Protein AF-0000000080394370 (afdb_homodimer)

Secondary structure (DSSP, 8-state):
--------------------------------PPPPP------------------------THHHHHHHHHHHHHHHHHHHHHHHHTPPP----TT-EEEES--SSHHHHHHHHHHHHTT-EEEEEESSGGGHHHHHHH-TTTEEEEE--TT-HHHHHHHHHHHHHH-TT--EEEEE-----------TTT--HHHHHHHHIIIIIIHHHHHHHHHHHHHHHT-EEEEE--GGGTSPPTT-HHHHHHHHHHHHHHHHHHHHHGGGT--EEEEEESS------TT---S----HHHHHHHHHHSHHHHH-HHHHHHH-TTTS-SS----HHHHHHHHHHHHHHHHH-SS--SEEEESEETTEEHHHHHHHHHHS-HHHHHHHH-/-------------------------------------------------------------HHHHHHHHHHHHHHHHHHHHHHHHHTPPP----TT-EEEES-SSSHHHHHHHHHHHHTT-EEEEEESSGGGHHHHHHH-TTTEEEEE--TT-HHHHHHHHHHHHHH-TT--EEEEE-----------GGG--HHHHHHHHIIIIIIHHHHHHHHHHHHHHHT-EEEEE--GGGTSPPTT-HHHHHHHHHHHHHHHHHHHHHGGGT--EEEEEESS------TT---S----HHHHHHHHHHSHHHHH-HHHHHHH-TTTS-SS----HHHHHHHHHHHHHHHHH-SS--SEEEESEETTEEHHHHHHHHHHS-HHHHHHHH-

Solvent-accessible surface area (backbone atoms only — not comparable to full-atom values): 42164 Å² total; per-residue (Å²): 130,87,74,90,78,82,90,79,90,70,91,67,87,80,82,71,89,76,86,91,81,88,73,90,80,92,79,90,75,88,81,86,84,86,85,86,92,87,73,90,79,80,87,83,82,85,77,84,80,76,83,69,79,68,71,73,67,74,66,74,62,71,59,55,58,53,51,47,50,48,48,52,49,48,48,59,68,42,42,50,56,50,48,45,59,71,55,53,58,81,42,80,57,58,81,60,16,34,33,40,32,49,23,32,78,48,66,46,18,38,36,31,51,52,47,41,43,74,70,50,31,41,34,34,29,13,23,69,39,77,84,45,35,58,63,40,45,66,69,39,79,91,53,47,39,64,35,48,34,27,60,90,36,67,66,34,40,54,51,36,45,52,50,53,64,70,63,38,79,88,44,49,52,30,29,46,36,41,49,59,74,66,48,55,71,81,35,48,73,70,54,47,56,63,70,60,46,51,52,40,30,44,48,43,31,51,16,46,47,51,50,48,39,68,40,42,66,60,31,64,74,53,43,14,29,38,35,38,56,50,31,42,35,35,77,50,50,35,49,35,33,22,62,40,16,12,31,26,16,20,36,50,28,38,46,48,13,50,28,36,61,32,44,86,66,56,29,55,46,26,34,36,16,36,33,44,55,64,58,67,39,54,80,80,56,63,65,61,55,77,70,49,70,66,33,52,49,44,42,58,74,74,42,40,71,62,73,70,38,62,65,53,45,49,48,38,36,54,71,68,57,78,56,89,77,40,64,44,76,59,50,43,15,49,40,43,21,53,54,47,49,42,53,61,57,38,45,60,48,55,60,65,42,51,19,45,46,47,81,88,40,45,18,54,56,52,52,51,50,56,65,70,45,41,69,51,57,48,40,65,75,59,76,135,80,84,82,81,83,78,86,76,80,77,88,78,88,71,94,71,84,81,83,88,80,83,81,75,84,68,81,68,81,76,82,76,78,81,86,88,82,69,86,73,75,84,79,78,79,73,77,74,73,79,68,74,63,68,69,63,69,64,72,56,68,58,53,56,52,52,49,48,49,48,51,51,49,46,60,67,42,41,50,56,51,48,44,59,70,56,53,58,80,42,80,60,57,80,59,16,33,32,39,31,48,23,32,78,47,65,47,17,38,36,31,52,52,49,41,43,74,71,49,31,44,34,34,29,14,23,69,40,78,85,46,35,59,62,38,47,65,67,39,81,90,53,48,38,64,36,49,34,28,59,90,36,68,68,34,40,53,49,37,47,51,51,53,64,71,62,39,81,88,44,49,52,30,30,45,36,42,48,60,72,67,47,54,71,80,35,48,72,71,55,47,56,63,69,59,46,52,52,39,30,45,47,43,30,51,18,47,46,52,50,49,41,67,40,42,66,60,31,64,74,53,44,15,30,40,36,40,57,48,33,41,33,36,79,51,50,37,48,35,33,21,61,43,16,11,32,26,18,19,36,49,29,38,48,48,12,48,29,34,61,32,45,85,65,54,28,54,46,27,34,36,16,35,33,44,55,65,57,67,39,52,79,81,58,62,64,59,56,76,68,48,70,68,33,52,49,44,42,59,73,73,42,42,71,61,73,70,38,63,67,53,45,48,47,38,36,53,71,70,56,78,57,88,79,43,63,44,76,58,50,42,14,48,39,44,22,53,53,48,49,44,55,62,58,37,44,61,47,56,60,64,41,52,19,45,47,46,83,90,40,46,17,55,56,52,52,52,50,57,63,70,45,43,70,51,58,49,39,64,73,60,74

Foldseek 3Di:
DDDPDDDDDDPDPDPDDDDDDDDDDDDDDDDDDDDDDDDDDDDDDPPDPPPPPPPPPVPPPPVVVVVVVVVVVVCVLCVVVVVLVVPFAFADFFQLFEEEEQACQDLLNVLQQVLNVVSRHQYEHEDQDPVCQVVQCVSDVPHYHYAHHDLLDLVSLLVRLVVCVVPRVPGFHAEYAYPFAAAAFQAAPVLGDVVRLVVRLVGLPVSVVSNCVSCVVSCLVRLHEYEHEAALLCLQPFGSRNSNNVSRVNRLVVLVVCQVVCVVSRYYGAYEHEQEDPPCNPPVCVPVPPRDPVRVCCCVPPVVVSVVDVLRCQRYPLPPPPDPVSCDVNNQSNQSSVLVCCSRGPRGRGRYHYTDDRVPHGRVVVSSCSVPDDPVVSVVVRD/DDDDPDPCPPPPDDDDPDDDDDDDPPPPPPDPDDDDDPPDCPDDDPPPPPPPPPPVPVPVPPVVVVVVVVVVVVCVLCVVVVVLVVPFAFADFFQLFEEEEQACQDLLNVLQQVLNVVSRHQYEHEDQDPVCQVVQCVSDVSHHHYAHHDLLDLVSLLVRLVVCVVPRVPGFHAEYAYPFAAAAFQAAPVLGDVVRLVVRLVGQPVSVVSNCVSCVVSCLVRLHEYEHEAALLCLQPFGSRNSNNVSRVNRLVVLVVCQVVCVVSRYYGAYEHEQEDPPCNPPVCVCVPDRDPVRVCCCVPPVVVSVVDVLRCQRYPLPPPPDPVSCDVNNQSNQSSVLVCCSRGPRGRGRYHYTDDRVPHGRVVVSSCSVPDDPVVSVVVRD

Nearest PDB structures (foldseek):
  2jap-assembly1_D  TM=8.105E-01  e=8.083E-15  Streptomyces clavuligerus
  6hno-assembly1_A  TM=7.901E-01  e=1.925E-13  Homo sapiens
  6uhx-assembly1_A  TM=7.509E-01  e=4.989E-14  Saccharomyces cerevisiae S288C
  8r0c-assembly1_C  TM=7.701E-01  e=7.429E-13  synthetic construct
  7wbc-assembly1_B  TM=7.856E-01  e=3.001E-11  Rhodococcus ruber

pLDDT: mean 75.12, std 27.0, range [15.97, 98.81]

InterPro domains:
  IPR002347 Short-chain dehydrogenase/reductase SDR [PF00106] (98-277)
  IPR002347 Short-chain dehydrogenase/reductase SDR [PR00081] (98-115)
  IPR002347 Short-chain dehydrogenase/reductase SDR [PR00081] (218-234)
  IPR002347 Short-chain dehydrogenase/reductase SDR [PR00081] (244-263)
  IPR002347 Short-chain dehydrogenase/reductase SDR [PR00081] (265-282)
  IPR036291 NAD(P)-binding domain superfamily [SSF51735] (97-356)
  IPR057326 Ketoreductase domain [SM00822] (97-275)

Radius of gyration: 35.55 Å; Cα contacts (8 Å, |Δi|>4): 1244; chains: 2; bounding box: 115×101×115 Å

Organism: NCBI:txid72520

Structure (mmCIF, N/CA/C/O backbone):
data_AF-0000000080394370-model_v1
#
loop_
_entity.id
_entity.type
_entity.pdbx_description
1 polymer 'Short-chain dehydrogenase reductase sdr'
#
loop_
_atom_site.group_PDB
_atom_site.id
_atom_site.type_symbol
_atom_site.label_atom_id
_atom_site.label_alt_id
_atom_site.label_comp_id
_atom_site.label_asym_id
_atom_site.label_entity_id
_atom_site.label_seq_id
_atom_site.pdbx_PDB_ins_code
_atom_site.Cartn_x
_atom_site.Cartn_y
_atom_site.Cartn_z
_atom_site.occupancy
_atom_site.B_iso_or_equiv
_atom_site.auth_seq_id
_atom_site.auth_comp_id
_atom_site.auth_asym_id
_atom_site.auth_atom_id
_atom_site.pdbx_PDB_model_num
ATOM 1 N N . MET A 1 1 ? -32.25 6.234 47.625 1 18.62 1 MET A N 1
ATOM 2 C CA . MET A 1 1 ? -31.812 5.332 48.688 1 18.62 1 MET A CA 1
ATOM 3 C C . MET A 1 1 ? -31.938 3.877 48.25 1 18.62 1 MET A C 1
ATOM 5 O O . MET A 1 1 ? -31.656 2.963 49.031 1 18.62 1 MET A O 1
ATOM 9 N N . ALA A 1 2 ? -32.5 3.586 47.094 1 19.75 2 ALA A N 1
ATOM 10 C CA . ALA A 1 2 ? -33.188 2.295 47.094 1 19.75 2 ALA A CA 1
ATOM 11 C C . ALA A 1 2 ? -32.188 1.147 47.219 1 19.75 2 ALA A C 1
ATOM 13 O O . ALA A 1 2 ? -31.016 1.273 46.812 1 19.75 2 ALA A O 1
ATOM 14 N N . PRO A 1 3 ? -32.531 -0.119 47.719 1 19.77 3 PRO A N 1
ATOM 15 C CA . PRO A 1 3 ? -32.125 -1.311 48.5 1 19.77 3 PRO A CA 1
ATOM 16 C C . PRO A 1 3 ? -31.562 -2.418 47.594 1 19.77 3 PRO A C 1
ATOM 18 O O . PRO A 1 3 ? -31.391 -3.551 48.062 1 19.77 3 PRO A O 1
ATOM 21 N N . ASN A 1 4 ? -30.875 -2.162 46.5 1 19.91 4 ASN A N 1
ATOM 22 C CA . ASN A 1 4 ? -30.641 -3.297 45.625 1 19.91 4 ASN A CA 1
ATOM 23 C C . ASN A 1 4 ? -29.953 -4.449 46.344 1 19.91 4 ASN A C 1
ATOM 25 O O . ASN A 1 4 ? -28.812 -4.324 46.75 1 19.91 4 ASN A O 1
ATOM 29 N N . ASP A 1 5 ? -30.531 -5.391 46.875 1 18.55 5 ASP A N 1
ATOM 30 C CA . ASP A 1 5 ? -30.5 -6.566 47.719 1 18.55 5 ASP A CA 1
ATOM 31 C C . ASP A 1 5 ? -29.516 -7.605 47.219 1 18.55 5 ASP A C 1
ATOM 33 O O . ASP A 1 5 ? -29.094 -7.543 46.031 1 18.55 5 ASP A O 1
ATOM 37 N N . THR A 1 6 ? -29.609 -8.992 47.469 1 18.06 6 THR A N 1
ATOM 38 C CA . THR A 1 6 ? -29.062 -9.984 48.406 1 18.06 6 THR A CA 1
ATOM 39 C C . THR A 1 6 ? -28.344 -11.094 47.625 1 18.06 6 THR A C 1
ATOM 41 O O . THR A 1 6 ? -27.344 -11.641 48.125 1 18.06 6 THR A O 1
ATOM 44 N N . LYS A 1 7 ? -28.703 -11.703 46.344 1 18.72 7 LYS A N 1
ATOM 45 C CA . LYS A 1 7 ? -29 -13.125 46.438 1 18.72 7 LYS A CA 1
ATOM 46 C C . LYS A 1 7 ? -27.719 -13.953 46.531 1 18.72 7 LYS A C 1
ATOM 48 O O . LYS A 1 7 ? -26.703 -13.602 45.938 1 18.72 7 LYS A O 1
ATOM 53 N N . THR A 1 8 ? -27.516 -15.25 47.219 1 17.8 8 THR A N 1
ATOM 54 C CA . THR A 1 8 ? -26.781 -16.141 48.125 1 17.8 8 THR A CA 1
ATOM 55 C C . THR A 1 8 ? -25.969 -17.156 47.312 1 17.8 8 THR A C 1
ATOM 57 O O . THR A 1 8 ? -24.922 -17.609 47.781 1 17.8 8 THR A O 1
ATOM 60 N N . CYS A 1 9 ? -26.078 -17.562 45.938 1 18 9 CYS A N 1
ATOM 61 C CA . CYS A 1 9 ? -26.156 -19.016 45.812 1 18 9 CYS A CA 1
ATOM 62 C C . CYS A 1 9 ? -24.812 -19.672 46.125 1 18 9 CYS A C 1
ATOM 64 O O . CYS A 1 9 ? -23.766 -19.141 45.781 1 18 9 CYS A O 1
ATOM 66 N N . SER A 1 10 ? -24.672 -20.922 46.875 1 17.36 10 SER A N 1
ATOM 67 C CA . SER A 1 10 ? -24 -21.891 47.719 1 17.36 10 SER A CA 1
ATOM 68 C C . SER A 1 10 ? -23.125 -22.844 46.906 1 17.36 10 SER A C 1
ATOM 70 O O . SER A 1 10 ? -22.656 -23.859 47.438 1 17.36 10 SER A O 1
ATOM 72 N N . PHE A 1 11 ? -22.562 -22.625 45.719 1 18.09 11 PHE A N 1
ATOM 73 C CA . PHE A 1 11 ? -22.188 -23.891 45.094 1 18.09 11 PHE A CA 1
ATOM 74 C C . PHE A 1 11 ? -21.109 -24.594 45.875 1 18.09 11 PHE A C 1
ATOM 76 O O . PHE A 1 11 ? -20.062 -24 46.188 1 18.09 11 PHE A O 1
ATOM 83 N N . HIS A 1 12 ? -21.328 -25.766 46.594 1 17.34 12 HIS A N 1
ATOM 84 C CA . HIS A 1 12 ? -20.797 -26.719 47.531 1 17.34 12 HIS A CA 1
ATOM 85 C C . HIS A 1 12 ? -19.703 -27.578 46.906 1 17.34 12 HIS A C 1
ATOM 87 O O . HIS A 1 12 ? -19.156 -28.469 47.594 1 17.34 12 HIS A O 1
ATOM 93 N N . PHE A 1 13 ? -19.188 -27.531 45.656 1 19.06 13 PHE A N 1
ATOM 94 C CA . PHE A 1 13 ? -18.719 -28.844 45.281 1 19.06 13 PHE A CA 1
ATOM 95 C C . PHE A 1 13 ? -17.594 -29.328 46.188 1 19.06 13 PHE A C 1
ATOM 97 O O . PHE A 1 13 ? -16.734 -28.547 46.594 1 19.06 13 PHE A O 1
ATOM 104 N N . LEU A 1 14 ? -17.656 -30.625 46.719 1 17.03 14 LEU A N 1
ATOM 105 C CA . LEU A 1 14 ? -17.188 -31.547 47.719 1 17.03 14 LEU A CA 1
ATOM 106 C C . LEU A 1 14 ? -15.812 -32.094 47.375 1 17.03 14 LEU A C 1
ATOM 108 O O . LEU A 1 14 ? -15.672 -32.812 46.375 1 17.03 14 LEU A O 1
ATOM 112 N N . ASN A 1 15 ? -14.625 -31.438 47.375 1 17.28 15 ASN A N 1
ATOM 113 C CA . ASN A 1 15 ? -13.258 -31.797 47.031 1 17.28 15 ASN A CA 1
ATOM 114 C C . ASN A 1 15 ? -12.75 -32.969 47.844 1 17.28 15 ASN A C 1
ATOM 116 O O . ASN A 1 15 ? -11.539 -33.188 47.938 1 17.28 15 ASN A O 1
ATOM 120 N N . GLY A 1 16 ? -13.461 -33.844 48.531 1 16.66 16 GLY A N 1
ATOM 121 C CA . GLY A 1 16 ? -12.828 -34.375 49.719 1 16.66 16 GLY A CA 1
ATOM 122 C C . GLY A 1 16 ? -11.711 -35.375 49.406 1 16.66 16 GLY A C 1
ATOM 123 O O . GLY A 1 16 ? -10.844 -35.625 50.25 1 16.66 16 GLY A O 1
ATOM 124 N N . TRP A 1 17 ? -11.672 -36.281 48.312 1 17.86 17 TRP A N 1
ATOM 125 C CA . TRP A 1 17 ? -11.414 -37.625 48.781 1 17.86 17 TRP A CA 1
ATOM 126 C C . TRP A 1 17 ? -9.93 -37.812 49.094 1 17.86 17 TRP A C 1
ATOM 128 O O . TRP A 1 17 ? -9.07 -37.219 48.469 1 17.86 17 TRP A O 1
ATOM 138 N N . HIS A 1 18 ? -9.43 -38.656 50.219 1 17.28 18 HIS A N 1
ATOM 139 C CA . HIS A 1 18 ? -8.469 -38.938 51.281 1 17.28 18 HIS A CA 1
ATOM 140 C C . HIS A 1 18 ? -7.379 -39.906 50.812 1 17.28 18 HIS A C 1
ATOM 142 O O . HIS A 1 18 ? -6.293 -39.938 51.406 1 17.28 18 HIS A O 1
ATOM 148 N N . PRO A 1 19 ? -7.441 -40.781 49.781 1 16.33 19 PRO A N 1
ATOM 149 C CA . PRO A 1 19 ? -7.094 -42.094 50.312 1 16.33 19 PRO A CA 1
ATOM 150 C C . PRO A 1 19 ? -5.613 -42.219 50.656 1 16.33 19 PRO A C 1
ATOM 152 O O . PRO A 1 19 ? -4.805 -41.375 50.25 1 16.33 19 PRO A O 1
ATOM 155 N N . ALA A 1 20 ? -4.988 -43.594 50.531 1 16.81 20 ALA A N 1
ATOM 156 C CA . ALA A 1 20 ? -4.398 -44.625 51.406 1 16.81 20 ALA A CA 1
ATOM 157 C C . ALA A 1 20 ? -2.873 -44.594 51.312 1 16.81 20 ALA A C 1
ATOM 159 O O . ALA A 1 20 ? -2.311 -44.125 50.344 1 16.81 20 ALA A O 1
ATOM 160 N N . SER A 1 21 ? -2.131 -45.281 52.281 1 16.5 21 SER A N 1
ATOM 161 C CA . SER A 1 21 ? -1.004 -45.406 53.188 1 16.5 21 SER A CA 1
ATOM 162 C C . SER A 1 21 ? 0.162 -46.156 52.531 1 16.5 21 SER A C 1
ATOM 164 O O . SER A 1 21 ? 1.313 -45.969 52.938 1 16.5 21 SER A O 1
ATOM 166 N N . PHE A 1 22 ? 0.112 -47.062 51.469 1 17.11 22 PHE A N 1
ATOM 167 C CA . PHE A 1 22 ? 0.805 -48.312 51.812 1 17.11 22 PHE A CA 1
ATOM 168 C C . PHE A 1 22 ? 2.314 -48.125 51.781 1 17.11 22 PHE A C 1
ATOM 170 O O . PHE A 1 22 ? 2.82 -47.281 51 1 17.11 22 PHE A O 1
ATOM 177 N N . ARG A 1 23 ? 3.201 -49 52.5 1 16.23 23 ARG A N 1
ATOM 178 C CA . ARG A 1 23 ? 4.344 -49.281 53.375 1 16.23 23 ARG A CA 1
ATOM 179 C C . ARG A 1 23 ? 5.543 -49.75 52.562 1 16.23 23 ARG A C 1
ATOM 181 O O . ARG A 1 23 ? 6.613 -50 53.125 1 16.23 23 ARG A O 1
ATOM 188 N N . LYS A 1 24 ? 5.672 -49.812 51.219 1 16.94 24 LYS A N 1
ATOM 189 C CA . LYS A 1 24 ? 6.496 -51 51 1 16.94 24 LYS A CA 1
ATOM 190 C C . LYS A 1 24 ? 7.922 -50.781 51.5 1 16.94 24 LYS A C 1
ATOM 192 O O . LYS A 1 24 ? 8.469 -49.688 51.406 1 16.94 24 LYS A O 1
ATOM 197 N N . GLN A 1 25 ? 8.695 -51.875 51.875 1 15.97 25 GLN A N 1
ATOM 198 C CA . GLN A 1 25 ? 9.68 -52.438 52.812 1 15.97 25 GLN A CA 1
ATOM 199 C C . GLN A 1 25 ? 11.102 -52.188 52.281 1 15.97 25 GLN A C 1
ATOM 201 O O . GLN A 1 25 ? 11.945 -51.656 53.031 1 15.97 25 GLN A O 1
ATOM 206 N N . ASP A 1 26 ? 11.812 -53.156 51.469 1 16.69 26 ASP A N 1
ATOM 207 C CA . ASP A 1 26 ? 12.867 -53.969 52.062 1 16.69 26 ASP A CA 1
ATOM 208 C C . ASP A 1 26 ? 14.234 -53.312 51.906 1 16.69 26 ASP A C 1
ATOM 210 O O . ASP A 1 26 ? 14.398 -52.375 51.125 1 16.69 26 ASP A O 1
ATOM 214 N N . ASN A 1 27 ? 15.461 -54.219 51.844 1 16.5 27 ASN A N 1
ATOM 215 C CA . ASN A 1 27 ? 16.641 -54.625 52.625 1 16.5 27 ASN A CA 1
ATOM 216 C C . ASN A 1 27 ? 17.938 -54.219 51.906 1 16.5 27 ASN A C 1
ATOM 218 O O . ASN A 1 27 ? 18.984 -54.125 52.531 1 16.5 27 ASN A O 1
ATOM 222 N N . ALA A 1 28 ? 18.234 -54.156 50.531 1 18.84 28 ALA A N 1
ATOM 223 C CA . ALA A 1 28 ? 19.422 -54.906 50.125 1 18.84 28 ALA A CA 1
ATOM 224 C C . ALA A 1 28 ? 20.688 -54.094 50.438 1 18.84 28 ALA A C 1
ATOM 226 O O . ALA A 1 28 ? 20.781 -52.906 50.125 1 18.84 28 ALA A O 1
ATOM 227 N N . LEU A 1 29 ? 21.719 -54.625 51.188 1 17.27 29 LEU A N 1
ATOM 228 C CA . LEU A 1 29 ? 22.953 -54.344 51.938 1 17.27 29 LEU A CA 1
ATOM 229 C C . LEU A 1 29 ? 24.141 -54.219 50.969 1 17.27 29 LEU A C 1
ATOM 231 O O . LEU A 1 29 ? 25.234 -54.688 51.281 1 17.27 29 LEU A O 1
ATOM 235 N N . LEU A 1 30 ? 24.188 -53.875 49.688 1 19.06 30 LEU A N 1
ATOM 236 C CA . LEU A 1 30 ? 25.359 -54.312 48.938 1 19.06 30 LEU A CA 1
ATOM 237 C C . LEU A 1 30 ? 26.625 -53.625 49.469 1 19.06 30 LEU A C 1
ATOM 239 O O . LEU A 1 30 ? 26.609 -52.406 49.719 1 19.06 30 LEU A O 1
ATOM 243 N N . TYR A 1 31 ? 27.812 -54.406 49.719 1 18.05 31 TYR A N 1
ATOM 244 C CA . TYR A 1 31 ? 29.109 -54.469 50.375 1 18.05 31 TYR A CA 1
ATOM 245 C C . TYR A 1 31 ? 30.156 -53.719 49.562 1 18.05 31 TYR A C 1
ATOM 247 O O . TYR A 1 31 ? 30.422 -54.094 48.406 1 18.05 31 TYR A O 1
ATOM 255 N N . GLU A 1 32 ? 30.469 -52.5 49.656 1 19.31 32 GLU A N 1
ATOM 256 C CA . GLU A 1 32 ? 31.422 -51.656 48.969 1 19.31 32 GLU A CA 1
ATOM 257 C C . GLU A 1 32 ? 32.875 -52.062 49.281 1 19.31 32 GLU A C 1
ATOM 259 O O . GLU A 1 32 ? 33.281 -52.094 50.438 1 19.31 32 GLU A O 1
ATOM 264 N N . MET A 1 33 ? 33.531 -52.875 48.344 1 19.59 33 MET A N 1
ATOM 265 C CA . MET A 1 33 ? 34.875 -53.438 48.312 1 19.59 33 MET A CA 1
ATOM 266 C C . MET A 1 33 ? 35.906 -52.312 48.281 1 19.59 33 MET A C 1
ATOM 268 O O . MET A 1 33 ? 35.781 -51.344 47.562 1 19.59 33 MET A O 1
ATOM 272 N N . THR A 1 34 ? 37 -52.344 49.125 1 20.69 34 THR A N 1
ATOM 273 C CA . THR A 1 34 ? 38.062 -51.5 49.719 1 20.69 34 THR A CA 1
ATOM 274 C C . THR A 1 34 ? 39.219 -51.312 48.75 1 20.69 34 THR A C 1
ATOM 276 O O . THR A 1 34 ? 39.656 -52.281 48.094 1 20.69 34 THR A O 1
ATOM 279 N N . SER A 1 35 ? 39.656 -50.094 48.188 1 21.7 35 SER A N 1
ATOM 280 C CA . SER A 1 35 ? 40.531 -49.438 47.188 1 21.7 35 SER A CA 1
ATOM 281 C C . SER A 1 35 ? 42 -49.688 47.531 1 21.7 35 SER A C 1
ATOM 283 O O . SER A 1 35 ? 42.406 -49.531 48.688 1 21.7 35 SER A O 1
ATOM 285 N N . PRO A 1 36 ? 42.812 -50.344 46.594 1 23.89 36 PRO A N 1
ATOM 286 C CA . PRO A 1 36 ? 44.188 -50.844 46.812 1 23.89 36 PRO A CA 1
ATOM 287 C C . PRO A 1 36 ? 45.188 -49.688 46.875 1 23.89 36 PRO A C 1
ATOM 289 O O . PRO A 1 36 ? 44.938 -48.594 46.375 1 23.89 36 PRO A O 1
ATOM 292 N N . PRO A 1 37 ? 46.656 -49.844 47.344 1 22.83 37 PRO A N 1
ATOM 293 C CA . PRO A 1 37 ? 47.656 -49 47.969 1 22.83 37 PRO A CA 1
ATOM 294 C C . PRO A 1 37 ? 48.562 -48.312 46.938 1 22.83 37 PRO A C 1
ATOM 296 O O . PRO A 1 37 ? 48.719 -48.781 45.812 1 22.83 37 PRO A O 1
ATOM 299 N N . ALA A 1 38 ? 49.312 -46.969 47.094 1 23.73 38 ALA A N 1
ATOM 300 C CA . ALA A 1 38 ? 49.844 -45.75 46.531 1 23.73 38 ALA A CA 1
ATOM 301 C C . ALA A 1 38 ? 51.312 -45.906 46.156 1 23.73 38 ALA A C 1
ATOM 303 O O . ALA A 1 38 ? 51.969 -44.938 45.719 1 23.73 38 ALA A O 1
ATOM 304 N N . PHE A 1 39 ? 52.125 -46.969 46.281 1 22.47 39 PHE A N 1
ATOM 305 C CA . PHE A 1 39 ? 53.531 -46.656 46.625 1 22.47 39 PHE A CA 1
ATOM 306 C C . PHE A 1 39 ? 54.312 -46.188 45.406 1 22.47 39 PHE A C 1
ATOM 308 O O . PHE A 1 39 ? 55.312 -45.5 45.562 1 22.47 39 PHE A O 1
ATOM 315 N N . LEU A 1 40 ? 54.312 -46.719 44.156 1 23.91 40 LEU A N 1
ATOM 316 C CA . LEU A 1 40 ? 55.594 -46.844 43.438 1 23.91 40 LEU A CA 1
ATOM 317 C C . LEU A 1 40 ? 55.969 -45.531 42.75 1 23.91 40 LEU A C 1
ATOM 319 O O . LEU A 1 40 ? 55.344 -45.156 41.75 1 23.91 40 LEU A O 1
ATOM 323 N N . ARG A 1 41 ? 56.625 -44.438 43.375 1 24.23 41 ARG A N 1
ATOM 324 C CA . ARG A 1 41 ? 56.906 -43.062 43.031 1 24.23 41 ARG A CA 1
ATOM 325 C C . ARG A 1 41 ? 58.188 -42.969 42.156 1 24.23 41 ARG A C 1
ATOM 327 O O . ARG A 1 41 ? 59.281 -43.125 42.656 1 24.23 41 ARG A O 1
ATOM 334 N N . ALA A 1 42 ? 58.344 -43.5 40.938 1 28.36 42 ALA A N 1
ATOM 335 C CA . ALA A 1 42 ? 59.625 -43.469 40.25 1 28.36 42 ALA A CA 1
ATOM 336 C C . ALA A 1 42 ? 60.031 -42.031 39.906 1 28.36 42 ALA A C 1
ATOM 338 O O . ALA A 1 42 ? 59.188 -41.188 39.625 1 28.36 42 ALA A O 1
ATOM 339 N N . PRO A 1 43 ? 61.406 -41.531 40.062 1 29.34 43 PRO A N 1
ATOM 340 C CA . PRO A 1 43 ? 62 -40.188 40.062 1 29.34 43 PRO A CA 1
ATOM 341 C C . PRO A 1 43 ? 62.062 -39.562 38.656 1 29.34 43 PRO A C 1
ATOM 343 O O . PRO A 1 43 ? 62.219 -40.281 37.688 1 29.34 43 PRO A O 1
ATOM 346 N N . ALA A 1 44 ? 61.625 -38.25 38.406 1 27.41 44 ALA A N 1
ATOM 347 C CA . ALA A 1 44 ? 61.281 -37.406 37.25 1 27.41 44 ALA A CA 1
ATOM 348 C C . ALA A 1 44 ? 62.531 -36.875 36.562 1 27.41 44 ALA A C 1
ATOM 350 O O . ALA A 1 44 ? 63.406 -36.312 37.188 1 27.41 44 ALA A O 1
ATOM 351 N N . ALA A 1 45 ? 63.062 -37.469 35.438 1 28.44 45 ALA A N 1
ATOM 352 C CA . ALA A 1 45 ? 64.125 -37.094 34.531 1 28.44 45 ALA A CA 1
ATOM 353 C C . ALA A 1 45 ? 64 -35.656 34.094 1 28.44 45 ALA A C 1
ATOM 355 O O . ALA A 1 45 ? 62.938 -35.219 33.656 1 28.44 45 ALA A O 1
ATOM 356 N N . ARG A 1 46 ? 64.938 -34.625 34.406 1 29.11 46 ARG A N 1
ATOM 357 C CA . ARG A 1 46 ? 65.125 -33.188 34.188 1 29.11 46 ARG A CA 1
ATOM 358 C C . ARG A 1 46 ? 65.312 -32.906 32.688 1 29.11 46 ARG A C 1
ATOM 360 O O . ARG A 1 46 ? 66.312 -33.281 32.125 1 29.11 46 ARG A O 1
ATOM 367 N N . THR A 1 47 ? 64.375 -33.062 31.719 1 28.98 47 THR A N 1
ATOM 368 C CA . THR A 1 47 ? 64.562 -32.719 30.312 1 28.98 47 THR A CA 1
ATOM 369 C C . THR A 1 47 ? 64.938 -31.266 30.156 1 28.98 47 THR A C 1
ATOM 371 O O . THR A 1 47 ? 64.375 -30.391 30.812 1 28.98 47 THR A O 1
ATOM 374 N N . MET A 1 48 ? 66.188 -30.906 29.641 1 31.03 48 MET A N 1
ATOM 375 C CA . MET A 1 48 ? 66.812 -29.656 29.219 1 31.03 48 MET A CA 1
ATOM 376 C C . MET A 1 48 ? 65.875 -28.875 28.281 1 31.03 48 MET A C 1
ATOM 378 O O . MET A 1 48 ? 65.375 -29.422 27.281 1 31.03 48 MET A O 1
ATOM 382 N N . ALA A 1 49 ? 65.312 -27.672 28.641 1 30.03 49 ALA A N 1
ATOM 383 C CA . ALA A 1 49 ? 64.375 -26.719 28.047 1 30.03 49 ALA A CA 1
ATOM 384 C C . ALA A 1 49 ? 65 -26.031 26.844 1 30.03 49 ALA A C 1
ATOM 386 O O . ALA A 1 49 ? 66.062 -25.344 26.969 1 30.03 49 ALA A O 1
ATOM 387 N N . SER A 1 50 ? 65.188 -26.641 25.609 1 34.81 50 SER A N 1
ATOM 388 C CA . SER A 1 50 ? 65.5 -25.938 24.375 1 34.81 50 SER A CA 1
ATOM 389 C C . SER A 1 50 ? 64.75 -24.625 24.281 1 34.81 50 SER A C 1
ATOM 391 O O . SER A 1 50 ? 63.562 -24.547 24.625 1 34.81 50 SER A O 1
ATOM 393 N N . GLY A 1 51 ? 65.375 -23.422 24.406 1 36.28 51 GLY A N 1
ATOM 394 C CA . GLY A 1 51 ? 64.938 -22.047 24.219 1 36.28 51 GLY A CA 1
ATOM 395 C C . GLY A 1 51 ? 64.188 -21.844 22.906 1 36.28 51 GLY A C 1
ATOM 396 O O . GLY A 1 51 ? 64.812 -21.984 21.828 1 36.28 51 GLY A O 1
ATOM 397 N N . GLY A 1 52 ? 63.031 -22.406 22.719 1 33.69 52 GLY A N 1
ATOM 398 C CA . GLY A 1 52 ? 62.156 -22.172 21.594 1 33.69 52 GLY A CA 1
ATOM 399 C C . GLY A 1 52 ? 62 -20.719 21.234 1 33.69 52 GLY A C 1
ATOM 400 O O . GLY A 1 52 ? 61.719 -19.891 22.109 1 33.69 52 GLY A O 1
ATOM 401 N N . VAL A 1 53 ? 62.875 -20.203 20.281 1 40.38 53 VAL A N 1
ATOM 402 C CA . VAL A 1 53 ? 62.625 -18.953 19.594 1 40.38 53 VAL A CA 1
ATOM 403 C C . VAL A 1 53 ? 61.156 -18.828 19.266 1 40.38 53 VAL A C 1
ATOM 405 O O . VAL A 1 53 ? 60.625 -19.641 18.5 1 40.38 53 VAL A O 1
ATOM 408 N N . GLY A 1 54 ? 60.406 -18.516 20.219 1 33.47 54 GLY A N 1
ATOM 409 C CA . GLY A 1 54 ? 59 -18.203 20.016 1 33.47 54 GLY A CA 1
ATOM 410 C C . GLY A 1 54 ? 58.781 -17.219 18.891 1 33.47 54 GLY A C 1
ATOM 411 O O . GLY A 1 54 ? 59.25 -16.078 18.938 1 33.47 54 GLY A O 1
ATOM 412 N N . SER A 1 55 ? 58.906 -17.688 17.641 1 36.28 55 SER A N 1
ATOM 413 C CA . SER A 1 55 ? 58.312 -16.844 16.609 1 36.28 55 SER A CA 1
ATOM 414 C C . SER A 1 55 ? 57.031 -16.172 17.094 1 36.28 55 SER A C 1
ATOM 416 O O . SER A 1 55 ? 56.094 -16.844 17.531 1 36.28 55 SER A O 1
ATOM 418 N N . LYS A 1 56 ? 57.25 -15.008 17.688 1 37.28 56 LYS A N 1
ATOM 419 C CA . LYS A 1 56 ? 56.031 -14.18 17.844 1 37.28 56 LYS A CA 1
ATOM 420 C C . LYS A 1 56 ? 55.188 -14.203 16.578 1 37.28 56 LYS A C 1
ATOM 422 O O . LYS A 1 56 ? 55.594 -13.609 15.562 1 37.28 56 LYS A O 1
ATOM 427 N N . GLU A 1 57 ? 54.656 -15.32 16.203 1 38.91 57 GLU A N 1
ATOM 428 C CA . GLU A 1 57 ? 53.531 -15.148 15.281 1 38.91 57 GLU A CA 1
ATOM 429 C C . GLU A 1 57 ? 52.719 -13.898 15.625 1 38.91 57 GLU A C 1
ATOM 431 O O . GLU A 1 57 ? 52.219 -13.766 16.75 1 38.91 57 GLU A O 1
ATOM 436 N N . LYS A 1 58 ? 53.125 -12.773 15.164 1 37.56 58 LYS A N 1
ATOM 437 C CA . LYS A 1 58 ? 52.188 -11.664 15.188 1 37.56 58 LYS A CA 1
ATOM 438 C C . LYS A 1 58 ? 50.75 -12.164 15.023 1 37.56 58 LYS A C 1
ATOM 440 O O . LYS A 1 58 ? 50.344 -12.609 13.938 1 37.56 58 LYS A O 1
ATOM 445 N N . THR A 1 59 ? 50.156 -12.82 16 1 37.91 59 THR A N 1
ATOM 446 C CA . THR A 1 59 ? 48.719 -12.906 16.016 1 37.91 59 THR A CA 1
ATOM 447 C C . THR A 1 59 ? 48.094 -11.609 15.5 1 37.91 59 THR A C 1
ATOM 449 O O . THR A 1 59 ? 48.188 -10.562 16.156 1 37.91 59 THR A O 1
ATOM 452 N N . VAL A 1 60 ? 48.312 -11.188 14.32 1 42.09 60 VAL A N 1
ATOM 453 C CA . VAL A 1 60 ? 47.375 -10.203 13.812 1 42.09 60 VAL A CA 1
ATOM 454 C C . VAL A 1 60 ? 46.031 -10.32 14.562 1 42.09 60 VAL A C 1
ATOM 456 O O . VAL A 1 60 ? 45.375 -11.367 14.523 1 42.09 60 VAL A O 1
ATOM 459 N N . LYS A 1 61 ? 45.812 -9.844 15.719 1 45 61 LYS A N 1
ATOM 460 C CA . LYS A 1 61 ? 44.688 -9.859 16.656 1 45 61 LYS A CA 1
ATOM 461 C C . LYS A 1 61 ? 43.344 -9.789 15.906 1 45 61 LYS A C 1
ATOM 463 O O . LYS A 1 61 ? 43.125 -8.859 15.133 1 45 61 LYS A O 1
ATOM 468 N N . PRO A 1 62 ? 42.625 -10.883 15.625 1 55.66 62 PRO A N 1
ATOM 469 C CA . PRO A 1 62 ? 41.25 -11.062 15.102 1 55.66 62 PRO A CA 1
ATOM 470 C C . PRO A 1 62 ? 40.312 -9.945 15.547 1 55.66 62 PRO A C 1
ATOM 472 O O . PRO A 1 62 ? 39.312 -9.664 14.852 1 55.66 62 PRO A O 1
ATOM 475 N N . LEU A 1 63 ? 40.719 -9.227 16.562 1 58.06 63 LEU A N 1
ATOM 476 C CA . LEU A 1 63 ? 39.844 -8.258 17.172 1 58.06 63 LEU A CA 1
ATOM 477 C C . LEU A 1 63 ? 39.656 -7.023 16.297 1 58.06 63 LEU A C 1
ATOM 479 O O . LEU A 1 63 ? 38.594 -6.438 16.234 1 58.06 63 LEU A O 1
ATOM 483 N N . GLY A 1 64 ? 40.625 -6.793 15.508 1 61.19 64 GLY A N 1
ATOM 484 C CA . GLY A 1 64 ? 40.594 -5.602 14.68 1 61.19 64 GLY A CA 1
ATOM 485 C C . GLY A 1 64 ? 39.562 -5.688 13.562 1 61.19 64 GLY A C 1
ATOM 486 O O . GLY A 1 64 ? 38.812 -4.734 13.312 1 61.19 64 GLY A O 1
ATOM 487 N N . TRP A 1 65 ? 39.562 -6.863 13.008 1 68.94 65 TRP A N 1
ATOM 488 C CA . TRP A 1 65 ? 38.594 -7.031 11.906 1 68.94 65 TRP A CA 1
ATOM 489 C C . TRP A 1 65 ? 37.156 -6.996 12.414 1 68.94 65 TRP A C 1
ATOM 491 O O . TRP A 1 65 ? 36.281 -6.473 11.742 1 68.94 65 TRP A O 1
ATOM 501 N N . ILE A 1 66 ? 36.969 -7.559 13.57 1 73.5 66 ILE A N 1
ATOM 502 C CA . ILE A 1 66 ? 35.625 -7.562 14.148 1 73.5 66 ILE A CA 1
ATOM 503 C C . ILE A 1 66 ? 35.188 -6.133 14.453 1 73.5 66 ILE A C 1
ATOM 505 O O . ILE A 1 66 ? 34.062 -5.738 14.133 1 73.5 66 ILE A O 1
ATOM 509 N N . TRP A 1 67 ? 36.156 -5.395 15.07 1 75.94 67 TRP A N 1
ATOM 510 C CA . TRP A 1 67 ? 35.844 -4 15.367 1 75.94 67 TRP A CA 1
ATOM 511 C C . TRP A 1 67 ? 35.594 -3.217 14.078 1 75.94 67 TRP A C 1
ATOM 513 O O . TRP A 1 67 ? 34.656 -2.426 14 1 75.94 67 TRP A O 1
ATOM 523 N N . PHE A 1 68 ? 36.438 -3.52 13.156 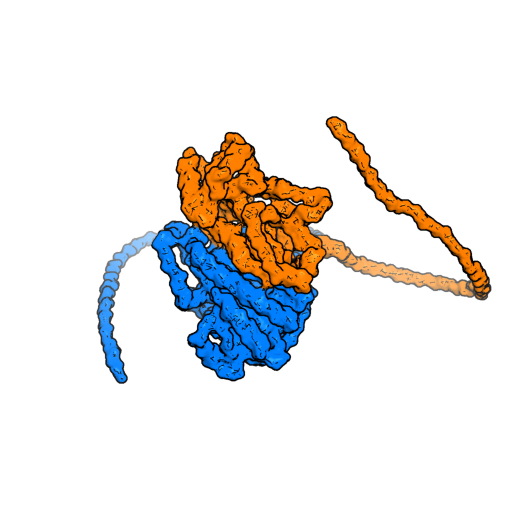1 75.69 68 PHE A N 1
ATOM 524 C CA . PHE A 1 68 ? 36.281 -2.812 11.891 1 75.69 68 PHE A CA 1
ATOM 525 C C . PHE A 1 68 ? 34.969 -3.182 11.227 1 75.69 68 PHE A C 1
ATOM 527 O O . PHE A 1 68 ? 34.25 -2.311 10.719 1 75.69 68 PHE A O 1
ATOM 534 N N . THR A 1 69 ? 34.656 -4.438 11.203 1 76.81 69 THR A N 1
ATOM 535 C CA . THR A 1 69 ? 33.375 -4.871 10.656 1 76.81 69 THR A CA 1
ATOM 536 C C . THR A 1 69 ? 32.219 -4.23 11.414 1 76.81 69 THR A C 1
ATOM 538 O O . THR A 1 69 ? 31.219 -3.789 10.812 1 76.81 69 THR A O 1
ATOM 541 N N . GLY A 1 70 ? 32.375 -4.223 12.633 1 78.69 70 GLY A N 1
ATOM 542 C CA . GLY A 1 70 ? 31.344 -3.564 13.438 1 78.69 70 GLY A CA 1
ATOM 543 C C . GLY A 1 70 ? 31.172 -2.1 13.094 1 78.69 70 GLY A C 1
ATOM 544 O O . GLY A 1 70 ? 30.031 -1.608 13.016 1 78.69 70 GLY A O 1
ATOM 545 N N . ILE A 1 71 ? 32.219 -1.482 12.875 1 76 71 ILE A N 1
ATOM 546 C CA . ILE A 1 71 ? 32.188 -0.064 12.531 1 76 71 ILE A CA 1
ATOM 547 C C . ILE A 1 71 ? 31.531 0.123 11.164 1 76 71 ILE A C 1
ATOM 549 O O . ILE A 1 71 ? 30.672 0.995 10.992 1 76 71 ILE A O 1
ATOM 553 N N . VAL A 1 72 ? 31.969 -0.678 10.234 1 73.69 72 VAL A N 1
ATOM 554 C CA . VAL A 1 72 ? 31.422 -0.561 8.891 1 73.69 72 VAL A CA 1
ATOM 555 C C . VAL A 1 72 ? 29.906 -0.825 8.914 1 73.69 72 VAL A C 1
ATOM 557 O O . VAL A 1 72 ? 29.141 -0.093 8.297 1 73.69 72 VAL A O 1
ATOM 560 N N . LEU A 1 73 ? 29.5 -1.799 9.688 1 76.69 73 LEU A N 1
ATOM 561 C CA . LEU A 1 73 ? 28.078 -2.109 9.805 1 76.69 73 LEU A CA 1
ATOM 562 C C . LEU A 1 73 ? 27.344 -0.999 10.539 1 76.69 73 LEU A C 1
ATOM 564 O O . LEU A 1 73 ? 26.203 -0.674 10.203 1 76.69 73 LEU A O 1
ATOM 568 N N . GLY A 1 74 ? 28.031 -0.567 11.453 1 77.69 74 GLY A N 1
ATOM 569 C CA . GLY A 1 74 ? 27.453 0.573 12.156 1 77.69 74 GLY A CA 1
ATOM 570 C C . GLY A 1 74 ? 27.25 1.781 11.258 1 77.69 74 GLY A C 1
ATOM 571 O O . GLY A 1 74 ? 26.203 2.418 11.297 1 77.69 74 GLY A O 1
ATOM 572 N N . ILE A 1 75 ? 28.203 2.02 10.43 1 75.12 75 ILE A N 1
ATOM 573 C CA . ILE A 1 75 ? 28.109 3.137 9.492 1 75.12 75 ILE A CA 1
ATOM 574 C C . ILE A 1 75 ? 27 2.869 8.477 1 75.12 75 ILE A C 1
ATOM 576 O O . ILE A 1 75 ? 26.203 3.76 8.172 1 75.12 75 ILE A O 1
ATOM 580 N N . ALA A 1 76 ? 26.969 1.671 8.023 1 74.94 76 ALA A N 1
ATOM 581 C CA . ALA A 1 76 ? 25.938 1.304 7.055 1 74.94 76 ALA A CA 1
ATOM 582 C C . ALA A 1 76 ? 24.547 1.469 7.652 1 74.94 76 ALA A C 1
ATOM 584 O O . ALA A 1 76 ? 23.609 1.916 6.973 1 74.94 76 ALA A O 1
ATOM 585 N N . ALA A 1 77 ? 24.422 1.153 8.852 1 75.88 77 ALA A N 1
ATOM 586 C CA . ALA A 1 77 ? 23.141 1.269 9.539 1 75.88 77 ALA A CA 1
ATOM 587 C C . ALA A 1 77 ? 22.766 2.732 9.766 1 75.88 77 ALA A C 1
ATOM 589 O O . ALA A 1 77 ? 21.594 3.08 9.781 1 75.88 77 ALA A O 1
ATOM 590 N N . CYS A 1 78 ? 23.766 3.51 9.836 1 79.88 78 CYS A N 1
ATOM 591 C CA . CYS A 1 78 ? 23.516 4.922 10.109 1 79.88 78 CYS A CA 1
ATOM 592 C C . CYS A 1 78 ? 23.344 5.711 8.82 1 79.88 78 CYS A C 1
ATOM 594 O O . CYS A 1 78 ? 22.797 6.812 8.836 1 79.88 78 CYS A O 1
ATOM 596 N N . LEU A 1 79 ? 23.812 5.125 7.77 1 78.69 79 LEU A N 1
ATOM 597 C CA . LEU A 1 79 ? 23.859 5.828 6.492 1 78.69 79 LEU A CA 1
ATOM 598 C C . LEU A 1 79 ? 22.469 6.316 6.098 1 78.69 79 LEU A C 1
ATOM 600 O O . LEU A 1 79 ? 22.297 7.484 5.73 1 78.69 79 LEU A O 1
ATOM 604 N N . PRO A 1 80 ? 21.453 5.5 6.25 1 77.81 80 PRO A N 1
ATOM 605 C CA . PRO A 1 80 ? 20.141 6.016 5.879 1 77.81 80 PRO A CA 1
ATOM 606 C C . PRO A 1 80 ? 19.719 7.227 6.707 1 77.81 80 PRO A C 1
ATOM 608 O O . PRO A 1 80 ? 19.078 8.141 6.188 1 77.81 80 PRO A O 1
ATOM 611 N N . TYR A 1 81 ? 20.109 7.297 7.832 1 78.94 81 TYR A N 1
ATOM 612 C CA . TYR A 1 81 ? 19.766 8.43 8.688 1 78.94 81 TYR A CA 1
ATOM 613 C C . TYR A 1 81 ? 20.547 9.672 8.281 1 78.94 81 TYR A C 1
ATOM 615 O O . TYR A 1 81 ? 20.016 10.781 8.297 1 78.94 81 TYR A O 1
ATOM 623 N N . VAL A 1 82 ? 21.766 9.414 7.973 1 78.38 82 VAL A N 1
ATOM 624 C CA . VAL A 1 82 ? 22.594 10.531 7.531 1 78.38 82 VAL A CA 1
ATOM 625 C C . VAL A 1 82 ? 22.047 11.102 6.23 1 78.38 82 VAL A C 1
ATOM 627 O O . VAL A 1 82 ? 21.953 12.32 6.07 1 78.38 82 VAL A O 1
ATOM 630 N N . VAL A 1 83 ? 21.656 10.242 5.449 1 79.69 83 VAL A N 1
ATOM 631 C CA . VAL A 1 83 ? 21.109 10.672 4.168 1 79.69 83 VAL A CA 1
ATOM 632 C C . VAL A 1 83 ? 19.797 11.422 4.395 1 79.69 83 VAL A C 1
ATOM 634 O O . VAL A 1 83 ? 19.578 12.477 3.793 1 79.69 83 VAL A O 1
ATOM 637 N N . GLU A 1 84 ? 18.984 10.883 5.238 1 82.12 84 GLU A N 1
ATOM 638 C CA . GLU A 1 84 ? 17.719 11.555 5.57 1 82.12 84 GLU A CA 1
ATOM 639 C C . GLU A 1 84 ? 17.984 12.945 6.148 1 82.12 84 GLU A C 1
ATOM 641 O O . GLU A 1 84 ? 17.25 13.891 5.84 1 82.12 84 GLU A O 1
ATOM 646 N N . PHE A 1 85 ? 19 13.047 6.898 1 82.5 85 PHE A N 1
ATOM 647 C CA . PHE A 1 85 ? 19.359 14.328 7.504 1 82.5 85 PHE A CA 1
ATOM 648 C C . PHE A 1 85 ? 19.906 15.289 6.453 1 82.5 85 PHE A C 1
ATOM 650 O O . PHE A 1 85 ? 19.5 16.453 6.402 1 82.5 85 PHE A O 1
ATOM 657 N N . MET A 1 86 ? 20.734 14.742 5.625 1 81.81 86 MET A N 1
ATOM 658 C CA . MET A 1 86 ? 21.391 15.578 4.625 1 81.81 86 MET A CA 1
ATOM 659 C C . MET A 1 86 ? 20.391 16.047 3.57 1 81.81 86 MET A C 1
ATOM 661 O O . MET A 1 86 ? 20.531 17.141 3.035 1 81.81 86 MET A O 1
ATOM 665 N N . CYS A 1 87 ? 19.422 15.227 3.33 1 86 87 CYS A N 1
ATOM 666 C CA . CYS A 1 87 ? 18.469 15.547 2.279 1 86 87 CYS A CA 1
ATOM 667 C C . CYS A 1 87 ? 17.219 16.219 2.857 1 86 87 CYS A C 1
ATOM 669 O O . CYS A 1 87 ? 16.234 16.391 2.156 1 86 87 CYS A O 1
ATOM 671 N N . SER A 1 88 ? 17.344 16.531 4.102 1 88.19 88 SER A N 1
ATOM 672 C CA . SER A 1 88 ? 16.203 17.188 4.738 1 88.19 88 SER A CA 1
ATOM 673 C C . SER A 1 88 ? 15.969 18.578 4.168 1 88.19 88 SER A C 1
ATOM 675 O O . SER A 1 88 ? 16.922 19.312 3.893 1 88.19 88 SER A O 1
ATOM 677 N N . LYS A 1 89 ? 14.789 18.828 3.881 1 89.31 89 LYS A N 1
ATOM 678 C CA . LYS A 1 89 ? 14.406 20.141 3.373 1 89.31 89 LYS A CA 1
ATOM 679 C C . LYS A 1 89 ? 13.805 21 4.48 1 89.31 89 LYS A C 1
ATOM 681 O O . LYS A 1 89 ? 13.148 20.484 5.391 1 89.31 89 LYS A O 1
ATOM 686 N N . ALA A 1 90 ? 14.047 22.266 4.34 1 93.56 90 ALA A N 1
ATOM 687 C CA . ALA A 1 90 ? 13.461 23.219 5.281 1 93.56 90 ALA A CA 1
ATOM 688 C C . ALA A 1 90 ? 12.141 23.766 4.754 1 93.56 90 ALA A C 1
ATOM 690 O O . ALA A 1 90 ? 12.016 24.062 3.566 1 93.56 90 ALA A O 1
ATOM 691 N N . TYR A 1 91 ? 11.148 23.797 5.617 1 94.38 91 TYR A N 1
ATOM 692 C CA . TYR A 1 91 ? 9.828 24.312 5.266 1 94.38 91 TYR A CA 1
ATOM 693 C C . TYR A 1 91 ? 9.469 25.531 6.125 1 94.38 91 TYR A C 1
ATOM 695 O O . TYR A 1 91 ? 10.023 25.719 7.211 1 94.38 91 TYR A O 1
ATOM 703 N N . ALA A 1 92 ? 8.562 26.328 5.613 1 90.88 92 ALA A N 1
ATOM 704 C CA . ALA A 1 92 ? 8.07 27.469 6.379 1 90.88 92 ALA A CA 1
ATOM 705 C C . ALA A 1 92 ? 7.285 27.016 7.609 1 90.88 92 ALA A C 1
ATOM 707 O O . ALA A 1 92 ? 6.539 26.031 7.547 1 90.88 92 ALA A O 1
ATOM 708 N N . THR A 1 93 ? 7.516 27.703 8.688 1 90.31 93 THR A N 1
ATOM 709 C CA . THR A 1 93 ? 6.77 27.406 9.906 1 90.31 93 THR A CA 1
ATOM 710 C C . THR A 1 93 ? 5.773 28.516 10.203 1 90.31 93 THR A C 1
ATOM 712 O O . THR A 1 93 ? 6.117 29.703 10.133 1 90.31 93 THR A O 1
ATOM 715 N N . HIS A 1 94 ? 4.578 28.188 10.297 1 88.81 94 HIS A N 1
ATOM 716 C CA . HIS A 1 94 ? 3.539 29.141 10.688 1 88.81 94 HIS A CA 1
ATOM 717 C C . HIS A 1 94 ? 3.143 28.953 12.148 1 88.81 94 HIS A C 1
ATOM 719 O O . HIS A 1 94 ? 2.307 28.109 12.461 1 88.81 94 HIS A O 1
ATOM 725 N N . ARG A 1 95 ? 3.73 29.766 12.914 1 85.81 95 ARG A N 1
ATOM 726 C CA . ARG A 1 95 ? 3.4 29.656 14.328 1 85.81 95 ARG A CA 1
ATOM 727 C C . ARG A 1 95 ? 2.086 30.359 14.641 1 85.81 95 ARG A C 1
ATOM 729 O O . ARG A 1 95 ? 1.78 31.406 14.062 1 85.81 95 ARG A O 1
ATOM 736 N N . HIS A 1 96 ? 1.284 29.812 15.398 1 85.81 96 HIS A N 1
ATOM 737 C CA . HIS A 1 96 ? 0.04 30.359 15.93 1 85.81 96 HIS A CA 1
ATOM 738 C C . HIS A 1 96 ? -1.006 30.531 14.836 1 85.81 96 HIS A C 1
ATOM 740 O O . HIS A 1 96 ? -1.855 31.422 14.914 1 85.81 96 HIS A O 1
ATOM 746 N N . GLY A 1 97 ? -0.831 29.828 13.734 1 94.44 97 GLY A N 1
ATOM 747 C CA . GLY A 1 97 ? -1.817 29.828 12.664 1 94.44 97 GLY A CA 1
ATOM 748 C C . GLY A 1 97 ? -2.977 28.891 12.922 1 94.44 97 GLY A C 1
ATOM 749 O O . GLY A 1 97 ? -3.291 28.578 14.07 1 94.44 97 GLY A O 1
ATOM 750 N N . VAL A 1 98 ? -3.723 28.609 11.867 1 96.44 98 VAL A N 1
ATOM 751 C CA . VAL A 1 98 ? -4.926 27.797 11.953 1 96.44 98 VAL A CA 1
ATOM 752 C C . VAL A 1 98 ? -4.613 26.375 11.508 1 96.44 98 VAL A C 1
ATOM 754 O O . VAL A 1 98 ? -3.941 26.156 10.5 1 96.44 98 VAL A O 1
ATOM 757 N N . VAL A 1 99 ? -5.039 25.391 12.32 1 97.56 99 VAL A N 1
ATOM 758 C CA . VAL A 1 99 ? -4.887 23.984 11.977 1 97.56 99 VAL A CA 1
ATOM 759 C C . VAL A 1 99 ? -6.254 23.312 11.961 1 97.56 99 VAL A C 1
ATOM 761 O O . VAL A 1 99 ? -7.086 23.547 12.836 1 97.56 99 VAL A O 1
ATOM 764 N N . LEU A 1 100 ? -6.539 22.547 10.938 1 98 100 LEU A N 1
ATOM 765 C CA . LEU A 1 100 ? -7.734 21.703 10.898 1 98 100 LEU A CA 1
ATOM 766 C C . LEU A 1 100 ? -7.391 20.266 11.227 1 98 100 LEU A C 1
ATOM 768 O O . LEU A 1 100 ? -6.512 19.672 10.602 1 98 100 LEU A O 1
ATOM 772 N N . VAL A 1 101 ? -8.039 19.719 12.203 1 97.56 101 VAL A N 1
ATOM 773 C CA . VAL A 1 101 ? -8 18.297 12.531 1 97.56 101 VAL A CA 1
ATOM 774 C C . VAL A 1 101 ? -9.289 17.625 12.07 1 97.56 101 VAL A C 1
ATOM 776 O O . VAL A 1 101 ? -10.383 17.953 12.539 1 97.56 101 VAL A O 1
ATOM 779 N N . THR A 1 102 ? -9.188 16.688 11.203 1 97.25 102 THR A N 1
ATOM 780 C CA . THR A 1 102 ? -10.336 16.219 10.445 1 97.25 102 THR A CA 1
ATOM 781 C C . THR A 1 102 ? -11.297 15.43 11.336 1 97.25 102 THR A C 1
ATOM 783 O O . THR A 1 102 ? -12.477 15.297 11.023 1 97.25 102 THR A O 1
ATOM 786 N N . ASP A 1 103 ? -10.805 14.797 12.383 1 94.81 103 ASP A N 1
ATOM 787 C CA . ASP A 1 103 ? -11.633 14.117 13.375 1 94.81 103 ASP A CA 1
ATOM 788 C C . ASP A 1 103 ? -11.188 14.477 14.797 1 94.81 103 ASP A C 1
ATOM 790 O O . ASP A 1 103 ? -10.102 14.078 15.227 1 94.81 103 ASP A O 1
ATOM 794 N N . ALA A 1 104 ? -12.055 15.117 15.523 1 92.94 104 ALA A N 1
ATOM 795 C CA . ALA A 1 104 ? -11.719 15.562 16.875 1 92.94 104 ALA A CA 1
ATOM 796 C C . ALA A 1 104 ? -12.438 14.719 17.922 1 92.94 104 ALA A C 1
ATOM 798 O O . ALA A 1 104 ? -12.414 15.055 19.109 1 92.94 104 ALA A O 1
ATOM 799 N N . THR A 1 105 ? -13.078 13.664 17.484 1 88.25 105 THR A N 1
ATOM 800 C CA . THR A 1 105 ? -13.883 12.883 18.422 1 88.25 105 THR A CA 1
ATOM 801 C C . THR A 1 105 ? -13.125 11.633 18.875 1 88.25 105 THR A C 1
ATOM 803 O O . THR A 1 105 ? -13.336 11.141 19.984 1 88.25 105 THR A O 1
ATOM 806 N N . SER A 1 106 ? -12.258 11.125 18.047 1 86.5 106 SER A N 1
ATOM 807 C CA . SER A 1 106 ? -11.461 9.961 18.422 1 86.5 106 SER A CA 1
ATOM 808 C C . SER A 1 106 ? -10.414 10.312 19.469 1 86.5 106 SER A C 1
ATOM 810 O O . SER A 1 106 ? -10.062 11.477 19.641 1 86.5 106 SER A O 1
ATOM 812 N N . PRO A 1 107 ? -9.914 9.336 20.203 1 85.56 107 PRO A N 1
ATOM 813 C CA . PRO A 1 107 ? -8.867 9.617 21.188 1 85.56 107 PRO A CA 1
ATOM 814 C C . PRO A 1 107 ? -7.648 10.312 20.578 1 85.56 107 PRO A C 1
ATOM 816 O O . PRO A 1 107 ? -7.125 11.258 21.172 1 85.56 107 PRO A O 1
ATOM 819 N N . VAL A 1 108 ? -7.258 9.859 19.438 1 90.81 108 VAL A N 1
ATOM 820 C CA . VAL A 1 108 ? -6.117 10.461 18.766 1 90.81 108 VAL A CA 1
ATOM 821 C C . VAL A 1 108 ? -6.457 11.891 18.344 1 90.81 108 VAL A C 1
ATOM 823 O O . VAL A 1 108 ? -5.648 12.805 18.5 1 90.81 108 VAL A O 1
ATOM 826 N N . GLY A 1 109 ? -7.645 12.031 17.828 1 93.19 109 GLY A N 1
ATOM 827 C CA . GLY A 1 109 ? -8.086 13.359 17.422 1 93.19 109 GLY A CA 1
ATOM 828 C C . GLY A 1 109 ? -8.156 14.344 18.562 1 93.19 109 GLY A C 1
ATOM 829 O O . GLY A 1 109 ? -7.66 15.469 18.453 1 93.19 109 GLY A O 1
ATOM 830 N N . LYS A 1 110 ? -8.719 13.906 19.672 1 90.94 110 LYS A N 1
ATOM 831 C CA . LYS A 1 110 ? -8.844 14.758 20.859 1 90.94 110 LYS A CA 1
ATOM 832 C C . LYS A 1 110 ? -7.477 15.156 21.391 1 90.94 110 LYS A C 1
ATOM 834 O O . LYS A 1 110 ? -7.223 16.328 21.656 1 90.94 110 LYS A O 1
ATOM 839 N N . ALA A 1 111 ? -6.613 14.18 21.516 1 92.44 111 ALA A N 1
ATOM 840 C CA . ALA A 1 111 ? -5.27 14.438 22.016 1 92.44 111 ALA A CA 1
ATOM 841 C C . ALA A 1 111 ? -4.512 15.391 21.109 1 92.44 111 ALA A C 1
ATOM 843 O O . ALA A 1 111 ? -3.779 16.266 21.578 1 92.44 111 ALA A O 1
ATOM 844 N N . THR A 1 112 ? -4.719 15.234 19.828 1 95.44 112 THR A N 1
ATOM 845 C CA . THR A 1 112 ? -4.055 16.078 18.844 1 95.44 112 THR A CA 1
ATOM 846 C C . THR A 1 112 ? -4.559 17.516 18.938 1 95.44 112 THR A C 1
ATOM 848 O O . THR A 1 112 ? -3.764 18.453 18.953 1 95.44 112 THR A O 1
ATOM 851 N N . CYS A 1 113 ? -5.855 17.656 19.031 1 95.56 113 CYS A N 1
ATOM 852 C CA . CYS A 1 113 ? -6.434 18.984 19.172 1 95.56 113 CYS A CA 1
ATOM 853 C C . CYS A 1 113 ? -5.895 19.703 20.406 1 95.56 113 CYS A C 1
ATOM 855 O O . CYS A 1 113 ? -5.449 20.844 20.328 1 95.56 113 CYS A O 1
ATOM 857 N N . LEU A 1 114 ? -5.871 19.016 21.484 1 93.5 114 LEU A N 1
ATOM 858 C CA . LEU A 1 114 ? -5.426 19.594 22.75 1 93.5 114 LEU A CA 1
ATOM 859 C C . LEU A 1 114 ? -3.957 20 22.672 1 93.5 114 LEU A C 1
ATOM 861 O O . LEU A 1 114 ? -3.588 21.094 23.094 1 93.5 114 LEU A O 1
ATOM 865 N N . ALA A 1 115 ? -3.162 19.156 22.141 1 94.88 115 ALA A N 1
ATOM 866 C CA . ALA A 1 115 ? -1.731 19.422 22.047 1 94.88 115 ALA A CA 1
ATOM 867 C C . ALA A 1 115 ? -1.465 20.641 21.156 1 94.88 115 ALA A C 1
ATOM 869 O O . ALA A 1 115 ? -0.621 21.469 21.469 1 94.88 115 ALA A O 1
ATOM 870 N N . LEU A 1 116 ? -2.168 20.734 20.031 1 95.69 116 LEU A N 1
ATOM 871 C CA . LEU A 1 116 ? -1.996 21.844 19.109 1 95.69 116 LEU A CA 1
ATOM 872 C C . LEU A 1 116 ? -2.447 23.156 19.734 1 95.69 116 LEU A C 1
ATOM 874 O O . LEU A 1 116 ? -1.799 24.188 19.562 1 95.69 116 LEU A O 1
ATOM 878 N N . MET A 1 117 ? -3.494 23.094 20.469 1 94.06 117 MET A N 1
ATOM 879 C CA . MET A 1 117 ? -3.977 24.281 21.156 1 94.06 117 MET A CA 1
ATOM 880 C C . MET A 1 117 ? -2.979 24.75 22.219 1 94.06 117 MET A C 1
ATOM 882 O O . MET A 1 117 ? -2.717 25.953 22.344 1 94.06 117 MET A O 1
ATOM 886 N N . GLU A 1 118 ? -2.463 23.781 22.906 1 92.88 118 GLU A N 1
ATOM 887 C CA . GLU A 1 118 ? -1.452 24.094 23.906 1 92.88 118 GLU A CA 1
ATOM 888 C C . GLU A 1 118 ? -0.22 24.734 23.266 1 92.88 118 GLU A C 1
ATOM 890 O O . GLU A 1 118 ? 0.449 25.562 23.891 1 92.88 118 GLU A O 1
ATOM 895 N N . ASP A 1 119 ? 0.043 24.359 22.062 1 93.69 119 ASP A N 1
ATOM 896 C CA . ASP A 1 119 ? 1.203 24.875 21.344 1 93.69 119 ASP A CA 1
ATOM 897 C C . ASP A 1 119 ? 0.887 26.219 20.703 1 93.69 119 ASP A C 1
ATOM 899 O O . ASP A 1 119 ? 1.734 26.812 20.016 1 93.69 119 ASP A O 1
ATOM 903 N N . GLY A 1 120 ? -0.373 26.719 20.812 1 92.25 120 GLY A N 1
ATOM 904 C CA . GLY A 1 120 ? -0.694 28.094 20.469 1 92.25 120 GLY A CA 1
ATOM 905 C C . GLY A 1 120 ? -1.456 28.203 19.156 1 92.25 120 GLY A C 1
ATOM 906 O O . GLY A 1 120 ? -1.728 29.312 18.688 1 92.25 120 GLY A O 1
ATOM 907 N N . TYR A 1 121 ? -1.859 27.109 18.531 1 94.81 121 TYR A N 1
ATOM 908 C CA . TYR A 1 121 ? -2.58 27.141 17.266 1 94.81 121 TYR A CA 1
ATOM 909 C C . TYR A 1 121 ? -4.078 27.328 17.484 1 94.81 121 TYR A C 1
ATOM 911 O O . TYR A 1 121 ? -4.609 26.906 18.516 1 94.81 121 TYR A O 1
ATOM 919 N N . ALA A 1 122 ? -4.715 28.016 16.625 1 94.06 122 ALA 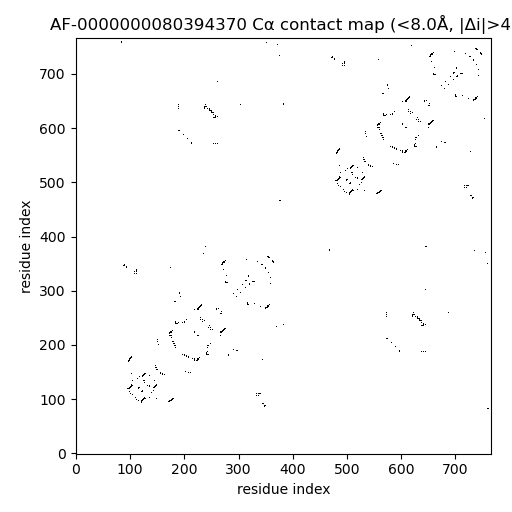A N 1
ATOM 920 C CA . ALA A 1 122 ? -6.172 27.922 16.531 1 94.06 122 ALA A CA 1
ATOM 921 C C . ALA A 1 122 ? -6.594 26.641 15.836 1 94.06 122 ALA A C 1
ATOM 923 O O . ALA A 1 122 ? -6.191 26.375 14.695 1 94.06 122 ALA A O 1
ATOM 924 N N . VAL A 1 123 ? -7.43 25.844 16.484 1 95.62 123 VAL A N 1
ATOM 925 C CA . VAL A 1 123 ? -7.684 24.5 15.977 1 95.62 123 VAL A CA 1
ATOM 926 C C . VAL A 1 123 ? -9.156 24.359 15.609 1 95.62 123 VAL A C 1
ATOM 928 O O . VAL A 1 123 ? -10.039 24.672 16.406 1 95.62 123 VAL A O 1
ATOM 931 N N . TYR A 1 124 ? -9.398 24 14.375 1 95.62 124 TYR A N 1
ATOM 932 C CA . TYR A 1 124 ? -10.711 23.531 13.953 1 95.62 124 TYR A CA 1
ATOM 933 C C . TYR A 1 124 ? -10.805 22.016 14.062 1 95.62 124 TYR A C 1
ATOM 935 O O . TYR A 1 124 ? -9.961 21.297 13.523 1 95.62 124 TYR A O 1
ATOM 943 N N . GLY A 1 125 ? -11.789 21.531 14.797 1 95.56 125 GLY A N 1
ATOM 944 C CA . GLY A 1 125 ? -11.984 20.109 14.992 1 95.56 125 GLY A CA 1
ATOM 945 C C . GLY A 1 125 ? -13.172 19.562 14.219 1 95.56 125 GLY A C 1
ATOM 946 O O . GLY A 1 125 ? -14.305 19.984 14.43 1 95.56 125 GLY A O 1
ATOM 947 N N . GLY A 1 126 ? -12.875 18.641 13.367 1 95.69 126 GLY A N 1
ATOM 948 C CA . GLY A 1 126 ? -13.922 18.016 12.562 1 95.69 126 GLY A CA 1
ATOM 949 C C . GLY A 1 126 ? -14.797 17.078 13.359 1 95.69 126 GLY A C 1
ATOM 950 O O . GLY A 1 126 ? -14.312 16.344 14.227 1 95.69 126 GLY A O 1
ATOM 951 N N . VAL A 1 127 ? -16.094 17.156 13.078 1 93.88 127 VAL A N 1
ATOM 952 C CA . VAL A 1 127 ? -17.094 16.234 13.602 1 93.88 127 VAL A CA 1
ATOM 953 C C . VAL A 1 127 ? -17.969 15.734 12.461 1 93.88 127 VAL A C 1
ATOM 955 O O . VAL A 1 127 ? -18.141 16.422 11.453 1 93.88 127 VAL A O 1
ATOM 958 N N . ARG A 1 128 ? -18.484 14.539 12.578 1 90.31 128 ARG A N 1
ATOM 959 C CA . ARG A 1 128 ? -19.25 13.945 11.477 1 90.31 128 ARG A CA 1
ATOM 960 C C . ARG A 1 128 ? -20.609 14.625 11.312 1 90.31 128 ARG A C 1
ATOM 962 O O . ARG A 1 128 ? -21.109 14.742 10.195 1 90.31 128 ARG A O 1
ATOM 969 N N . SER A 1 129 ? -21.219 15 12.469 1 89.56 129 SER A N 1
ATOM 970 C CA . SER A 1 129 ? -22.531 15.641 12.43 1 89.56 129 SER A CA 1
ATOM 971 C C . SER A 1 129 ? -22.609 16.812 13.391 1 89.56 129 SER A C 1
ATOM 973 O O . SER A 1 129 ? -21.75 16.969 14.273 1 89.56 129 SER A O 1
ATOM 975 N N . ALA A 1 130 ? -23.609 17.609 13.125 1 88.06 130 ALA A N 1
ATOM 976 C CA . ALA A 1 130 ? -23.812 18.781 13.969 1 88.06 130 ALA A CA 1
ATOM 977 C C . ALA A 1 130 ? -24.062 18.375 15.422 1 88.06 130 ALA A C 1
ATOM 979 O O . ALA A 1 130 ? -23.672 19.094 16.344 1 88.06 130 ALA A O 1
ATOM 980 N N . SER A 1 131 ? -24.625 17.172 15.562 1 86.44 131 SER A N 1
ATOM 981 C CA . SER A 1 131 ? -24.938 16.688 16.906 1 86.44 131 SER A CA 1
ATOM 982 C C . SER A 1 131 ? -23.672 16.375 17.703 1 86.44 131 SER A C 1
ATOM 984 O O . SER A 1 131 ? -23.688 16.391 18.938 1 86.44 131 SER A O 1
ATOM 986 N N . ASP A 1 132 ? -22.578 16.219 16.984 1 84.38 132 ASP A N 1
ATOM 987 C CA . ASP A 1 132 ? -21.312 15.867 17.641 1 84.38 132 ASP A CA 1
ATOM 988 C C . ASP A 1 132 ? -20.5 17.109 17.969 1 84.38 132 ASP A C 1
ATOM 990 O O . ASP A 1 132 ? -19.422 17.016 18.547 1 84.38 132 ASP A O 1
ATOM 994 N N . GLU A 1 133 ? -21 18.234 17.625 1 86.56 133 GLU A N 1
ATOM 995 C CA . GLU A 1 133 ? -20.25 19.469 17.828 1 86.56 133 GLU A CA 1
ATOM 996 C C . GLU A 1 133 ? -20.016 19.75 19.297 1 86.56 133 GLU A C 1
ATOM 998 O O . GLU A 1 133 ? -19 20.344 19.672 1 86.56 133 GLU A O 1
ATOM 1003 N N . ARG A 1 134 ? -20.906 19.266 20.094 1 82.06 134 ARG A N 1
ATOM 1004 C CA . ARG A 1 134 ? -20.812 19.516 21.531 1 82.06 134 ARG A CA 1
ATOM 1005 C C . ARG A 1 134 ? -19.562 18.828 22.109 1 82.06 134 ARG A C 1
ATOM 1007 O O . ARG A 1 134 ? -18.953 19.344 23.047 1 82.06 134 ARG A O 1
ATOM 1014 N N . VAL A 1 135 ? -19.219 17.766 21.5 1 78.81 135 VAL A N 1
ATOM 1015 C CA . VAL A 1 135 ? -18.062 17.016 21.969 1 78.81 135 VAL A CA 1
ATOM 1016 C C . VAL A 1 135 ? -16.812 17.891 21.875 1 78.81 135 VAL A C 1
ATOM 1018 O O . VAL A 1 135 ? -15.969 17.875 22.766 1 78.81 135 VAL A O 1
ATOM 1021 N N . VAL A 1 136 ? -16.766 18.625 20.812 1 81.44 136 VAL A N 1
ATOM 1022 C CA . VAL A 1 136 ? -15.602 19.453 20.547 1 81.44 136 VAL A CA 1
ATOM 1023 C C . VAL A 1 136 ? -15.664 20.719 21.406 1 81.44 136 VAL A C 1
ATOM 1025 O O . VAL A 1 136 ? -14.641 21.172 21.922 1 81.44 136 VAL A O 1
ATOM 1028 N N . THR A 1 137 ? -16.859 21.219 21.578 1 79.62 137 THR A N 1
ATOM 1029 C CA . THR A 1 137 ? -17 22.484 22.297 1 79.62 137 THR A CA 1
ATOM 1030 C C . THR A 1 137 ? -16.766 22.281 23.797 1 79.62 137 THR A C 1
ATOM 1032 O O . THR A 1 137 ? -16.344 23.203 24.484 1 79.62 137 THR A O 1
ATOM 1035 N N . GLU A 1 138 ? -16.969 21.062 24.203 1 78.19 138 GLU A N 1
ATOM 1036 C CA . GLU A 1 138 ? -16.812 20.75 25.625 1 78.19 138 GLU A CA 1
ATOM 1037 C C . GLU A 1 138 ? -15.375 20.391 25.953 1 78.19 138 GLU A C 1
ATOM 1039 O O . GLU A 1 138 ? -14.992 20.375 27.125 1 78.19 138 GLU A O 1
ATOM 1044 N N . LEU A 1 139 ? -14.68 19.969 24.953 1 72.88 139 LEU A N 1
ATOM 1045 C CA . LEU A 1 139 ? -13.281 19.609 25.188 1 72.88 139 LEU A CA 1
ATOM 1046 C C . LEU A 1 139 ? -12.5 20.797 25.75 1 72.88 139 LEU A C 1
ATOM 1048 O O . LEU A 1 139 ? -11.68 20.625 26.656 1 72.88 139 LEU A O 1
ATOM 1052 N N . ASP A 1 140 ? -12.438 21.812 25.188 1 64.31 140 ASP A N 1
ATOM 1053 C CA . ASP A 1 140 ? -11.797 23.031 25.672 1 64.31 140 ASP A CA 1
ATOM 1054 C C . ASP A 1 140 ? -12.484 24.281 25.125 1 64.31 140 ASP A C 1
ATOM 1056 O O . ASP A 1 140 ? -12.609 24.438 23.922 1 64.31 140 ASP A O 1
ATOM 1060 N N . SER A 1 141 ? -13.211 24.969 26.016 1 56.78 141 SER A N 1
ATOM 1061 C CA . SER A 1 141 ? -13.969 26.172 25.688 1 56.78 141 SER A CA 1
ATOM 1062 C C . SER A 1 141 ? -13.094 27.188 24.953 1 56.78 141 SER A C 1
ATOM 1064 O O . SER A 1 141 ? -13.609 28.047 24.219 1 56.78 141 SER A O 1
ATOM 1066 N N . ARG A 1 142 ? -11.75 27.375 25.219 1 55.12 142 ARG A N 1
ATOM 1067 C CA . ARG A 1 142 ? -10.961 28.562 24.922 1 55.12 142 ARG A CA 1
ATOM 1068 C C . ARG A 1 142 ? -10.43 28.531 23.5 1 55.12 142 ARG A C 1
ATOM 1070 O O . ARG A 1 142 ? -9.945 29.547 22.984 1 55.12 142 ARG A O 1
ATOM 1077 N N . LYS A 1 143 ? -10.789 27.281 22.594 1 68.88 143 LYS A N 1
ATOM 1078 C CA . LYS A 1 143 ? -10.156 27.547 21.297 1 68.88 143 LYS A CA 1
ATOM 1079 C C . LYS A 1 143 ? -10.438 26.422 20.312 1 68.88 143 LYS A C 1
ATOM 1081 O O . LYS A 1 143 ? -10.125 26.547 19.125 1 68.88 143 LYS A O 1
ATOM 1086 N N . LEU A 1 144 ? -11.188 25.469 20.656 1 84.25 144 LEU A N 1
ATOM 1087 C CA . LEU A 1 144 ? -11.477 24.453 19.641 1 84.25 144 LEU A CA 1
ATOM 1088 C C . LEU A 1 144 ? -12.766 24.781 18.891 1 84.25 144 LEU A C 1
ATOM 1090 O O . LEU A 1 144 ? -13.812 24.984 19.516 1 84.25 144 LEU A O 1
ATOM 1094 N N . LEU A 1 145 ? -12.688 25.078 17.609 1 89.69 145 LEU A N 1
ATOM 1095 C CA . LEU A 1 145 ? -13.82 25.438 16.766 1 89.69 145 LEU A CA 1
ATOM 1096 C C . LEU A 1 145 ? -14.328 24.219 15.992 1 89.69 145 LEU A C 1
ATOM 1098 O O . LEU A 1 145 ? -13.57 23.578 15.258 1 89.69 145 LEU A O 1
ATOM 1102 N N . PRO A 1 146 ? -15.555 23.906 16.172 1 92.5 146 PRO A N 1
ATOM 1103 C CA . PRO A 1 146 ? -16.078 22.719 15.477 1 92.5 146 PRO A CA 1
ATOM 1104 C C . PRO A 1 146 ? -16.297 22.969 13.984 1 92.5 146 PRO A C 1
ATOM 1106 O O . PRO A 1 146 ? -16.641 24.078 13.578 1 92.5 146 PRO A O 1
ATOM 1109 N N . VAL A 1 147 ? -16.094 21.969 13.188 1 95.12 147 VAL A N 1
ATOM 1110 C CA . VAL A 1 147 ? -16.422 21.969 11.758 1 95.12 147 VAL A CA 1
ATOM 1111 C C . VAL A 1 147 ? -17.016 20.609 11.367 1 95.12 147 VAL A C 1
ATOM 1113 O O . VAL A 1 147 ? -16.453 19.562 11.695 1 95.12 147 VAL A O 1
ATOM 1116 N N . VAL A 1 148 ? -18.234 20.672 10.742 1 95.81 148 VAL A N 1
ATOM 1117 C CA . VAL A 1 148 ? -18.844 19.438 10.258 1 95.81 148 VAL A CA 1
ATOM 1118 C C . VAL A 1 148 ? -18.094 18.938 9.023 1 95.81 148 VAL A C 1
ATOM 1120 O O . VAL A 1 148 ? -17.969 19.656 8.031 1 95.81 148 VAL A O 1
ATOM 1123 N N . LEU A 1 149 ? -17.562 17.719 9.094 1 96.38 149 LEU A N 1
ATOM 1124 C CA . LEU A 1 149 ? -16.75 17.125 8.039 1 96.38 149 LEU A CA 1
ATOM 1125 C C . LEU A 1 149 ? -16.984 15.617 7.973 1 96.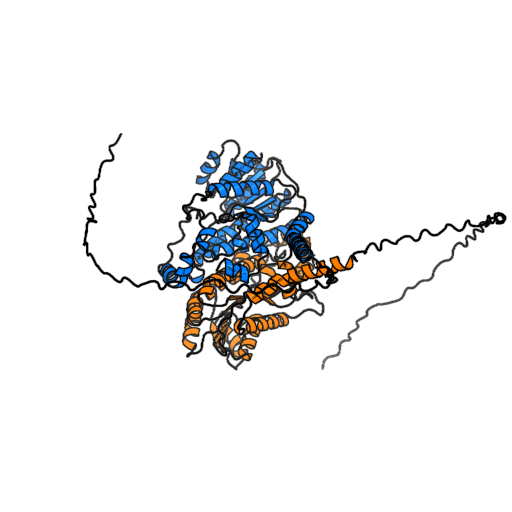38 149 LEU A C 1
ATOM 1127 O O . LEU A 1 149 ? -16.375 14.867 8.734 1 96.38 149 LEU A O 1
ATOM 1131 N N . ASP A 1 150 ? -17.891 15.25 7.094 1 94 150 ASP A N 1
ATOM 1132 C CA . ASP A 1 150 ? -18.094 13.844 6.746 1 94 150 ASP A CA 1
ATOM 1133 C C . ASP A 1 150 ? -17.438 13.508 5.406 1 94 150 ASP A C 1
ATOM 1135 O O . ASP A 1 150 ? -17.938 13.898 4.348 1 94 150 ASP A O 1
ATOM 1139 N N . MET A 1 151 ? -16.406 12.742 5.516 1 91.5 151 MET A N 1
ATOM 1140 C CA . MET A 1 151 ? -15.586 12.484 4.328 1 91.5 151 MET A CA 1
ATOM 1141 C C . MET A 1 151 ? -16.391 11.75 3.264 1 91.5 151 MET A C 1
ATOM 1143 O O . MET A 1 151 ? -15.984 11.695 2.102 1 91.5 151 MET A O 1
ATOM 1147 N N . GLN A 1 152 ? -17.469 11.133 3.637 1 88.94 152 GLN A N 1
ATOM 1148 C CA . GLN A 1 152 ? -18.297 10.414 2.68 1 88.94 152 GLN A CA 1
ATOM 1149 C C . GLN A 1 152 ? -19.375 11.328 2.092 1 88.94 152 GLN A C 1
ATOM 1151 O O . GLN A 1 152 ? -20.172 10.898 1.246 1 88.94 152 GLN A O 1
ATOM 1156 N N . ASN A 1 153 ? -19.422 12.562 2.572 1 93.69 153 ASN A N 1
ATOM 1157 C CA . ASN A 1 153 ? -20.344 13.57 2.061 1 93.69 153 ASN A CA 1
ATOM 1158 C C . ASN A 1 153 ? -19.594 14.773 1.482 1 93.69 153 ASN A C 1
ATOM 1160 O O . ASN A 1 153 ? -19.219 15.688 2.219 1 93.69 153 ASN A O 1
ATOM 1164 N N . PRO A 1 154 ? -19.5 14.758 0.164 1 93.94 154 PRO A N 1
ATOM 1165 C CA . PRO A 1 154 ? -18.719 15.812 -0.476 1 93.94 154 PRO A CA 1
ATOM 1166 C C . PRO A 1 154 ? -19.219 17.219 -0.124 1 93.94 154 PRO A C 1
ATOM 1168 O O . PRO A 1 154 ? -18.438 18.156 -0.054 1 93.94 154 PRO A O 1
ATOM 1171 N N . GLY A 1 155 ? -20.484 17.359 0.126 1 96.19 155 GLY A N 1
ATOM 1172 C CA . GLY A 1 155 ? -21.031 18.656 0.487 1 96.19 155 GLY A CA 1
ATOM 1173 C C . GLY A 1 155 ? -20.469 19.203 1.792 1 96.19 155 GLY A C 1
ATOM 1174 O O . GLY A 1 155 ? -20.172 20.391 1.896 1 96.19 155 GLY A O 1
ATOM 1175 N N . THR A 1 156 ? -20.328 18.359 2.789 1 96.88 156 THR A N 1
ATOM 1176 C CA . THR A 1 156 ? -19.797 18.797 4.074 1 96.88 156 THR A CA 1
ATOM 1177 C C . THR A 1 156 ? -18.312 19.125 3.965 1 96.88 156 THR A C 1
ATOM 1179 O O . THR A 1 156 ? -17.812 20 4.668 1 96.88 156 THR A O 1
ATOM 1182 N N . VAL A 1 157 ? -17.625 18.469 3.068 1 97.38 157 VAL A N 1
ATOM 1183 C CA . VAL A 1 157 ? -16.203 18.734 2.867 1 97.38 157 VAL A CA 1
ATOM 1184 C C . VAL A 1 157 ? -16 20.109 2.24 1 97.38 157 VAL A C 1
ATOM 1186 O O . VAL A 1 157 ? -15.18 20.906 2.709 1 97.38 157 VAL A O 1
ATOM 1189 N N . GLU A 1 158 ? -16.797 20.359 1.225 1 97.25 158 GLU A N 1
ATOM 1190 C CA . GLU A 1 158 ? -16.719 21.672 0.576 1 97.25 158 GLU A CA 1
ATOM 1191 C C . GLU A 1 158 ? -17.094 22.781 1.546 1 97.25 158 GLU A C 1
ATOM 1193 O O . GLU A 1 158 ? -16.453 23.844 1.549 1 97.25 158 GLU A O 1
ATOM 1198 N N . ALA A 1 159 ? -18.094 22.547 2.318 1 97.44 159 ALA A N 1
ATOM 1199 C CA . ALA A 1 159 ? -18.531 23.531 3.309 1 97.44 159 ALA A CA 1
ATOM 1200 C C . ALA A 1 159 ? -17.438 23.766 4.348 1 97.44 159 ALA A C 1
ATOM 1202 O O . ALA A 1 159 ? -17.25 24.891 4.82 1 97.44 159 ALA A O 1
ATOM 1203 N N . ALA A 1 160 ? -16.734 22.75 4.711 1 97.56 160 ALA A N 1
ATOM 1204 C CA . ALA A 1 160 ? -15.641 22.859 5.672 1 97.56 160 ALA A CA 1
ATOM 1205 C C . ALA A 1 160 ? -14.516 23.734 5.125 1 97.56 160 ALA A C 1
ATOM 1207 O O . ALA A 1 160 ? -13.977 24.594 5.836 1 97.56 160 ALA A O 1
ATOM 1208 N N . VAL A 1 161 ? -14.172 23.547 3.852 1 98.12 161 VAL A N 1
ATOM 1209 C CA . VAL A 1 161 ? -13.148 24.359 3.211 1 98.12 161 VAL A CA 1
ATOM 1210 C C . VAL A 1 161 ? -13.57 25.828 3.25 1 98.12 161 VAL A C 1
ATOM 1212 O O . VAL A 1 161 ? -12.789 26.703 3.633 1 98.12 161 VAL A O 1
ATOM 1215 N N . ALA A 1 162 ? -14.82 26.031 2.879 1 97.62 162 ALA A N 1
ATOM 1216 C CA . ALA A 1 162 ? -15.336 27.391 2.842 1 97.62 162 ALA A CA 1
ATOM 1217 C C . ALA A 1 162 ? -15.32 28.016 4.23 1 97.62 162 ALA A C 1
ATOM 1219 O O . ALA A 1 162 ? -14.93 29.188 4.387 1 97.62 162 ALA A O 1
ATOM 1220 N N . LYS A 1 163 ? -15.695 27.266 5.188 1 96.44 163 LYS A N 1
ATOM 1221 C CA . LYS A 1 163 ? -15.734 27.766 6.559 1 96.44 163 LYS A CA 1
ATOM 1222 C C . LYS A 1 163 ? -14.336 28.141 7.051 1 96.44 163 LYS A C 1
ATOM 1224 O O . LYS A 1 163 ? -14.125 29.234 7.566 1 96.44 163 LYS A O 1
ATOM 1229 N N . VAL A 1 164 ? -13.375 27.266 6.914 1 96.62 164 VAL A N 1
ATOM 1230 C CA . VAL A 1 164 ? -12.008 27.516 7.367 1 96.62 164 VAL A CA 1
ATOM 1231 C C . VAL A 1 164 ? -11.438 28.734 6.637 1 96.62 164 VAL A C 1
ATOM 1233 O O . VAL A 1 164 ? -10.867 29.625 7.266 1 96.62 164 VAL A O 1
ATOM 1236 N N . LYS A 1 165 ? -11.656 28.766 5.336 1 96 165 LYS A N 1
ATOM 1237 C CA . LYS A 1 165 ? -11.148 29.859 4.52 1 96 165 LYS A CA 1
ATOM 1238 C C . LYS A 1 165 ? -11.711 31.203 4.988 1 96 165 LYS A C 1
ATOM 1240 O O . LYS A 1 165 ? -10.969 32.188 5.129 1 96 165 LYS A O 1
ATOM 1245 N N . SER A 1 166 ? -12.969 31.234 5.277 1 95.19 166 SER A N 1
ATOM 1246 C CA . SER A 1 166 ? -13.641 32.469 5.648 1 95.19 166 SER A CA 1
ATOM 1247 C C . SER A 1 166 ? -13.234 32.938 7.047 1 95.19 166 SER A C 1
ATOM 1249 O O . SER A 1 166 ? -13.281 34.125 7.355 1 95.19 166 SER A O 1
ATOM 1251 N N . GLU A 1 167 ? -12.719 32.031 7.828 1 91.56 167 GLU A N 1
ATOM 1252 C CA . GLU A 1 167 ? -12.484 32.375 9.227 1 91.56 167 GLU A CA 1
ATOM 1253 C C . GLU A 1 167 ? -10.992 32.531 9.516 1 91.56 167 GLU A C 1
ATOM 1255 O O . GLU A 1 167 ? -10.594 32.719 10.664 1 91.56 167 GLU A O 1
ATOM 1260 N N . LEU A 1 168 ? -10.18 32.406 8.547 1 91.88 168 LEU A N 1
ATOM 1261 C CA . LEU A 1 168 ? -8.75 32.562 8.742 1 91.88 168 LEU A CA 1
ATOM 1262 C C . LEU A 1 168 ? -8.43 33.969 9.281 1 91.88 168 LEU A C 1
ATOM 1264 O O . LEU A 1 168 ? -7.535 34.125 10.117 1 91.88 168 LEU A O 1
ATOM 1268 N N . GLN A 1 169 ? -9.227 35 8.828 1 87.81 169 GLN A N 1
ATOM 1269 C CA . GLN A 1 169 ? -9.086 36.344 9.32 1 87.81 169 GLN A CA 1
ATOM 1270 C C . GLN A 1 169 ? -7.629 36.812 9.25 1 87.81 169 GLN A C 1
ATOM 1272 O O . GLN A 1 169 ? -7.086 37.344 10.227 1 87.81 169 GLN A O 1
ATOM 1277 N N . GLY A 1 170 ? -6.941 36.531 8.18 1 88.94 170 GLY A N 1
ATOM 1278 C CA . GLY A 1 170 ? -5.582 37 7.945 1 88.94 170 GLY A CA 1
ATOM 1279 C C . GLY A 1 170 ? -4.527 36.062 8.508 1 88.94 170 GLY A C 1
ATOM 1280 O O . GLY A 1 170 ? -3.332 36.25 8.266 1 88.94 170 GLY A O 1
ATOM 1281 N N . ARG A 1 171 ? -4.906 35.094 9.258 1 93.12 171 ARG A N 1
ATOM 1282 C CA . ARG A 1 171 ? -3.963 34.094 9.766 1 93.12 171 ARG A CA 1
ATOM 1283 C C . ARG A 1 171 ? -3.633 33.062 8.703 1 93.12 171 ARG A C 1
ATOM 1285 O O . ARG A 1 171 ? -4.445 32.812 7.812 1 93.12 171 ARG A O 1
ATOM 1292 N N . PRO A 1 172 ? -2.49 32.562 8.828 1 95.62 172 PRO A N 1
ATOM 1293 C CA . PRO A 1 172 ? -2.146 31.516 7.879 1 95.62 172 PRO A CA 1
ATOM 1294 C C . PRO A 1 172 ? -2.824 30.188 8.203 1 95.62 172 PRO A C 1
ATOM 1296 O O . PRO A 1 172 ? -2.982 29.844 9.375 1 95.62 172 PRO A O 1
ATOM 1299 N N . PHE A 1 173 ? -3.34 29.562 7.191 1 97.75 173 PHE A N 1
ATOM 1300 C CA . PHE A 1 173 ? -3.686 28.156 7.344 1 97.75 173 PHE A CA 1
ATOM 1301 C C . PHE A 1 173 ? -2.43 27.297 7.461 1 97.75 173 PHE A C 1
ATOM 1303 O O . PHE A 1 173 ? -1.725 27.078 6.473 1 97.75 173 PHE A O 1
ATOM 1310 N N . THR A 1 174 ? -2.211 26.766 8.602 1 97.81 174 THR A N 1
ATOM 1311 C CA . THR A 1 174 ? -0.907 26.188 8.914 1 97.81 174 THR A CA 1
ATOM 1312 C C . THR A 1 174 ? -0.84 24.734 8.484 1 97.81 174 THR A C 1
ATOM 1314 O O . THR A 1 174 ? 0.183 24.281 7.965 1 97.81 174 THR A O 1
ATOM 1317 N N . ALA A 1 175 ? -1.934 24 8.758 1 98.5 175 ALA A N 1
ATOM 1318 C CA . ALA A 1 175 ? -1.819 22.578 8.477 1 98.5 175 ALA A CA 1
ATOM 1319 C C . ALA A 1 175 ? -3.197 21.922 8.375 1 98.5 175 ALA A C 1
ATOM 1321 O O . ALA A 1 175 ? -4.148 22.375 9.016 1 98.5 175 ALA A O 1
ATOM 1322 N N . LEU A 1 176 ? -3.299 20.969 7.531 1 98.69 176 LEU A N 1
ATOM 1323 C CA . LEU A 1 176 ? -4.355 19.953 7.555 1 98.69 176 LEU A CA 1
ATOM 1324 C C . LEU A 1 176 ? -3.859 18.672 8.195 1 98.69 176 LEU A C 1
ATOM 1326 O O . LEU A 1 176 ? -2.93 18.031 7.684 1 98.69 176 LEU A O 1
ATOM 1330 N N . VAL A 1 177 ? -4.438 18.312 9.328 1 98.62 177 VAL A N 1
ATOM 1331 C CA . VAL A 1 177 ? -4.086 17.078 10.039 1 98.62 177 VAL A CA 1
ATOM 1332 C C . VAL A 1 177 ? -5.234 16.078 9.938 1 98.62 177 VAL A C 1
ATOM 1334 O O . VAL A 1 177 ? -6.262 16.234 10.602 1 98.62 177 VAL A O 1
ATOM 1337 N N . ASN A 1 178 ? -5.004 15.086 9.133 1 97.69 178 ASN A N 1
ATOM 1338 C CA . ASN A 1 178 ? -5.996 14.023 9.023 1 97.69 178 ASN A CA 1
ATOM 1339 C C . ASN A 1 178 ? -5.863 13.016 10.164 1 97.69 178 ASN A C 1
ATOM 1341 O O . ASN A 1 178 ? -4.84 12.344 10.281 1 97.69 178 ASN A O 1
ATOM 1345 N N . THR A 1 179 ? -6.914 12.875 10.953 1 94.5 179 THR A N 1
ATOM 1346 C CA . THR A 1 179 ? -6.902 11.922 12.055 1 94.5 179 THR A CA 1
ATOM 1347 C C . THR A 1 179 ? -7.996 10.875 11.875 1 94.5 179 THR A C 1
ATOM 1349 O O . THR A 1 179 ? -8.227 10.047 12.766 1 94.5 179 THR A O 1
ATOM 1352 N N . ILE A 1 180 ? -8.68 11 10.773 1 86.12 180 ILE A N 1
ATOM 1353 C CA . ILE A 1 180 ? -9.695 9.992 10.477 1 86.12 180 ILE A CA 1
ATOM 1354 C C . ILE A 1 180 ? -9.016 8.648 10.203 1 86.12 180 ILE A C 1
ATOM 1356 O O . ILE A 1 180 ? -8.086 8.562 9.398 1 86.12 180 ILE A O 1
ATOM 1360 N N . ASP A 1 181 ? -9.438 7.633 10.914 1 84.31 181 ASP A N 1
ATOM 1361 C CA . ASP A 1 181 ? -8.875 6.289 10.805 1 84.31 181 ASP A CA 1
ATOM 1362 C C . ASP A 1 181 ? -9.914 5.23 11.164 1 84.31 181 ASP A C 1
ATOM 1364 O O . ASP A 1 181 ? -10.648 5.379 12.148 1 84.31 181 ASP A O 1
ATOM 1368 N N . ALA A 1 182 ? -10.07 4.344 10.312 1 84.94 182 ALA A N 1
ATOM 1369 C CA . ALA A 1 182 ? -10.945 3.213 10.617 1 84.94 182 ALA A CA 1
ATOM 1370 C C . ALA A 1 182 ? -10.141 1.924 10.766 1 84.94 182 ALA A C 1
ATOM 1372 O O . ALA A 1 182 ? -9.172 1.701 10.047 1 84.94 182 ALA A O 1
ATOM 1373 N N . GLY A 1 183 ? -10.625 1.194 11.734 1 81.12 183 GLY A N 1
ATOM 1374 C CA . GLY A 1 183 ? -10.086 -0.149 11.859 1 81.12 183 GLY A CA 1
ATOM 1375 C C . GLY A 1 183 ? -10.75 -1.15 10.93 1 81.12 183 GLY A C 1
ATOM 1376 O O . GLY A 1 183 ? -11.805 -0.866 10.352 1 81.12 183 GLY A O 1
ATOM 1377 N N . GLY A 1 184 ? -10.094 -2.215 10.664 1 79.38 184 GLY A N 1
ATOM 1378 C CA . GLY A 1 184 ? -10.656 -3.275 9.836 1 79.38 184 GLY A CA 1
ATOM 1379 C C . GLY A 1 184 ? -10.969 -4.535 10.625 1 79.38 184 GLY A C 1
ATOM 1380 O O . GLY A 1 184 ? -10.617 -4.645 11.805 1 79.38 184 GLY A O 1
ATOM 1381 N N . ALA A 1 185 ? -11.773 -5.367 9.953 1 81.38 185 ALA A N 1
ATOM 1382 C CA . ALA A 1 185 ? -12.078 -6.668 10.539 1 81.38 185 ALA A CA 1
ATOM 1383 C C . ALA A 1 185 ? -10.812 -7.492 10.742 1 81.38 185 ALA A C 1
ATOM 1385 O O . ALA A 1 185 ? -9.914 -7.48 9.898 1 81.38 185 ALA A O 1
ATOM 1386 N N . ILE A 1 186 ? -10.742 -8.094 11.93 1 84.19 186 ILE A N 1
ATOM 1387 C CA . ILE A 1 186 ? -9.688 -9.078 12.156 1 84.19 186 ILE A CA 1
ATOM 1388 C C . ILE A 1 186 ? -10.078 -10.406 11.516 1 84.19 186 ILE A C 1
ATOM 1390 O O . ILE A 1 186 ? -10.992 -11.086 11.992 1 84.19 186 ILE A O 1
ATOM 1394 N N . SER A 1 187 ? -9.469 -10.727 10.453 1 89.5 187 SER A N 1
ATOM 1395 C CA . SER A 1 187 ? -9.836 -11.93 9.719 1 89.5 187 SER A CA 1
ATOM 1396 C C . SER A 1 187 ? -8.758 -12.32 8.703 1 89.5 187 SER A C 1
ATOM 1398 O O . SER A 1 187 ? -8.102 -11.445 8.133 1 89.5 187 SER A O 1
ATOM 1400 N N . PRO A 1 188 ? -8.594 -13.672 8.562 1 93.94 188 PRO A N 1
ATOM 1401 C CA . PRO A 1 188 ? -7.809 -14.047 7.387 1 93.94 188 PRO A CA 1
ATOM 1402 C C . PRO A 1 188 ? -8.375 -13.477 6.09 1 93.94 188 PRO A C 1
ATOM 1404 O O . PRO A 1 188 ? -9.562 -13.164 6.016 1 93.94 188 PRO A O 1
ATOM 1407 N N . ILE A 1 189 ? -7.492 -13.344 5.137 1 96.69 189 ILE A N 1
ATOM 1408 C CA . ILE A 1 189 ? -7.902 -12.758 3.863 1 96.69 189 ILE A CA 1
ATOM 1409 C C . ILE A 1 189 ? -9.016 -13.602 3.248 1 96.69 189 ILE A C 1
ATOM 1411 O O . ILE A 1 189 ? -9.977 -13.055 2.691 1 96.69 189 ILE A O 1
ATOM 1415 N N . GLU A 1 190 ? -8.93 -14.922 3.355 1 97.19 190 GLU A N 1
ATOM 1416 C CA . GLU A 1 190 ? -9.898 -15.812 2.729 1 97.19 190 GLU A CA 1
ATOM 1417 C C . GLU A 1 190 ? -11.305 -15.562 3.256 1 97.19 190 GLU A C 1
ATOM 1419 O O . GLU A 1 190 ? -12.281 -15.641 2.504 1 97.19 190 GLU A O 1
ATOM 1424 N N . SER A 1 191 ? -11.422 -15.25 4.516 1 95.06 191 SER A N 1
ATOM 1425 C CA . SER A 1 191 ? -12.75 -15.086 5.105 1 95.06 191 SER A CA 1
ATOM 1426 C C . SER A 1 191 ? -13.133 -13.617 5.207 1 95.06 191 SER A C 1
ATOM 1428 O O . SER A 1 191 ? -14.188 -13.281 5.75 1 95.06 191 SER A O 1
ATOM 1430 N N . GLN A 1 192 ? -12.297 -12.797 4.707 1 94.19 192 GLN A N 1
ATOM 1431 C CA . GLN A 1 192 ? -12.57 -11.367 4.773 1 94.19 192 GLN A CA 1
ATOM 1432 C C . GLN A 1 192 ? -13.75 -10.992 3.883 1 94.19 192 GLN A C 1
ATOM 1434 O O . GLN A 1 192 ? -13.797 -11.375 2.713 1 94.19 192 GLN A O 1
ATOM 1439 N N . ASP A 1 193 ? -14.688 -10.25 4.488 1 93.81 193 ASP A N 1
ATOM 1440 C CA . ASP A 1 193 ? -15.812 -9.75 3.709 1 93.81 193 ASP A CA 1
ATOM 1441 C C . ASP A 1 193 ? -15.375 -8.602 2.795 1 93.81 193 ASP A C 1
ATOM 1443 O O . ASP A 1 193 ? -14.883 -7.574 3.268 1 93.81 193 ASP A O 1
ATOM 1447 N N . LEU A 1 194 ? -15.609 -8.727 1.518 1 94.56 194 LEU A N 1
ATOM 1448 C CA . LEU A 1 194 ? -15.133 -7.75 0.54 1 94.56 194 LEU A CA 1
ATOM 1449 C C . LEU A 1 194 ? -15.828 -6.406 0.722 1 94.56 194 LEU A C 1
ATOM 1451 O O . LEU A 1 194 ? -15.219 -5.355 0.52 1 94.56 194 LEU A O 1
ATOM 1455 N N . SER A 1 195 ? -17.109 -6.434 1.021 1 93.81 195 SER A N 1
ATOM 1456 C CA . SER A 1 195 ? -17.844 -5.184 1.239 1 93.81 195 SER A CA 1
ATOM 1457 C C . SER A 1 195 ? -17.266 -4.418 2.43 1 93.81 195 SER A C 1
ATOM 1459 O O . SER A 1 195 ? -17.156 -3.191 2.389 1 93.81 195 SER A O 1
ATOM 1461 N N . SER A 1 196 ? -16.906 -5.176 3.449 1 92.5 196 SER A N 1
ATOM 1462 C CA . SER A 1 196 ? -16.281 -4.559 4.613 1 92.5 196 SER A CA 1
ATOM 1463 C C . SER A 1 196 ? -14.922 -3.975 4.266 1 92.5 196 SER A C 1
ATOM 1465 O O . SER A 1 196 ? -14.562 -2.895 4.738 1 92.5 196 SER A O 1
ATOM 1467 N N . LEU A 1 197 ? -14.234 -4.652 3.49 1 95.06 197 LEU A N 1
ATOM 1468 C CA . LEU A 1 197 ? -12.93 -4.172 3.055 1 95.06 197 LEU A CA 1
ATOM 1469 C C . LEU A 1 197 ? -13.07 -2.893 2.236 1 95.06 197 LEU A C 1
ATOM 1471 O O . LEU A 1 197 ? -12.312 -1.94 2.434 1 95.06 197 LEU A O 1
ATOM 1475 N N . LYS A 1 198 ? -13.977 -2.902 1.316 1 95.94 198 LYS A N 1
ATOM 1476 C CA . LYS A 1 198 ? -14.203 -1.718 0.494 1 95.94 198 LYS A CA 1
ATOM 1477 C C . LYS A 1 198 ? -14.586 -0.517 1.355 1 95.94 198 LYS A C 1
ATOM 1479 O O . LYS A 1 198 ? -14.133 0.602 1.105 1 95.94 198 LYS A O 1
ATOM 1484 N N . ARG A 1 199 ? -15.383 -0.721 2.363 1 93.88 199 ARG A N 1
ATOM 1485 C CA . ARG A 1 199 ? -15.766 0.353 3.275 1 93.88 199 ARG A CA 1
ATOM 1486 C C . ARG A 1 199 ? -14.547 0.895 4.016 1 93.88 199 ARG A C 1
ATOM 1488 O O . ARG A 1 199 ? -14.438 2.102 4.25 1 93.88 199 ARG A O 1
ATOM 1495 N N . LEU A 1 200 ? -13.711 -0.005 4.391 1 93.75 200 LEU A N 1
ATOM 1496 C CA . LEU A 1 200 ? -12.477 0.391 5.051 1 93.75 200 LEU A CA 1
ATOM 1497 C C . LEU A 1 200 ? -11.656 1.318 4.16 1 93.75 200 LEU A C 1
ATOM 1499 O O . LEU A 1 200 ? -11.188 2.365 4.613 1 93.75 200 LEU A O 1
ATOM 1503 N N . PHE A 1 201 ? -11.531 0.985 2.9 1 96.81 201 PHE A N 1
ATOM 1504 C CA . PHE A 1 201 ? -10.805 1.817 1.948 1 96.81 201 PHE A CA 1
ATOM 1505 C C . PHE A 1 201 ? -11.531 3.139 1.723 1 96.81 201 PHE A C 1
ATOM 1507 O O . PHE A 1 201 ? -10.891 4.176 1.519 1 96.81 201 PHE A O 1
ATOM 1514 N N . ASP A 1 202 ? -12.844 3.086 1.76 1 96 202 ASP A N 1
ATOM 1515 C CA . ASP A 1 202 ? -13.633 4.301 1.589 1 96 202 ASP A CA 1
ATOM 1516 C C . ASP A 1 202 ? -13.289 5.332 2.662 1 96 202 ASP A C 1
ATOM 1518 O O . ASP A 1 202 ? -13.32 6.539 2.404 1 96 202 ASP A O 1
ATOM 1522 N N . ILE A 1 203 ? -12.938 4.891 3.77 1 94 203 ILE A N 1
ATOM 1523 C CA . ILE A 1 203 ? -12.633 5.781 4.887 1 94 203 ILE A CA 1
ATOM 1524 C C . ILE A 1 203 ? -11.141 6.125 4.879 1 94 203 ILE A C 1
ATOM 1526 O O . ILE A 1 203 ? -10.766 7.289 4.73 1 94 203 ILE A O 1
ATOM 1530 N N . ASN A 1 204 ? -10.305 5.09 4.926 1 93.62 204 ASN A N 1
ATOM 1531 C CA . ASN A 1 204 ? -8.875 5.273 5.156 1 93.62 204 ASN A CA 1
ATOM 1532 C C . ASN A 1 204 ? -8.18 5.871 3.934 1 93.62 204 ASN A C 1
ATOM 1534 O O . ASN A 1 204 ? -7.191 6.59 4.066 1 93.62 204 ASN A O 1
ATOM 1538 N N . THR A 1 205 ? -8.703 5.523 2.76 1 96.75 205 THR A N 1
ATOM 1539 C CA . THR A 1 205 ? -7.973 5.863 1.543 1 96.75 205 THR A CA 1
ATOM 1540 C C . THR A 1 205 ? -8.727 6.922 0.741 1 96.75 205 THR A C 1
ATOM 1542 O O . THR A 1 205 ? -8.305 8.078 0.689 1 96.75 205 THR A O 1
ATOM 1545 N N . PHE A 1 206 ? -9.922 6.625 0.346 1 97.19 206 PHE A N 1
ATOM 1546 C CA . PHE A 1 206 ? -10.625 7.504 -0.577 1 97.19 206 PHE A CA 1
ATOM 1547 C C . PHE A 1 206 ? -11.203 8.711 0.157 1 97.19 206 PHE A C 1
ATOM 1549 O O . PHE A 1 206 ? -11.18 9.828 -0.36 1 97.19 206 PHE A O 1
ATOM 1556 N N . GLY A 1 207 ? -11.781 8.422 1.333 1 96.25 207 GLY A N 1
ATOM 1557 C CA . GLY A 1 207 ? -12.289 9.531 2.127 1 96.25 207 GLY A CA 1
ATOM 1558 C C . GLY A 1 207 ? -11.211 10.523 2.518 1 96.25 207 GLY A C 1
ATOM 1559 O O . GLY A 1 207 ? -11.422 11.734 2.426 1 96.25 207 GLY A O 1
ATOM 1560 N N . THR A 1 208 ? -10.117 10.023 2.936 1 96.75 208 THR A N 1
ATOM 1561 C CA . THR A 1 208 ? -8.969 10.867 3.256 1 96.75 208 THR A CA 1
ATOM 1562 C C . THR A 1 208 ? -8.539 11.68 2.041 1 96.75 208 THR A C 1
ATOM 1564 O O . THR A 1 208 ? -8.312 12.891 2.148 1 96.75 208 THR A O 1
ATOM 1567 N N . LEU A 1 209 ? -8.469 11.047 0.918 1 97.62 209 LEU A N 1
ATOM 1568 C CA . LEU A 1 209 ? -8.047 11.727 -0.302 1 97.62 209 LEU A CA 1
ATOM 1569 C C . LEU A 1 209 ? -9.039 12.82 -0.685 1 97.62 209 LEU A C 1
ATOM 1571 O O . LEU A 1 209 ? -8.641 13.898 -1.136 1 97.62 209 LEU A O 1
ATOM 1575 N N . ALA A 1 210 ? -10.305 12.555 -0.521 1 97.44 210 ALA A N 1
ATOM 1576 C CA . ALA A 1 210 ? -11.336 13.539 -0.846 1 97.44 210 ALA A CA 1
ATOM 1577 C C . ALA A 1 210 ? -11.141 14.82 -0.042 1 97.44 210 ALA A C 1
ATOM 1579 O O . ALA A 1 210 ? -11.227 15.922 -0.59 1 97.44 210 ALA A O 1
ATOM 1580 N N . VAL A 1 211 ? -10.859 14.68 1.207 1 98.06 211 VAL A N 1
ATOM 1581 C CA . VAL A 1 211 ? -10.641 15.828 2.072 1 98.06 211 VAL A CA 1
ATOM 1582 C C . VAL A 1 211 ? -9.367 16.562 1.646 1 98.06 211 VAL A C 1
ATOM 1584 O O . VAL A 1 211 ? -9.367 17.781 1.521 1 98.06 211 VAL A O 1
ATOM 1587 N N . VAL A 1 212 ? -8.336 15.789 1.393 1 98.44 212 VAL A N 1
ATOM 1588 C CA . VAL A 1 212 ? -7.055 16.375 0.994 1 98.44 212 VAL A CA 1
ATOM 1589 C C . VAL A 1 212 ? -7.227 17.156 -0.303 1 98.44 212 VAL A C 1
ATOM 1591 O O . VAL A 1 212 ? -6.797 18.312 -0.397 1 98.44 212 VAL A O 1
ATOM 1594 N N . GLN A 1 213 ? -7.871 16.547 -1.287 1 98 213 GLN A N 1
ATOM 1595 C CA . GLN A 1 213 ? -8.07 17.203 -2.576 1 98 213 GLN A CA 1
ATOM 1596 C C . GLN A 1 213 ? -8.836 18.516 -2.412 1 98 213 GLN A C 1
ATOM 1598 O O . GLN A 1 213 ? -8.492 19.516 -3.041 1 98 213 GLN A O 1
ATOM 1603 N N . ALA A 1 214 ? -9.828 18.547 -1.57 1 98 214 ALA A N 1
ATOM 1604 C CA . ALA A 1 214 ? -10.656 19.734 -1.365 1 98 214 ALA A CA 1
ATOM 1605 C C . ALA A 1 214 ? -9.844 20.875 -0.75 1 98 214 ALA A C 1
ATOM 1607 O O . ALA A 1 214 ? -10.078 22.047 -1.047 1 98 214 ALA A O 1
ATOM 1608 N N . PHE A 1 215 ? -8.867 20.531 0.079 1 98.44 215 PHE A N 1
ATOM 1609 C CA . PHE A 1 215 ? -8.133 21.562 0.82 1 98.44 215 PHE A CA 1
ATOM 1610 C C . PHE A 1 215 ? -6.855 21.938 0.091 1 98.44 215 PHE A C 1
ATOM 1612 O O . PHE A 1 215 ? -6.207 22.922 0.442 1 98.44 215 PHE A O 1
ATOM 1619 N N . LEU A 1 216 ? -6.434 21.172 -0.929 1 98.44 216 LEU A N 1
ATOM 1620 C CA . LEU A 1 216 ? -5.137 21.359 -1.572 1 98.44 216 LEU A CA 1
ATOM 1621 C C . LEU A 1 216 ? -5.004 22.766 -2.135 1 98.44 216 LEU A C 1
ATOM 1623 O O . LEU A 1 216 ? -3.945 23.391 -2.018 1 98.44 216 LEU A O 1
ATOM 1627 N N . PRO A 1 217 ? -6.078 23.344 -2.777 1 97.75 217 PRO A N 1
ATOM 1628 C CA . PRO A 1 217 ? -5.914 24.719 -3.23 1 97.75 217 PRO A CA 1
ATOM 1629 C C . PRO A 1 217 ? -5.562 25.688 -2.094 1 97.75 217 PRO A C 1
ATOM 1631 O O . PRO A 1 217 ? -4.68 26.531 -2.244 1 97.75 217 PRO A O 1
ATOM 1634 N N . LEU A 1 218 ? -6.23 25.562 -0.949 1 97.88 218 LEU A N 1
ATOM 1635 C CA . LEU A 1 218 ? -5.945 26.406 0.21 1 97.88 218 LEU A CA 1
ATOM 1636 C C . LEU A 1 218 ? -4.551 26.125 0.759 1 97.88 218 LEU A C 1
ATOM 1638 O O . LEU A 1 218 ? -3.84 27.047 1.167 1 97.88 218 LEU A O 1
ATOM 1642 N N . ILE A 1 219 ? -4.148 24.875 0.758 1 98 219 ILE A N 1
ATOM 1643 C CA . ILE A 1 219 ? -2.838 24.438 1.229 1 98 219 ILE A CA 1
ATOM 1644 C C . ILE A 1 219 ? -1.745 25.078 0.368 1 98 219 ILE A C 1
ATOM 1646 O O . ILE A 1 219 ? -0.757 25.594 0.891 1 98 219 ILE A O 1
ATOM 1650 N N . ARG A 1 220 ? -1.911 25.078 -0.906 1 96.75 220 ARG A N 1
ATOM 1651 C CA . ARG A 1 220 ? -0.925 25.672 -1.808 1 96.75 220 ARG A CA 1
ATOM 1652 C C . ARG A 1 220 ? -0.836 27.188 -1.612 1 96.75 220 ARG A C 1
ATOM 1654 O O . ARG A 1 220 ? 0.257 27.75 -1.64 1 96.75 220 ARG A O 1
ATOM 1661 N N . GLU A 1 221 ? -1.968 27.734 -1.407 1 95.69 221 GLU A N 1
ATOM 1662 C CA . GLU A 1 221 ? -2.02 29.188 -1.231 1 95.69 221 GLU A CA 1
ATOM 1663 C C . GLU A 1 221 ? -1.229 29.625 -0.001 1 95.69 221 GLU A C 1
ATOM 1665 O O . GLU A 1 221 ? -0.56 30.656 -0.021 1 95.69 221 GLU A O 1
ATOM 1670 N N . HIS A 1 222 ? -1.21 28.828 1.029 1 96.31 222 HIS A N 1
ATOM 1671 C CA . HIS A 1 222 ? -0.646 29.25 2.303 1 96.31 222 HIS A CA 1
ATOM 1672 C C . HIS A 1 222 ? 0.673 28.547 2.59 1 96.31 222 HIS A C 1
ATOM 1674 O O . HIS A 1 222 ? 1.354 28.859 3.568 1 96.31 222 HIS A O 1
ATOM 1680 N N . GLY A 1 223 ? 0.997 27.578 1.708 1 96 223 GLY A N 1
ATOM 1681 C CA . GLY A 1 223 ? 2.154 26.766 2.039 1 96 223 GLY A CA 1
ATOM 1682 C C . GLY A 1 223 ? 1.963 25.938 3.297 1 96 223 GLY A C 1
ATOM 1683 O O . GLY A 1 223 ? 2.871 25.844 4.125 1 96 223 GLY A O 1
ATOM 1684 N N . SER A 1 224 ? 0.728 25.391 3.514 1 97.62 224 SER A N 1
ATOM 1685 C CA . SER A 1 224 ? 0.356 24.609 4.691 1 97.62 224 SER A CA 1
ATOM 1686 C C . SER A 1 224 ? 1.042 23.25 4.699 1 97.62 224 SER A C 1
ATOM 1688 O O . SER A 1 224 ? 1.567 22.812 3.674 1 97.62 224 SER A O 1
ATOM 1690 N N . ARG A 1 225 ? 1.016 22.656 5.855 1 97.81 225 ARG A N 1
ATOM 1691 C CA . ARG A 1 225 ? 1.512 21.281 6 1 97.81 225 ARG A CA 1
ATOM 1692 C C . ARG A 1 225 ? 0.376 20.266 5.883 1 97.81 225 ARG A C 1
ATOM 1694 O O . ARG A 1 225 ? -0.756 20.547 6.281 1 97.81 225 ARG A O 1
ATOM 1701 N N . LEU A 1 226 ? 0.716 19.219 5.277 1 98.69 226 LEU A N 1
ATOM 1702 C CA . LEU A 1 226 ? -0.223 18.109 5.211 1 98.69 226 LEU A CA 1
ATOM 1703 C C . LEU A 1 226 ? 0.257 16.938 6.07 1 98.69 226 LEU A C 1
ATOM 1705 O O . LEU A 1 226 ? 1.351 16.406 5.855 1 98.69 226 LEU A O 1
ATOM 1709 N N . VAL A 1 227 ? -0.52 16.562 7.07 1 98.81 227 VAL A N 1
ATOM 1710 C CA . VAL A 1 227 ? -0.21 15.453 7.965 1 98.81 227 VAL A CA 1
ATOM 1711 C C . VAL A 1 227 ? -1.282 14.375 7.832 1 98.81 227 VAL A C 1
ATOM 1713 O O . VAL A 1 227 ? -2.469 14.641 8.039 1 98.81 227 VAL A O 1
ATOM 1716 N N . LEU A 1 228 ? -0.835 13.156 7.484 1 98.38 228 LEU A N 1
ATOM 1717 C CA . LEU A 1 228 ? -1.761 12.055 7.258 1 98.38 228 LEU A CA 1
ATOM 1718 C C . LEU A 1 228 ? -1.585 10.969 8.32 1 98.38 228 LEU A C 1
ATOM 1720 O O . LEU A 1 228 ? -0.461 10.68 8.734 1 98.38 228 LEU A O 1
ATOM 1724 N N . MET A 1 229 ? -2.676 10.344 8.68 1 95.75 229 MET A N 1
ATOM 1725 C CA . MET A 1 229 ? -2.654 9.273 9.672 1 95.75 229 MET A CA 1
ATOM 1726 C C . MET A 1 229 ? -2.496 7.914 9.008 1 95.75 229 MET A C 1
ATOM 1728 O O . MET A 1 229 ? -3.48 7.305 8.586 1 95.75 229 MET A O 1
ATOM 1732 N N . SER A 1 230 ? -1.331 7.434 8.945 1 95.19 230 SER A N 1
ATOM 1733 C CA . SER A 1 230 ? -1.027 6.098 8.438 1 95.19 230 SER A CA 1
ATOM 1734 C C . SER A 1 230 ? -0.899 5.09 9.57 1 95.19 230 SER A C 1
ATOM 1736 O O . SER A 1 230 ? -1.687 5.113 10.523 1 95.19 230 SER A O 1
ATOM 1738 N N . SER A 1 231 ? -0.103 4.145 9.406 1 90.38 231 SER A N 1
ATOM 1739 C CA . SER A 1 231 ? 0.161 3.094 10.383 1 90.38 231 SER A CA 1
ATOM 1740 C C . SER A 1 231 ? 1.464 2.365 10.07 1 90.38 231 SER A C 1
ATOM 1742 O O . SER A 1 231 ? 1.895 2.318 8.914 1 90.38 231 SER A O 1
ATOM 1744 N N . LEU A 1 232 ? 2.014 1.815 11.109 1 88.69 232 LEU A N 1
ATOM 1745 C CA . LEU A 1 232 ? 3.178 0.967 10.883 1 88.69 232 LEU A CA 1
ATOM 1746 C C . LEU A 1 232 ? 2.809 -0.247 10.039 1 88.69 232 LEU A C 1
ATOM 1748 O O . LEU A 1 232 ? 3.654 -0.793 9.328 1 88.69 232 LEU A O 1
ATOM 1752 N N . CYS A 1 233 ? 1.623 -0.625 10.078 1 87.5 233 CYS A N 1
ATOM 1753 C CA . CYS A 1 233 ? 1.166 -1.803 9.352 1 87.5 233 CYS A CA 1
ATOM 1754 C C . CYS A 1 233 ? 1.207 -1.565 7.848 1 87.5 233 CYS A C 1
ATOM 1756 O O . CYS A 1 233 ? 1.098 -2.508 7.062 1 87.5 233 CYS A O 1
ATOM 1758 N N . ALA A 1 234 ? 1.339 -0.335 7.453 1 90.94 234 ALA A N 1
ATOM 1759 C CA . ALA A 1 234 ? 1.493 -0.034 6.031 1 90.94 234 ALA A CA 1
ATOM 1760 C C . ALA A 1 234 ? 2.752 -0.688 5.465 1 90.94 234 ALA A C 1
ATOM 1762 O O . ALA A 1 234 ? 2.838 -0.944 4.262 1 90.94 234 ALA A O 1
ATOM 1763 N N . HIS A 1 235 ? 3.682 -0.931 6.371 1 87.81 235 HIS A N 1
ATOM 1764 C CA . HIS A 1 235 ? 4.969 -1.479 5.953 1 87.81 235 HIS A CA 1
ATOM 1765 C C . HIS A 1 235 ? 5.152 -2.9 6.469 1 87.81 235 HIS A C 1
ATOM 1767 O O . HIS A 1 235 ? 5.957 -3.664 5.922 1 87.81 235 HIS A O 1
ATOM 1773 N N . LEU A 1 236 ? 4.508 -3.166 7.516 1 86.81 236 LEU A N 1
ATOM 1774 C CA . LEU A 1 236 ? 4.582 -4.469 8.164 1 86.81 236 LEU A CA 1
ATOM 1775 C C . LEU A 1 236 ? 3.225 -5.16 8.148 1 86.81 236 LEU A C 1
ATOM 1777 O O . LEU A 1 236 ? 2.492 -5.121 9.141 1 86.81 236 LEU A O 1
ATOM 1781 N N . THR A 1 237 ? 3.018 -5.836 7.113 1 90.19 237 THR A N 1
ATOM 1782 C CA . THR A 1 237 ? 1.718 -6.484 6.98 1 90.19 237 THR A CA 1
ATOM 1783 C C . THR A 1 237 ? 1.631 -7.711 7.879 1 90.19 237 THR A C 1
ATOM 1785 O O . THR A 1 237 ? 2.428 -8.641 7.746 1 90.19 237 THR A O 1
ATOM 1788 N N . SER A 1 238 ? 0.71 -7.699 8.773 1 87.25 238 SER A N 1
ATOM 1789 C CA . SER A 1 238 ? 0.504 -8.805 9.695 1 87.25 238 SER A CA 1
ATOM 1790 C C . SER A 1 238 ? -0.665 -9.68 9.258 1 87.25 238 SER A C 1
ATOM 1792 O O . SER A 1 238 ? -1.683 -9.18 8.781 1 87.25 238 SER A O 1
ATOM 1794 N N . PRO A 1 239 ? -0.526 -11.031 9.508 1 90.44 239 PRO A N 1
ATOM 1795 C CA . PRO A 1 239 ? -1.707 -11.867 9.305 1 90.44 239 PRO A CA 1
ATOM 1796 C C . PRO A 1 239 ? -2.92 -11.391 10.094 1 90.44 239 PRO A C 1
ATOM 1798 O O . PRO A 1 239 ? -2.768 -10.789 11.164 1 90.44 239 PRO A O 1
ATOM 1801 N N . LEU A 1 240 ? -4.098 -11.625 9.57 1 89.06 240 LEU A N 1
ATOM 1802 C CA . LEU A 1 240 ? -5.375 -11.305 10.195 1 89.06 240 LEU A CA 1
ATOM 1803 C C . LEU A 1 240 ? -5.68 -9.812 10.078 1 89.06 240 LEU A C 1
ATOM 1805 O O . LEU A 1 240 ? -6.812 -9.391 10.32 1 89.06 240 LEU A O 1
ATOM 1809 N N . PHE A 1 241 ? -4.688 -9.039 9.617 1 88.44 241 PHE A N 1
ATOM 1810 C CA . PHE A 1 241 ? -4.887 -7.602 9.484 1 88.44 241 PHE A CA 1
ATOM 1811 C C . PHE A 1 241 ? -4.625 -7.148 8.055 1 88.44 241 PHE A C 1
ATOM 1813 O O . PHE A 1 241 ? -4.32 -5.98 7.809 1 88.44 241 PHE A O 1
ATOM 1820 N N . GLY A 1 242 ? -4.695 -8.102 7.188 1 93.19 242 GLY A N 1
ATOM 1821 C CA . GLY A 1 242 ? -4.355 -7.832 5.801 1 93.19 242 GLY A CA 1
ATOM 1822 C C . GLY A 1 242 ? -5.125 -6.668 5.211 1 93.19 242 GLY A C 1
ATOM 1823 O O . GLY A 1 242 ? -4.57 -5.863 4.457 1 93.19 242 GLY A O 1
ATOM 1824 N N . GLY A 1 243 ? -6.438 -6.566 5.547 1 93.56 243 GLY A N 1
ATOM 1825 C CA . GLY A 1 243 ? -7.254 -5.484 5.02 1 93.56 243 GLY A CA 1
ATOM 1826 C C . GLY A 1 243 ? -6.812 -4.117 5.504 1 93.56 243 GLY A C 1
ATOM 1827 O O . GLY A 1 243 ? -6.664 -3.188 4.707 1 93.56 243 GLY A O 1
ATOM 1828 N N . LEU A 1 244 ? -6.598 -3.975 6.73 1 91.56 244 LEU A N 1
ATOM 1829 C CA . LEU A 1 244 ? -6.145 -2.711 7.301 1 91.56 244 LEU A CA 1
ATOM 1830 C C . LEU A 1 244 ? -4.777 -2.322 6.742 1 91.56 244 LEU A C 1
ATOM 1832 O O . LEU A 1 244 ? -4.574 -1.179 6.324 1 91.56 244 LEU A O 1
ATOM 1836 N N . CYS A 1 245 ? -3.895 -3.309 6.75 1 94 245 CYS A N 1
ATOM 1837 C CA . CYS A 1 245 ? -2.545 -3.057 6.254 1 94 245 CYS A CA 1
ATOM 1838 C C . CYS A 1 245 ? -2.576 -2.59 4.805 1 94 245 CYS A C 1
ATOM 1840 O O . CYS A 1 245 ? -1.868 -1.652 4.434 1 94 245 CYS A O 1
ATOM 1842 N N . ALA A 1 246 ? -3.393 -3.199 4.051 1 97.19 246 ALA A N 1
ATOM 1843 C CA . ALA A 1 246 ? -3.498 -2.834 2.643 1 97.19 246 ALA A CA 1
ATOM 1844 C C . ALA A 1 246 ? -4.027 -1.411 2.482 1 97.19 246 ALA A C 1
ATOM 1846 O O . ALA A 1 246 ? -3.535 -0.651 1.643 1 97.19 246 ALA A O 1
ATOM 1847 N N . SER A 1 247 ? -5.031 -1.018 3.238 1 96.5 247 SER A N 1
ATOM 1848 C CA . SER A 1 247 ? -5.598 0.324 3.158 1 96.5 247 SER A CA 1
ATOM 1849 C C . SER A 1 247 ? -4.566 1.385 3.523 1 96.5 247 SER A C 1
ATOM 1851 O O . SER A 1 247 ? -4.523 2.453 2.91 1 96.5 247 SER A O 1
ATOM 1853 N N . LYS A 1 248 ? -3.775 1.059 4.48 1 95.19 248 LYS A N 1
ATOM 1854 C CA . LYS A 1 248 ? -2.76 2.01 4.926 1 95.19 248 LYS A CA 1
ATOM 1855 C C . LYS A 1 248 ? -1.565 2.021 3.977 1 95.19 248 LYS A C 1
ATOM 1857 O O . LYS A 1 248 ? -0.935 3.061 3.775 1 95.19 248 LYS A O 1
ATOM 1862 N N . ALA A 1 249 ? -1.283 0.849 3.391 1 96.88 249 ALA A N 1
ATOM 1863 C CA . ALA A 1 249 ? -0.265 0.833 2.344 1 96.88 249 ALA A CA 1
ATOM 1864 C C . ALA A 1 249 ? -0.656 1.745 1.185 1 96.88 249 ALA A C 1
ATOM 1866 O O . ALA A 1 249 ? 0.185 2.467 0.644 1 96.88 249 ALA A O 1
ATOM 1867 N N . ALA A 1 250 ? -1.881 1.647 0.821 1 98.31 250 ALA A N 1
ATOM 1868 C CA . ALA A 1 250 ? -2.381 2.531 -0.229 1 98.31 250 ALA A CA 1
ATOM 1869 C C . ALA A 1 250 ? -2.232 3.996 0.17 1 98.31 250 ALA A C 1
ATOM 1871 O O . ALA A 1 250 ? -1.787 4.824 -0.63 1 98.31 250 ALA A O 1
ATOM 1872 N N . LEU A 1 251 ? -2.561 4.301 1.359 1 97.62 251 LEU A N 1
ATOM 1873 C CA . LEU A 1 251 ? -2.469 5.676 1.843 1 97.62 251 LEU A CA 1
ATOM 1874 C C . LEU A 1 251 ? -1.023 6.164 1.829 1 97.62 251 LEU A C 1
ATOM 1876 O O . LEU A 1 251 ? -0.753 7.309 1.463 1 97.62 251 LEU A O 1
ATOM 1880 N N . GLU A 1 252 ? -0.141 5.324 2.24 1 97.06 252 GLU A N 1
ATOM 1881 C CA . GLU A 1 252 ? 1.274 5.68 2.232 1 97.06 252 GLU A CA 1
ATOM 1882 C C . GLU A 1 252 ? 1.758 5.988 0.818 1 97.06 252 GLU A C 1
ATOM 1884 O O . GLU A 1 252 ? 2.531 6.926 0.611 1 97.06 252 GLU A O 1
ATOM 1889 N N . SER A 1 253 ? 1.352 5.164 -0.076 1 97.06 253 SER A N 1
ATOM 1890 C CA . SER A 1 253 ? 1.715 5.414 -1.467 1 97.06 253 SER A CA 1
ATOM 1891 C C . SER A 1 253 ? 1.16 6.746 -1.953 1 97.06 253 SER A C 1
ATOM 1893 O O . SER A 1 253 ? 1.854 7.504 -2.637 1 97.06 253 SER A O 1
ATOM 1895 N N . LEU A 1 254 ? -0.037 7.043 -1.58 1 98.12 254 LEU A N 1
ATOM 1896 C CA . LEU A 1 254 ? -0.635 8.32 -1.94 1 98.12 254 LEU A CA 1
ATOM 1897 C C . LEU A 1 254 ? 0.117 9.477 -1.287 1 98.12 254 LEU A C 1
ATOM 1899 O O . LEU A 1 254 ? 0.302 10.531 -1.902 1 98.12 254 LEU A O 1
ATOM 1903 N N . ALA A 1 255 ? 0.524 9.289 -0.062 1 98.06 255 ALA A N 1
ATOM 1904 C CA . ALA A 1 255 ? 1.317 10.305 0.633 1 98.06 255 ALA A CA 1
ATOM 1905 C C . ALA A 1 255 ? 2.623 10.578 -0.106 1 98.06 255 ALA A C 1
ATOM 1907 O O . ALA A 1 255 ? 3.029 11.734 -0.252 1 98.06 255 ALA A O 1
ATOM 1908 N N . ASP A 1 256 ? 3.24 9.523 -0.558 1 96.56 256 ASP A N 1
ATOM 1909 C CA . ASP A 1 256 ? 4.469 9.68 -1.329 1 96.56 256 ASP A CA 1
ATOM 1910 C C . ASP A 1 256 ? 4.223 10.469 -2.609 1 96.56 256 ASP A C 1
ATOM 1912 O O . ASP A 1 256 ? 5.004 11.359 -2.957 1 96.56 256 ASP A O 1
ATOM 1916 N N . ALA A 1 257 ? 3.164 10.117 -3.283 1 95.81 257 ALA A N 1
ATOM 1917 C CA . ALA A 1 257 ? 2.826 10.836 -4.508 1 95.81 257 ALA A CA 1
ATOM 1918 C C . ALA A 1 257 ? 2.574 12.312 -4.227 1 95.81 257 ALA A C 1
ATOM 1920 O O . ALA A 1 257 ? 3.098 13.188 -4.926 1 95.81 257 ALA A O 1
ATOM 1921 N N . LEU A 1 258 ? 1.81 12.57 -3.203 1 98 258 LEU A N 1
ATOM 1922 C CA . LEU A 1 258 ? 1.495 13.945 -2.822 1 98 258 LEU A CA 1
ATOM 1923 C C . LEU A 1 258 ? 2.764 14.719 -2.486 1 98 258 LEU A C 1
ATOM 1925 O O . LEU A 1 258 ? 2.943 15.852 -2.941 1 98 258 LEU A O 1
ATOM 1929 N N . ARG A 1 259 ? 3.574 14.109 -1.711 1 96.94 259 ARG A N 1
ATOM 1930 C CA . ARG A 1 259 ? 4.816 14.75 -1.298 1 96.94 259 ARG A CA 1
ATOM 1931 C C . ARG A 1 259 ? 5.66 15.148 -2.508 1 96.94 259 ARG A C 1
ATOM 1933 O O . ARG A 1 259 ? 6.152 16.266 -2.588 1 96.94 259 ARG A O 1
ATOM 1940 N N . ARG A 1 260 ? 5.781 14.258 -3.396 1 94.44 260 ARG A N 1
ATOM 1941 C CA . ARG A 1 260 ? 6.609 14.492 -4.574 1 94.44 260 ARG A CA 1
ATOM 1942 C C . ARG A 1 260 ? 5.961 15.516 -5.5 1 94.44 260 ARG A C 1
ATOM 1944 O O . ARG A 1 260 ? 6.645 16.375 -6.066 1 94.44 260 ARG A O 1
ATOM 1951 N N . GLU A 1 261 ? 4.664 15.461 -5.648 1 95.25 261 GLU A N 1
ATOM 1952 C CA . GLU A 1 261 ? 3.955 16.375 -6.535 1 95.25 261 GLU A CA 1
ATOM 1953 C C . GLU A 1 261 ? 3.922 17.797 -5.957 1 95.25 261 GLU A C 1
ATOM 1955 O O . GLU A 1 261 ? 3.93 18.781 -6.699 1 95.25 261 GLU A O 1
ATOM 1960 N N . LEU A 1 262 ? 3.93 17.906 -4.641 1 96.75 262 LEU A N 1
ATOM 1961 C CA . LEU A 1 262 ? 3.803 19.203 -3.98 1 96.75 262 LEU A CA 1
ATOM 1962 C C . LEU A 1 262 ? 5.176 19.766 -3.645 1 96.75 262 LEU A C 1
ATOM 1964 O O . LEU A 1 262 ? 5.273 20.891 -3.121 1 96.75 262 LEU A O 1
ATOM 1968 N N . ALA A 1 263 ? 6.199 19.031 -3.955 1 93.94 263 ALA A N 1
ATOM 1969 C CA . ALA A 1 263 ? 7.559 19.469 -3.648 1 93.94 263 ALA A CA 1
ATOM 1970 C C . ALA A 1 263 ? 7.863 20.812 -4.309 1 93.94 263 ALA A C 1
ATOM 1972 O O . ALA A 1 263 ? 8.547 21.656 -3.723 1 93.94 263 ALA A O 1
ATOM 1973 N N . HIS A 1 264 ? 7.312 20.984 -5.492 1 91.88 264 HIS A N 1
ATOM 1974 C CA . HIS A 1 264 ? 7.5 22.219 -6.238 1 91.88 264 HIS A CA 1
ATOM 1975 C C . HIS A 1 264 ? 6.977 23.422 -5.457 1 91.88 264 HIS A C 1
ATOM 1977 O O . HIS A 1 264 ? 7.52 24.531 -5.562 1 91.88 264 HIS A O 1
ATOM 1983 N N . TYR A 1 265 ? 6.035 23.234 -4.656 1 95.31 265 TYR A N 1
ATOM 1984 C CA . TYR A 1 265 ? 5.402 24.312 -3.891 1 95.31 265 TYR A CA 1
ATOM 1985 C C . TYR A 1 265 ? 5.953 24.359 -2.471 1 95.31 265 TYR A C 1
ATOM 1987 O O . TYR A 1 265 ? 5.445 25.109 -1.629 1 95.31 265 TYR A O 1
ATOM 1995 N N . ARG A 1 266 ? 6.918 23.516 -2.184 1 95.12 266 ARG A N 1
ATOM 1996 C CA . ARG A 1 266 ? 7.566 23.453 -0.876 1 95.12 266 ARG A CA 1
ATOM 1997 C C . ARG A 1 266 ? 6.547 23.172 0.226 1 95.12 266 ARG A C 1
ATOM 1999 O O . ARG A 1 266 ? 6.555 23.844 1.265 1 95.12 266 ARG A O 1
ATOM 2006 N N . ILE A 1 267 ? 5.688 22.344 -0.034 1 96.94 267 ILE A N 1
ATOM 2007 C CA . ILE A 1 267 ? 4.695 21.875 0.93 1 96.94 267 ILE A CA 1
ATOM 2008 C C . ILE A 1 267 ? 5.125 20.516 1.494 1 96.94 267 ILE A C 1
ATOM 2010 O O . ILE A 1 267 ? 5.43 19.594 0.739 1 96.94 267 ILE A O 1
ATOM 2014 N N . SER A 1 268 ? 5.18 20.422 2.824 1 97.38 268 SER A N 1
ATOM 2015 C CA . SER A 1 268 ? 5.57 19.156 3.443 1 97.38 268 SER A CA 1
ATOM 2016 C C . SER A 1 268 ? 4.379 18.219 3.6 1 97.38 268 SER A C 1
ATOM 2018 O O . SER A 1 268 ? 3.268 18.672 3.893 1 97.38 268 SER A O 1
ATOM 2020 N N . VAL A 1 269 ? 4.582 16.969 3.352 1 98.31 269 VAL A N 1
ATOM 2021 C CA . VAL A 1 269 ? 3.639 15.891 3.598 1 98.31 269 VAL A CA 1
ATOM 2022 C C . VAL A 1 269 ? 4.258 14.875 4.551 1 98.31 269 VAL A C 1
ATOM 2024 O O . VAL A 1 269 ? 5.312 14.297 4.254 1 98.31 269 VAL A O 1
ATOM 2027 N N . SER A 1 270 ? 3.629 14.711 5.691 1 98.38 270 SER A N 1
ATOM 2028 C CA . SER A 1 270 ? 4.133 13.773 6.688 1 98.38 270 SER A CA 1
ATOM 2029 C C . SER A 1 270 ? 3.1 12.688 7 1 98.38 270 SER A C 1
ATOM 2031 O O . SER A 1 270 ? 1.902 12.969 7.07 1 98.38 270 SER A O 1
ATOM 2033 N N . SER A 1 271 ? 3.594 11.492 7.164 1 97.69 271 SER A N 1
ATOM 2034 C CA . SER A 1 271 ? 2.758 10.375 7.594 1 97.69 271 SER A CA 1
ATOM 2035 C C . SER A 1 271 ? 3.025 10.008 9.055 1 97.69 271 SER A C 1
ATOM 2037 O O . SER A 1 271 ? 4.172 9.758 9.438 1 97.69 271 SER A O 1
ATOM 2039 N N . ILE A 1 272 ? 1.941 10.031 9.852 1 97.25 272 ILE A N 1
ATOM 2040 C CA . ILE A 1 272 ? 2.021 9.5 11.211 1 97.25 272 ILE A CA 1
ATOM 2041 C C . ILE A 1 272 ? 1.771 7.996 11.195 1 97.25 272 ILE A C 1
ATOM 2043 O O . ILE A 1 272 ? 0.792 7.527 10.609 1 97.25 272 ILE A O 1
ATOM 2047 N N . GLU A 1 273 ? 2.664 7.246 11.82 1 94.62 273 GLU A N 1
ATOM 2048 C CA . GLU A 1 273 ? 2.586 5.789 11.766 1 94.62 273 GLU A CA 1
ATOM 2049 C C . GLU A 1 273 ? 2.512 5.195 13.172 1 94.62 273 GLU A C 1
ATOM 2051 O O . GLU A 1 273 ? 3.504 4.668 13.68 1 94.62 273 GLU A O 1
ATOM 2056 N N . PRO A 1 274 ? 1.34 5.195 13.711 1 90.62 274 PRO A N 1
ATOM 2057 C CA . PRO A 1 274 ? 1.198 4.559 15.023 1 90.62 274 PRO A CA 1
ATOM 2058 C C . PRO A 1 274 ? 1.444 3.051 14.977 1 90.62 274 PRO A C 1
ATOM 2060 O O . PRO A 1 274 ? 1.121 2.402 13.977 1 90.62 274 PRO A O 1
ATOM 2063 N N . ALA A 1 275 ? 2.125 2.395 15.992 1 79.56 275 ALA A N 1
ATOM 2064 C CA . ALA A 1 275 ? 2.398 0.962 16.078 1 79.56 275 ALA A CA 1
ATOM 2065 C C . ALA A 1 275 ? 1.105 0.164 16.203 1 79.56 275 ALA A C 1
ATOM 2067 O O . ALA A 1 275 ? 1.02 -0.973 15.742 1 79.56 275 ALA A O 1
ATOM 2068 N N . VAL A 1 276 ? 0.351 0.54 17.094 1 63.03 276 VAL A N 1
ATOM 2069 C CA . VAL A 1 276 ? -0.871 -0.233 17.297 1 63.03 276 VAL A CA 1
ATOM 2070 C C . VAL A 1 276 ? -2.039 0.46 16.594 1 63.03 276 VAL A C 1
ATOM 2072 O O . VAL A 1 276 ? -2.076 1.69 16.5 1 63.03 276 VAL A O 1
ATOM 2075 N N . ALA A 1 277 ? -2.662 -0.55 15.695 1 54.66 277 ALA A N 1
ATOM 2076 C CA . ALA A 1 277 ? -3.9 0.034 15.18 1 54.66 277 ALA A CA 1
ATOM 2077 C C . ALA A 1 277 ? -4.918 0.232 16.297 1 54.66 277 ALA A C 1
ATOM 2079 O O . ALA A 1 277 ? -4.988 -0.57 17.234 1 54.66 277 ALA A O 1
ATOM 2080 N N . PHE A 1 278 ? -5.203 1.448 16.719 1 47.69 278 PHE A N 1
ATOM 2081 C CA . PHE A 1 278 ? -6.254 1.729 17.688 1 47.69 278 PHE A CA 1
ATOM 2082 C C . PHE A 1 278 ? -7.527 0.969 17.344 1 47.69 278 PHE A C 1
ATOM 2084 O O . PHE A 1 278 ? -8.141 1.214 16.297 1 47.69 278 PHE A O 1
ATOM 2091 N N . PRO A 1 279 ? -7.543 -0.325 17.766 1 44.06 279 PRO A N 1
ATOM 2092 C CA . PRO A 1 279 ? -8.789 -1.058 17.531 1 44.06 279 PRO A CA 1
ATOM 2093 C C . PRO A 1 279 ? -10.031 -0.222 17.828 1 44.06 279 PRO A C 1
ATOM 2095 O O . PRO A 1 279 ? -11.141 -0.759 17.891 1 44.06 279 PRO A O 1
ATOM 2098 N N . GLU A 1 280 ? -9.93 0.913 18.594 1 39.97 280 GLU A N 1
ATOM 2099 C CA . GLU A 1 280 ? -11.336 1.261 18.781 1 39.97 280 GLU A CA 1
ATOM 2100 C C . GLU A 1 280 ? -12.062 1.312 17.438 1 39.97 280 GLU A C 1
ATOM 2102 O O . GLU A 1 280 ? -11.789 2.18 16.609 1 39.97 280 GLU A O 1
ATOM 2107 N N . MET A 1 281 ? -12.227 0.095 16.812 1 38.59 281 MET A N 1
ATOM 2108 C CA . MET A 1 281 ? -13.32 0.197 15.852 1 38.59 281 MET A CA 1
ATOM 2109 C C . MET A 1 281 ? -14.32 1.265 16.281 1 38.59 281 MET A C 1
ATOM 2111 O O . MET A 1 281 ? -14.734 1.301 17.438 1 38.59 281 MET A O 1
ATOM 2115 N N . PRO A 1 282 ? -14.227 2.381 15.805 1 36.47 282 PRO A N 1
ATOM 2116 C CA . PRO A 1 282 ? -15.305 3.227 16.328 1 36.47 282 PRO A CA 1
ATOM 2117 C C . PRO A 1 282 ? -16.469 2.416 16.906 1 36.47 282 PRO A C 1
ATOM 2119 O O . PRO A 1 282 ? -16.797 1.351 16.375 1 36.47 282 PRO A O 1
ATOM 2122 N N . GLU A 1 283 ? -16.75 2.404 18.141 1 34.16 283 GLU A N 1
ATOM 2123 C CA . GLU A 1 283 ? -18.016 1.94 18.703 1 34.16 283 GLU A CA 1
ATOM 2124 C C . GLU A 1 283 ? -19.141 2.004 17.672 1 34.16 283 GLU A C 1
ATOM 2126 O O . GLU A 1 283 ? -20.062 1.191 17.703 1 34.16 283 GLU A O 1
ATOM 2131 N N . GLY A 1 284 ? -19.359 3.049 17 1 33.47 284 GLY A N 1
ATOM 2132 C CA . GLY A 1 284 ? -20.438 3.146 16.016 1 33.47 284 GLY A CA 1
ATOM 2133 C C . GLY A 1 284 ? -20.25 2.191 14.844 1 33.47 284 GLY A C 1
ATOM 2134 O O . GLY A 1 284 ? -21.109 2.111 13.969 1 33.47 284 GLY A O 1
ATOM 2135 N N . GLY A 1 285 ? -19.078 2.043 14.281 1 35.38 285 GLY A N 1
ATOM 2136 C CA . GLY A 1 285 ? -19.078 1.073 13.195 1 35.38 285 GLY A CA 1
ATOM 2137 C C . GLY A 1 285 ? -19.203 -0.36 13.68 1 35.38 285 GLY A C 1
ATOM 2138 O O . GLY A 1 285 ? -18.203 -1.052 13.844 1 35.38 285 GLY A O 1
ATOM 2139 N N . LYS A 1 286 ? -19.938 -0.688 14.617 1 35.56 286 LYS A N 1
ATOM 2140 C CA . LYS A 1 286 ? -20.641 -1.947 14.836 1 35.56 286 LYS A CA 1
ATOM 2141 C C . LYS A 1 286 ? -20.672 -2.795 13.57 1 35.56 286 LYS A C 1
ATOM 2143 O O . LYS A 1 286 ? -21.312 -3.846 13.531 1 35.56 286 LYS A O 1
ATOM 2148 N N . ASP A 1 287 ? -20.484 -2.16 12.539 1 37.5 287 ASP A N 1
ATOM 2149 C CA . ASP A 1 287 ? -20.719 -3.002 11.375 1 37.5 287 ASP A CA 1
ATOM 2150 C C . ASP A 1 287 ? -19.625 -4.051 11.227 1 37.5 287 ASP A C 1
ATOM 2152 O O . ASP A 1 287 ? -18.938 -4.105 10.203 1 37.5 287 ASP A O 1
ATOM 2156 N N . THR A 1 288 ? -18.703 -4.105 12.172 1 46.09 288 THR A N 1
ATOM 2157 C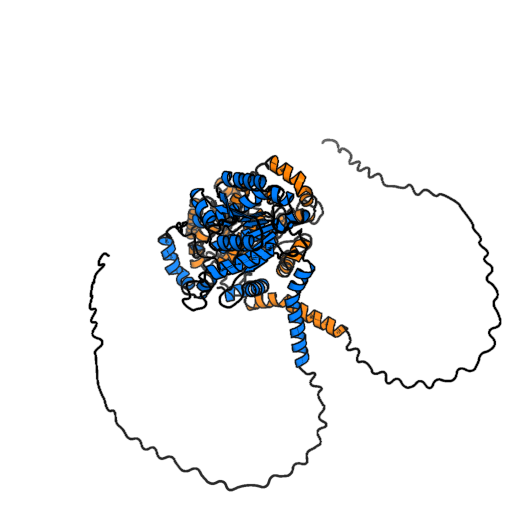 CA . THR A 1 288 ? -18.125 -5.426 11.938 1 46.09 288 THR A CA 1
ATOM 2158 C C . THR A 1 288 ? -19.219 -6.441 11.602 1 46.09 288 THR A C 1
ATOM 2160 O O . THR A 1 288 ? -20 -6.828 12.477 1 46.09 288 THR A O 1
ATOM 2163 N N . GLY A 1 289 ? -20.016 -6.09 10.758 1 47.12 289 GLY A N 1
ATOM 2164 C CA . GLY A 1 289 ? -21.016 -7.082 10.383 1 47.12 289 GLY A CA 1
ATOM 2165 C C . GLY A 1 289 ? -20.672 -8.477 10.883 1 47.12 289 GLY A C 1
ATOM 2166 O O . GLY A 1 289 ? -19.5 -8.82 11.062 1 47.12 289 GLY A O 1
ATOM 2167 N N . ALA A 1 290 ? -21.531 -8.945 11.75 1 60.62 290 ALA A N 1
ATOM 2168 C CA . ALA A 1 290 ? -21.438 -10.344 12.164 1 60.62 290 ALA A CA 1
ATOM 2169 C C . ALA A 1 290 ? -20.859 -11.203 11.039 1 60.62 290 ALA A C 1
ATOM 2171 O O . ALA A 1 290 ? -21.312 -11.141 9.898 1 60.62 290 ALA A O 1
ATOM 2172 N N . LYS A 1 291 ? -19.562 -11.555 11.336 1 75.62 291 LYS A N 1
ATOM 2173 C CA . LYS A 1 291 ? -19.031 -12.547 10.406 1 75.62 291 LYS A CA 1
ATOM 2174 C C . LYS A 1 291 ? -20.094 -13.586 10.047 1 75.62 291 LYS A C 1
ATOM 2176 O O . LYS A 1 291 ? -20.891 -13.992 10.898 1 75.62 291 LYS A O 1
ATOM 2181 N N . SER A 1 292 ? -20.156 -13.75 8.789 1 81.75 292 SER A N 1
ATOM 2182 C CA . SER A 1 292 ? -21.047 -14.836 8.375 1 81.75 292 SER A CA 1
ATOM 2183 C C . SER A 1 292 ? -20.672 -16.141 9.07 1 81.75 292 SER A C 1
ATOM 2185 O O . SER A 1 292 ? -19.547 -16.312 9.523 1 81.75 292 SER A O 1
ATOM 2187 N N . ALA A 1 293 ? -21.641 -16.938 9.242 1 83.12 293 ALA A N 1
ATOM 2188 C CA . ALA A 1 293 ? -21.406 -18.266 9.82 1 83.12 293 ALA A CA 1
ATOM 2189 C C . ALA A 1 293 ? -20.328 -19.016 9.055 1 83.12 293 ALA A C 1
ATOM 2191 O O . ALA A 1 293 ? -19.469 -19.672 9.656 1 83.12 293 ALA A O 1
ATOM 2192 N N . ALA A 1 294 ? -20.328 -18.812 7.82 1 87.5 294 ALA A N 1
ATOM 2193 C CA . ALA A 1 294 ? -19.328 -19.484 6.98 1 87.5 294 ALA A CA 1
ATOM 2194 C C . ALA A 1 294 ? -17.922 -18.953 7.273 1 87.5 294 ALA A C 1
ATOM 2196 O O . ALA A 1 294 ? -16.969 -19.719 7.32 1 87.5 294 ALA A O 1
ATOM 2197 N N . ALA A 1 295 ? -17.859 -17.688 7.496 1 90.69 295 ALA A N 1
ATOM 2198 C CA . ALA A 1 295 ? -16.578 -17.078 7.801 1 90.69 295 ALA A CA 1
ATOM 2199 C C . ALA A 1 295 ? -16.047 -17.547 9.156 1 90.69 295 ALA A C 1
ATOM 2201 O O . ALA A 1 295 ? -14.859 -17.828 9.305 1 90.69 295 ALA A O 1
ATOM 2202 N N . VAL A 1 296 ? -16.906 -17.656 10.07 1 88.62 296 VAL A N 1
ATOM 2203 C CA . VAL A 1 296 ? -16.547 -18.109 11.406 1 88.62 296 VAL A CA 1
ATOM 2204 C C . VAL A 1 296 ? -16.031 -19.547 11.344 1 88.62 296 VAL A C 1
ATOM 2206 O O . VAL A 1 296 ? -15.023 -19.891 11.961 1 88.62 296 VAL A O 1
ATOM 2209 N N . GLU A 1 297 ? -16.75 -20.344 10.594 1 91.69 297 GLU A N 1
ATOM 2210 C CA . GLU A 1 297 ? -16.344 -21.734 10.438 1 91.69 297 GLU A CA 1
ATOM 2211 C C . GLU A 1 297 ? -14.984 -21.844 9.758 1 91.69 297 GLU A C 1
ATOM 2213 O O . GLU A 1 297 ? -14.141 -22.641 10.18 1 91.69 297 GLU A O 1
ATOM 2218 N N . LEU A 1 298 ? -14.781 -21.078 8.781 1 93.25 298 LEU A N 1
ATOM 2219 C CA . LEU A 1 298 ? -13.508 -21.078 8.07 1 93.25 298 LEU A CA 1
ATOM 2220 C C . LEU A 1 298 ? -12.367 -20.672 9 1 93.25 298 LEU A C 1
ATOM 2222 O O . LEU A 1 298 ? -11.312 -21.312 9.016 1 93.25 298 LEU A O 1
ATOM 2226 N N . ASP A 1 299 ? -12.594 -19.656 9.789 1 90.19 299 ASP A N 1
ATOM 2227 C CA . ASP A 1 299 ? -11.586 -19.188 10.734 1 90.19 299 ASP A CA 1
ATOM 2228 C C . ASP A 1 299 ? -11.203 -20.281 11.727 1 90.19 299 ASP A C 1
ATOM 2230 O O . ASP A 1 299 ? -10.016 -20.5 11.992 1 90.19 299 ASP A O 1
ATOM 2234 N N . SER A 1 300 ? -12.211 -20.953 12.18 1 89.38 300 SER A N 1
ATOM 2235 C CA . SER A 1 300 ? -11.984 -21.953 13.219 1 89.38 300 SER A CA 1
ATOM 2236 C C . SER A 1 300 ? -11.375 -23.234 12.625 1 89.38 300 SER A C 1
ATOM 2238 O O . SER A 1 300 ? -10.516 -23.859 13.25 1 89.38 300 SER A O 1
ATOM 2240 N N . LYS A 1 301 ? -11.781 -23.578 11.445 1 92.94 301 LYS A N 1
ATOM 2241 C CA . LYS A 1 301 ? -11.367 -24.859 10.883 1 92.94 301 LYS A CA 1
ATOM 2242 C C . LYS A 1 301 ? -10.055 -24.719 10.117 1 92.94 301 LYS A C 1
ATOM 2244 O O . LYS A 1 301 ? -9.195 -25.609 10.18 1 92.94 301 LYS A O 1
ATOM 2249 N N . VAL A 1 302 ? -9.898 -23.641 9.477 1 94.62 302 VAL A N 1
ATOM 2250 C CA . VAL A 1 302 ? -8.797 -23.531 8.531 1 94.62 302 VAL A CA 1
ATOM 2251 C C . VAL A 1 302 ? -7.699 -22.641 9.117 1 94.62 302 VAL A C 1
ATOM 2253 O O . VAL A 1 302 ? -6.508 -22.891 8.914 1 94.62 302 VAL A O 1
ATOM 2256 N N . TYR A 1 303 ? -8.07 -21.641 9.898 1 93.81 303 TYR A N 1
ATOM 2257 C CA . TYR A 1 303 ? -7.082 -20.641 10.273 1 93.81 303 TYR A CA 1
ATOM 2258 C C . TYR A 1 303 ? -6.957 -20.531 11.789 1 93.81 303 TYR A C 1
ATOM 2260 O O . TYR A 1 303 ? -6.547 -19.5 12.312 1 93.81 303 TYR A O 1
ATOM 2268 N N . ALA A 1 304 ? -7.289 -21.516 12.516 1 89.44 304 ALA A N 1
ATOM 2269 C CA . ALA A 1 304 ? -7.227 -21.531 13.969 1 89.44 304 ALA A CA 1
ATOM 2270 C C . ALA A 1 304 ? -5.816 -21.203 14.461 1 89.44 304 ALA A C 1
ATOM 2272 O O . ALA A 1 304 ? -5.648 -20.547 15.5 1 89.44 304 ALA A O 1
ATOM 2273 N N . HIS A 1 305 ? -4.852 -21.578 13.711 1 87.19 305 HIS A N 1
ATOM 2274 C CA . HIS A 1 305 ? -3.455 -21.406 14.102 1 87.19 305 HIS A CA 1
ATOM 2275 C C . HIS A 1 305 ? -3.082 -19.922 14.156 1 87.19 305 HIS A C 1
ATOM 2277 O O . HIS A 1 305 ? -2.205 -19.531 14.93 1 87.19 305 HIS A O 1
ATOM 2283 N N . LEU A 1 306 ? -3.727 -19.125 13.398 1 87.31 306 LEU A N 1
ATOM 2284 C CA . LEU A 1 306 ? -3.424 -17.703 13.375 1 87.31 306 LEU A CA 1
ATOM 2285 C C . LEU A 1 306 ? -3.971 -17 14.617 1 87.31 306 LEU A C 1
ATOM 2287 O O . LEU A 1 306 ? -3.398 -16.016 15.078 1 87.31 306 LEU A O 1
ATOM 2291 N N . PHE A 1 307 ? -5.074 -17.516 15.039 1 79.69 307 PHE A N 1
ATOM 2292 C CA . PHE A 1 307 ? -5.734 -16.906 16.188 1 79.69 307 PHE A CA 1
ATOM 2293 C C . PHE A 1 307 ? -5.098 -17.375 17.484 1 79.69 307 PHE A C 1
ATOM 2295 O O . PHE A 1 307 ? -5.211 -16.703 18.516 1 79.69 307 PHE A O 1
ATOM 2302 N N . ALA A 1 308 ? -4.496 -18.453 17.5 1 73.94 308 ALA A N 1
ATOM 2303 C CA . ALA A 1 308 ? -3.855 -19.016 18.688 1 73.94 308 ALA A CA 1
ATOM 2304 C C . ALA A 1 308 ? -2.518 -18.328 18.953 1 73.94 308 ALA A C 1
ATOM 2306 O O . ALA A 1 308 ? -2.014 -18.375 20.078 1 73.94 308 ALA A O 1
ATOM 2307 N N . ASP A 1 309 ? -2.018 -17.656 18 1 61.56 309 ASP A N 1
ATOM 2308 C CA . ASP A 1 309 ? -0.677 -17.094 18.094 1 61.56 309 ASP A CA 1
ATOM 2309 C C . ASP A 1 309 ? -0.714 -15.695 18.734 1 61.56 309 ASP A C 1
ATOM 2311 O O . ASP A 1 309 ? -1.498 -14.844 18.312 1 61.56 309 ASP A O 1
ATOM 2315 N N . ASP A 1 310 ? -0.056 -15.461 19.828 1 56.94 310 ASP A N 1
ATOM 2316 C CA . ASP A 1 310 ? 0.061 -14.219 20.594 1 56.94 310 ASP A CA 1
ATOM 2317 C C . ASP A 1 310 ? 0.68 -13.109 19.75 1 56.94 310 ASP A C 1
ATOM 2319 O O . ASP A 1 310 ? 0.432 -11.93 20 1 56.94 310 ASP A O 1
ATOM 2323 N N . LYS A 1 311 ? 1.392 -13.523 18.781 1 56.44 311 LYS A N 1
ATOM 2324 C CA . LYS A 1 311 ? 2.121 -12.523 18.016 1 56.44 311 LYS A CA 1
ATOM 2325 C C . LYS A 1 311 ? 1.164 -11.586 17.281 1 56.44 311 LYS A C 1
ATOM 2327 O O . LYS A 1 311 ? 1.365 -10.367 17.266 1 56.44 311 LYS A O 1
ATOM 2332 N N . ALA A 1 312 ? 0.15 -12.195 16.703 1 54.66 312 ALA A N 1
ATOM 2333 C CA . ALA A 1 312 ? -0.81 -11.391 15.945 1 54.66 312 ALA A CA 1
ATOM 2334 C C . ALA A 1 312 ? -1.589 -10.461 16.875 1 54.66 312 ALA A C 1
ATOM 2336 O O . ALA A 1 312 ? -1.839 -9.305 16.531 1 54.66 312 ALA A O 1
ATOM 2337 N N . ARG A 1 313 ? -1.82 -10.992 18.016 1 52.94 313 ARG A N 1
ATOM 2338 C CA . ARG A 1 313 ? -2.578 -10.227 19 1 52.94 313 ARG A CA 1
ATOM 2339 C C . ARG A 1 313 ? -1.759 -9.047 19.531 1 52.94 313 ARG A C 1
ATOM 2341 O O . ARG A 1 313 ? -2.311 -7.988 19.828 1 52.94 313 ARG A O 1
ATOM 2348 N N . ALA A 1 314 ? -0.516 -9.227 19.547 1 55.31 314 ALA A N 1
ATOM 2349 C CA . ALA A 1 314 ? 0.361 -8.211 20.125 1 55.31 314 ALA A CA 1
ATOM 2350 C C . ALA A 1 314 ? 0.45 -6.984 19.234 1 55.31 314 ALA A C 1
ATOM 2352 O O . ALA A 1 314 ? 0.646 -5.867 19.703 1 55.31 314 ALA A O 1
ATOM 2353 N N . LEU A 1 315 ? 0.439 -7.223 17.969 1 53.53 315 LEU A N 1
ATOM 2354 C CA . LEU A 1 315 ? 0.599 -6.102 17.047 1 53.53 315 LEU A CA 1
ATOM 2355 C C . LEU A 1 315 ? -0.639 -5.211 17.062 1 53.53 315 LEU A C 1
ATOM 2357 O O . LEU A 1 315 ? -0.546 -4.008 16.812 1 53.53 315 LEU A O 1
ATOM 2361 N N . VAL A 1 316 ? -1.798 -5.895 17.375 1 49.69 316 VAL A N 1
ATOM 2362 C CA . VAL A 1 316 ? -3.012 -5.137 17.094 1 49.69 316 VAL A CA 1
ATOM 2363 C C . VAL A 1 316 ? -3.684 -4.734 18.406 1 49.69 316 VAL A C 1
ATOM 2365 O O . VAL A 1 316 ? -4.434 -3.754 18.453 1 49.69 316 VAL A O 1
ATOM 2368 N N . SER A 1 317 ? -3.725 -5.719 19.438 1 47 317 SER A N 1
ATOM 2369 C CA . SER A 1 317 ? -4.543 -5.406 20.609 1 47 317 SER A CA 1
ATOM 2370 C C . SER A 1 317 ? -3.68 -4.957 21.781 1 47 317 SER A C 1
ATOM 2372 O O . SER A 1 317 ? -3.07 -5.781 22.469 1 47 317 SER A O 1
ATOM 2374 N N . PRO A 1 318 ? -3.42 -3.652 21.812 1 42.97 318 PRO A N 1
ATOM 2375 C CA . PRO A 1 318 ? -2.781 -3.32 23.094 1 42.97 318 PRO A CA 1
ATOM 2376 C C . PRO A 1 318 ? -3.469 -3.977 24.281 1 42.97 318 PRO A C 1
ATOM 2378 O O . PRO A 1 318 ? -2.83 -4.23 25.312 1 42.97 318 PRO A O 1
ATOM 2381 N N . SER A 1 319 ? -4.762 -3.922 24.25 1 40.94 319 SER A N 1
ATOM 2382 C CA . SER A 1 319 ? -5.516 -4.246 25.453 1 40.94 319 SER A CA 1
ATOM 2383 C C . SER A 1 319 ? -5.414 -5.73 25.797 1 40.94 319 SER A C 1
ATOM 2385 O O . SER A 1 319 ? -5.863 -6.168 26.844 1 40.94 319 SER A O 1
ATOM 2387 N N . ALA A 1 320 ? -5.285 -6.57 24.844 1 36.56 320 ALA A N 1
ATOM 2388 C CA . ALA A 1 320 ? -5.535 -7.945 25.281 1 36.56 320 ALA A CA 1
ATOM 2389 C C . ALA A 1 320 ? -4.465 -8.414 26.266 1 36.56 320 ALA A C 1
ATOM 2391 O O . ALA A 1 320 ? -4.574 -9.5 26.828 1 36.56 320 ALA A O 1
ATOM 2392 N N . ASN A 1 321 ? -3.148 -8.164 25.969 1 35.25 321 ASN A N 1
ATOM 2393 C CA . ASN A 1 321 ? -2.354 -8.711 27.062 1 35.25 321 ASN A CA 1
ATOM 2394 C C . ASN A 1 321 ? -2.627 -7.973 28.375 1 35.25 321 ASN A C 1
ATOM 2396 O O . ASN A 1 321 ? -2.645 -6.738 28.406 1 35.25 321 ASN A O 1
ATOM 2400 N N . GLY A 1 322 ? -3.346 -8.375 29.219 1 34.94 322 GLY A N 1
ATOM 2401 C CA . GLY A 1 322 ? -3.557 -8.117 30.625 1 34.94 322 GLY A CA 1
ATOM 2402 C C . GLY A 1 322 ? -2.379 -7.426 31.297 1 34.94 322 GLY A C 1
ATOM 2403 O O . GLY A 1 322 ? -2.422 -7.129 32.5 1 34.94 322 GLY A O 1
ATOM 2404 N N . GLY A 1 323 ? -1.107 -7.785 30.984 1 36.03 323 GLY A N 1
ATOM 2405 C CA . GLY A 1 323 ? -0.127 -7.238 31.906 1 36.03 323 GLY A CA 1
ATOM 2406 C C . GLY A 1 323 ? -0.03 -5.727 31.844 1 36.03 323 GLY A C 1
ATOM 2407 O O . GLY A 1 323 ? -0.64 -5.09 30.984 1 36.03 323 GLY A O 1
ATOM 2408 N N . GLU A 1 324 ? 0.807 -5.105 32.75 1 36.38 324 GLU A N 1
ATOM 2409 C CA . GLU A 1 324 ? 1.144 -3.723 33.062 1 36.38 324 GLU A CA 1
ATOM 2410 C C . GLU A 1 324 ? 1.431 -2.904 31.828 1 36.38 324 GLU A C 1
ATOM 2412 O O . GLU A 1 324 ? 1.451 -1.674 31.875 1 36.38 324 GLU A O 1
ATOM 2417 N N . GLY A 1 325 ? 1.974 -3.512 30.812 1 37.28 325 GLY A N 1
ATOM 2418 C CA . GLY A 1 325 ? 2.402 -2.668 29.703 1 37.28 325 GLY A CA 1
ATOM 2419 C C . GLY A 1 325 ? 1.262 -2.254 28.797 1 37.28 325 GLY A C 1
ATOM 2420 O O . GLY A 1 325 ? 1.363 -2.369 27.578 1 37.28 325 GLY A O 1
ATOM 2421 N N . ARG A 1 326 ? 0.088 -2.504 29.109 1 41.69 326 ARG A N 1
ATOM 2422 C CA . ARG A 1 326 ? -1.107 -1.861 28.578 1 41.69 326 ARG A CA 1
ATOM 2423 C C . ARG A 1 326 ? -0.86 -0.381 28.312 1 41.69 326 ARG A C 1
ATOM 2425 O O . ARG A 1 326 ? -1.081 0.46 29.188 1 41.69 326 ARG A O 1
ATOM 2432 N N . ARG A 1 327 ? 0.144 0.025 27.656 1 45.34 327 ARG A N 1
ATOM 2433 C CA . ARG A 1 327 ? 0.129 1.466 27.422 1 45.34 327 ARG A CA 1
ATOM 2434 C C . ARG A 1 327 ? -1.152 1.895 26.719 1 45.34 327 ARG A C 1
ATOM 2436 O O . ARG A 1 327 ? -1.496 1.355 25.656 1 45.34 327 ARG A O 1
ATOM 2443 N N . SER A 1 328 ? -2.236 2.414 27.438 1 55.09 328 SER A N 1
ATOM 2444 C CA . SER A 1 328 ? -3.607 2.846 27.188 1 55.09 328 SER A CA 1
ATOM 2445 C C . SER A 1 328 ? -3.725 3.564 25.844 1 55.09 328 SER A C 1
ATOM 2447 O O . SER A 1 328 ? -2.732 4.07 25.312 1 55.09 328 SER A O 1
ATOM 2449 N N . GLY A 1 329 ? -4.797 3.084 25.016 1 63.84 329 GLY A N 1
ATOM 2450 C CA . GLY A 1 329 ? -5.234 3.938 23.922 1 63.84 329 GLY A CA 1
ATOM 2451 C C . GLY A 1 329 ? -4.883 5.398 24.125 1 63.84 329 GLY A C 1
ATOM 2452 O O . GLY A 1 329 ? -4.496 6.09 23.172 1 63.84 329 GLY A O 1
ATOM 2453 N N . THR A 1 330 ? -4.766 5.688 25.391 1 71.25 330 THR A N 1
ATOM 2454 C CA . THR A 1 330 ? -4.453 7.07 25.719 1 71.25 330 THR A CA 1
ATOM 2455 C C . THR A 1 330 ? -2.969 7.352 25.531 1 71.25 330 THR A C 1
ATOM 2457 O O . THR A 1 330 ? -2.596 8.422 25.031 1 71.25 330 THR A O 1
ATOM 2460 N N . ALA A 1 331 ? -2.17 6.379 25.891 1 77 331 ALA A N 1
ATOM 2461 C CA . ALA A 1 331 ? -0.732 6.586 25.734 1 77 331 ALA A CA 1
ATOM 2462 C C . ALA A 1 331 ? -0.345 6.707 24.266 1 77 331 ALA A C 1
ATOM 2464 O O . ALA A 1 331 ? 0.491 7.539 23.906 1 77 331 ALA A O 1
ATOM 2465 N N . VAL A 1 332 ? -0.98 5.957 23.5 1 80.75 332 VAL A N 1
ATOM 2466 C CA . VAL A 1 332 ? -0.704 6.012 22.078 1 80.75 332 VAL A CA 1
ATOM 2467 C C . VAL A 1 332 ? -1.211 7.332 21.5 1 80.75 332 VAL A C 1
ATOM 2469 O O . VAL A 1 332 ? -0.535 7.957 20.672 1 80.75 332 VAL A O 1
ATOM 2472 N N . ALA A 1 333 ? -2.393 7.727 22 1 89.44 333 ALA A N 1
ATOM 2473 C CA . ALA A 1 333 ? -2.969 8.984 21.531 1 89.44 333 ALA A CA 1
ATOM 2474 C C . ALA A 1 333 ? -2.055 10.164 21.859 1 89.44 333 ALA A C 1
ATOM 2476 O O . ALA A 1 333 ? -1.854 11.055 21.031 1 89.44 333 ALA A O 1
ATOM 2477 N N . GLU A 1 334 ? -1.457 10.102 23.016 1 90.44 334 GLU A N 1
ATOM 2478 C CA . GLU A 1 334 ? -0.554 11.172 23.438 1 90.44 334 GLU A CA 1
ATOM 2479 C C . GLU A 1 334 ? 0.743 11.141 22.625 1 90.44 334 GLU A C 1
ATOM 2481 O O . GLU A 1 334 ? 1.265 12.195 22.25 1 90.44 334 GLU A O 1
ATOM 2486 N N . ALA A 1 335 ? 1.215 9.938 22.422 1 90.56 335 ALA A N 1
ATOM 2487 C CA . ALA A 1 335 ? 2.428 9.805 21.609 1 90.56 335 ALA A CA 1
ATOM 2488 C C . ALA A 1 335 ? 2.209 10.328 20.188 1 90.56 335 ALA A C 1
ATOM 2490 O O . ALA A 1 335 ? 3.074 11.008 19.641 1 90.56 335 ALA A O 1
ATOM 2491 N N . VAL A 1 336 ? 1.066 10.008 19.656 1 94.19 336 VAL A N 1
ATOM 2492 C CA . VAL A 1 336 ? 0.72 10.461 18.312 1 94.19 336 VAL A CA 1
ATOM 2493 C C . VAL A 1 336 ? 0.625 11.984 18.297 1 94.19 336 VAL A C 1
ATOM 2495 O O . VAL A 1 336 ? 1.165 12.633 17.391 1 94.19 336 VAL A O 1
ATOM 2498 N N . ALA A 1 337 ? 0.016 12.586 19.297 1 96.5 337 ALA A N 1
ATOM 2499 C CA . ALA A 1 337 ? -0.141 14.039 19.375 1 96.5 337 ALA A CA 1
ATOM 2500 C C . ALA A 1 337 ? 1.215 14.742 19.391 1 96.5 337 ALA A C 1
ATOM 2502 O O . ALA A 1 337 ? 1.396 15.766 18.734 1 96.5 337 ALA A O 1
ATOM 2503 N N . GLN A 1 338 ? 2.141 14.156 20.016 1 95.81 338 GLN A N 1
ATOM 2504 C CA . GLN A 1 338 ? 3.459 14.766 20.125 1 95.81 338 GLN A CA 1
ATOM 2505 C C . GLN A 1 338 ? 4.176 14.789 18.781 1 95.81 338 GLN A C 1
ATOM 2507 O O . GLN A 1 338 ? 4.805 15.781 18.422 1 95.81 338 GLN A O 1
ATOM 2512 N N . VAL A 1 339 ? 4.039 13.711 18.109 1 96.88 339 VAL A N 1
ATOM 2513 C CA . VAL A 1 339 ? 4.738 13.68 16.828 1 96.88 339 VAL A CA 1
ATOM 2514 C C . VAL A 1 339 ? 4.004 14.562 15.812 1 96.88 339 VAL A C 1
ATOM 2516 O O . VAL A 1 339 ? 4.617 15.117 14.898 1 96.88 339 VAL A O 1
ATOM 2519 N N . VAL A 1 340 ? 2.691 14.703 15.984 1 98.12 340 VAL A N 1
ATOM 2520 C CA . VAL A 1 340 ? 1.941 15.609 15.117 1 98.12 340 VAL A CA 1
ATOM 2521 C C . VAL A 1 340 ? 2.422 17.047 15.328 1 98.12 340 VAL A C 1
ATOM 2523 O O . VAL A 1 340 ? 2.578 17.797 14.367 1 98.12 340 VAL A O 1
ATOM 2526 N N . ILE A 1 341 ? 2.701 17.422 16.578 1 97.62 341 ILE A N 1
ATOM 2527 C CA . ILE A 1 341 ? 3.203 18.766 16.859 1 97.62 341 ILE A CA 1
ATOM 2528 C C . ILE A 1 341 ? 4.508 19 16.109 1 97.62 341 ILE A C 1
ATOM 2530 O O . ILE A 1 341 ? 4.695 20.047 15.5 1 97.62 341 ILE A O 1
ATOM 2534 N N . HIS A 1 342 ? 5.363 18.016 16.109 1 97.69 342 HIS A N 1
ATOM 2535 C CA . HIS A 1 342 ? 6.625 18.156 15.398 1 97.69 342 HIS A CA 1
ATOM 2536 C C . HIS A 1 342 ? 6.395 18.297 13.891 1 97.69 342 HIS A C 1
ATOM 2538 O O . HIS A 1 342 ? 7.02 19.125 13.234 1 97.69 342 HIS A O 1
ATOM 2544 N N . ALA A 1 343 ? 5.488 17.516 13.383 1 98.12 343 ALA A N 1
ATOM 2545 C CA . ALA A 1 343 ? 5.199 17.531 11.953 1 98.12 343 ALA A CA 1
ATOM 2546 C C . ALA A 1 343 ? 4.648 18.891 11.516 1 98.12 343 ALA A C 1
ATOM 2548 O O . ALA A 1 343 ? 4.906 19.344 10.398 1 98.12 343 ALA A O 1
ATOM 2549 N N . VAL A 1 344 ? 3.939 19.531 12.391 1 97.94 344 VAL A N 1
ATOM 2550 C CA . VAL A 1 344 ? 3.26 20.781 12.07 1 97.94 344 VAL A CA 1
ATOM 2551 C C . VAL A 1 344 ? 4.203 21.953 12.32 1 97.94 344 VAL A C 1
ATOM 2553 O O . VAL A 1 344 ? 4.16 22.953 11.602 1 97.94 344 VAL A O 1
ATOM 2556 N N . SER A 1 345 ? 5.152 21.828 13.258 1 96.88 345 SER A N 1
ATOM 2557 C CA . SER A 1 345 ? 5.844 23.031 13.75 1 96.88 345 SER A CA 1
ATOM 2558 C C . SER A 1 345 ? 7.32 23 13.367 1 96.88 345 SER A C 1
ATOM 2560 O O . SER A 1 345 ? 7.988 24.031 13.391 1 96.88 345 SER A O 1
ATOM 2562 N N . SER A 1 346 ? 7.848 21.844 13.031 1 96.25 346 SER A N 1
ATOM 2563 C CA . SER A 1 346 ? 9.281 21.734 12.789 1 96.25 346 SER A CA 1
ATOM 2564 C C . SER A 1 346 ? 9.672 22.344 11.453 1 96.25 346 SER A C 1
ATOM 2566 O O . SER A 1 346 ? 8.945 22.219 10.469 1 96.25 346 SER A O 1
ATOM 2568 N N . THR A 1 347 ? 10.852 22.938 11.43 1 96.25 347 THR A N 1
ATOM 2569 C CA . THR A 1 347 ? 11.406 23.438 10.18 1 96.25 347 THR A CA 1
ATOM 2570 C C . THR A 1 347 ? 11.836 22.297 9.273 1 96.25 347 THR A C 1
ATOM 2572 O O . THR A 1 347 ? 11.922 22.453 8.055 1 96.25 347 THR A O 1
ATOM 2575 N N . HIS A 1 348 ? 12.125 21.156 9.906 1 95.44 348 HIS A N 1
ATOM 2576 C CA . HIS A 1 348 ? 12.539 19.969 9.164 1 95.44 348 HIS A CA 1
ATOM 2577 C C . HIS A 1 348 ? 11.664 18.766 9.508 1 95.44 348 HIS A C 1
ATOM 2579 O O . HIS A 1 348 ? 12.156 17.781 10.062 1 95.44 348 HIS A O 1
ATOM 2585 N N . PRO A 1 349 ? 10.422 18.844 9.094 1 96.5 349 PRO A N 1
ATOM 2586 C CA . PRO A 1 349 ? 9.555 17.688 9.375 1 96.5 349 PRO A CA 1
ATOM 2587 C C . PRO A 1 349 ? 10.031 16.406 8.688 1 96.5 349 PRO A C 1
ATOM 2589 O O . PRO A 1 349 ? 10.695 16.469 7.656 1 96.5 349 PRO A O 1
ATOM 2592 N N . LYS A 1 350 ? 9.742 15.336 9.344 1 95.19 350 LYS A N 1
ATOM 2593 C CA . LYS A 1 350 ? 10.086 14.039 8.773 1 95.19 350 LYS A CA 1
ATOM 2594 C C . LYS A 1 350 ? 9.023 13.562 7.793 1 95.19 350 LYS A C 1
ATOM 2596 O O . LYS A 1 350 ? 7.902 14.07 7.793 1 95.19 350 LYS A O 1
ATOM 2601 N N . LEU A 1 351 ? 9.43 12.609 6.969 1 95 351 LEU A N 1
ATOM 2602 C CA . LEU A 1 351 ? 8.484 12.008 6.035 1 95 351 LEU A CA 1
ATOM 2603 C C . LEU A 1 351 ? 7.496 11.102 6.766 1 95 351 LEU A C 1
ATOM 2605 O O . LEU A 1 351 ? 6.305 11.086 6.445 1 95 351 LEU A O 1
ATOM 2609 N N . ARG A 1 352 ? 8.062 10.367 7.664 1 95.44 352 ARG A N 1
ATOM 2610 C CA . ARG A 1 352 ? 7.293 9.383 8.422 1 95.44 352 ARG A CA 1
ATOM 2611 C C . ARG A 1 352 ? 7.605 9.484 9.914 1 95.44 352 ARG A C 1
ATOM 2613 O O . ARG A 1 352 ? 8.758 9.664 10.297 1 95.44 352 ARG A O 1
ATOM 2620 N N . TYR A 1 353 ? 6.559 9.43 10.703 1 96.31 353 TYR A N 1
ATOM 2621 C CA . TYR A 1 353 ? 6.66 9.5 12.156 1 96.31 353 TYR A CA 1
ATOM 2622 C C . TYR A 1 353 ? 6.098 8.242 12.805 1 96.31 353 TYR A C 1
ATOM 2624 O O . TYR A 1 353 ? 4.922 8.195 13.164 1 96.31 353 TYR A O 1
ATOM 2632 N N . PRO A 1 354 ? 6.945 7.215 12.938 1 93.56 354 PRO A N 1
ATOM 2633 C CA . PRO A 1 354 ? 6.473 6.109 13.773 1 93.56 354 PRO A CA 1
ATOM 2634 C C . PRO A 1 354 ? 6.211 6.527 15.219 1 93.56 354 PRO A C 1
ATOM 2636 O O . PRO A 1 354 ? 6.984 7.305 15.789 1 93.56 354 PRO A O 1
ATOM 2639 N N . ALA A 1 355 ? 5.094 6.152 15.742 1 91.56 355 ALA A N 1
ATOM 2640 C CA . ALA A 1 355 ? 4.711 6.582 17.094 1 91.56 355 ALA A CA 1
ATOM 2641 C C . ALA A 1 355 ? 4.238 5.398 17.922 1 91.56 355 ALA A C 1
ATOM 2643 O O . ALA A 1 355 ? 3.521 4.523 17.438 1 91.56 355 ALA A O 1
ATOM 2644 N N . GLY A 1 356 ? 4.668 5.426 19.125 1 85.94 356 GLY A N 1
ATOM 2645 C CA . GLY A 1 356 ? 4.242 4.398 20.062 1 85.94 356 GLY A CA 1
ATOM 2646 C C . GLY A 1 356 ? 5.207 3.234 20.156 1 85.94 356 GLY A C 1
ATOM 2647 O O . GLY A 1 356 ? 6.414 3.404 19.969 1 85.94 356 GLY A O 1
ATOM 2648 N N . TYR A 1 357 ? 4.605 2.068 20.703 1 80.06 357 TYR A N 1
ATOM 2649 C CA . TYR A 1 357 ? 5.426 0.89 20.953 1 80.06 357 TYR A CA 1
ATOM 2650 C C . TYR A 1 357 ? 4.727 -0.376 20.469 1 80.06 357 TYR A C 1
ATOM 2652 O O . TYR A 1 357 ? 3.498 -0.474 20.531 1 80.06 357 TYR A O 1
ATOM 2660 N N . ILE A 1 358 ? 5.473 -1.29 19.938 1 75.31 358 ILE A N 1
ATOM 2661 C CA . ILE A 1 358 ? 5.051 -2.674 19.75 1 75.31 358 ILE A CA 1
ATOM 2662 C C . ILE A 1 358 ? 5.633 -3.545 20.859 1 75.31 358 ILE A C 1
ATOM 2664 O O . ILE A 1 358 ? 6.832 -3.826 20.875 1 75.31 358 ILE A O 1
ATOM 2668 N N . GLY A 1 359 ? 4.836 -3.916 21.75 1 72.38 359 GLY A N 1
ATOM 2669 C CA . GLY A 1 359 ? 5.395 -4.492 22.953 1 72.38 359 GLY A CA 1
ATOM 2670 C C . GLY A 1 359 ? 6.328 -3.545 23.688 1 72.38 359 GLY A C 1
ATOM 2671 O O . GLY A 1 359 ? 5.93 -2.447 24.078 1 72.38 359 GLY A O 1
ATOM 2672 N N . HIS A 1 360 ? 7.613 -3.957 23.719 1 75.12 360 HIS A N 1
ATOM 2673 C CA . HIS A 1 360 ? 8.617 -3.133 24.391 1 75.12 360 HIS A CA 1
ATOM 2674 C C . HIS A 1 360 ? 9.516 -2.434 23.375 1 75.12 360 HIS A C 1
ATOM 2676 O O . HIS A 1 360 ? 10.398 -1.666 23.75 1 75.12 360 HIS A O 1
ATOM 2682 N N . LEU A 1 361 ? 9.203 -2.637 22.188 1 80.38 361 LEU A N 1
ATOM 2683 C CA . LEU A 1 361 ? 10.039 -2.068 21.141 1 80.38 361 LEU A CA 1
ATOM 2684 C C . LEU A 1 361 ? 9.445 -0.766 20.609 1 80.38 361 LEU A C 1
ATOM 2686 O O . LEU A 1 361 ? 8.297 -0.737 20.172 1 80.38 361 LEU A O 1
ATOM 2690 N N . PRO A 1 362 ? 10.219 0.313 20.703 1 86.38 362 PRO A N 1
ATOM 2691 C CA . PRO A 1 362 ? 9.711 1.558 20.125 1 86.38 362 PRO A CA 1
ATOM 2692 C C . PRO A 1 362 ? 9.352 1.417 18.641 1 86.38 362 PRO A C 1
ATOM 2694 O O . PRO A 1 362 ? 10.047 0.718 17.891 1 86.38 362 PRO A O 1
ATOM 2697 N N . ALA A 1 363 ? 8.281 2.121 18.219 1 87.88 363 ALA A N 1
ATOM 2698 C CA . ALA A 1 363 ? 7.797 2.039 16.844 1 87.88 363 ALA A CA 1
ATOM 2699 C C . ALA A 1 363 ? 8.883 2.449 15.859 1 87.88 363 ALA A C 1
ATOM 2701 O O . ALA A 1 363 ? 8.977 1.896 14.758 1 87.88 363 ALA A O 1
ATOM 2702 N N . SER A 1 364 ? 9.719 3.396 16.25 1 88.75 364 SER A N 1
ATOM 2703 C CA . SER A 1 364 ? 10.781 3.867 15.359 1 88.75 364 SER A CA 1
ATOM 2704 C C . SER A 1 364 ? 11.805 2.77 15.102 1 88.75 364 SER A C 1
ATOM 2706 O O . SER A 1 364 ? 12.312 2.643 13.984 1 88.75 364 SER A O 1
ATOM 2708 N N . VAL A 1 365 ? 12.07 1.977 16.109 1 86.19 365 VAL A N 1
ATOM 2709 C CA . VAL A 1 365 ? 13.016 0.874 15.969 1 86.19 365 VAL A CA 1
ATOM 2710 C C . VAL A 1 365 ? 12.398 -0.228 15.109 1 86.19 365 VAL A C 1
ATOM 2712 O O . VAL A 1 365 ? 13.055 -0.774 14.219 1 86.19 365 VAL A O 1
ATOM 2715 N N . ALA A 1 366 ? 11.18 -0.453 15.391 1 84.56 366 ALA A N 1
ATOM 2716 C CA . ALA A 1 366 ? 10.477 -1.464 14.602 1 84.56 366 ALA A CA 1
ATOM 2717 C C . ALA A 1 366 ? 10.43 -1.072 13.133 1 84.56 366 ALA A C 1
ATOM 2719 O O . ALA A 1 366 ? 10.625 -1.914 12.25 1 84.56 366 ALA A O 1
ATOM 2720 N N . ALA A 1 367 ? 10.156 0.207 12.883 1 87.5 367 ALA A N 1
ATOM 2721 C CA . ALA A 1 367 ? 10.109 0.71 11.516 1 87.5 367 ALA A CA 1
ATOM 2722 C C . ALA A 1 367 ? 11.469 0.548 10.828 1 87.5 367 ALA A C 1
ATOM 2724 O O . ALA A 1 367 ? 11.531 0.157 9.664 1 87.5 367 ALA A O 1
ATOM 2725 N N . PHE A 1 368 ? 12.555 0.723 11.57 1 84.38 368 PHE A N 1
ATOM 2726 C CA . PHE A 1 368 ? 13.898 0.615 11.031 1 84.38 368 PHE A CA 1
ATOM 2727 C C . PHE A 1 368 ? 14.234 -0.835 10.703 1 84.38 368 PHE A C 1
ATOM 2729 O O . PHE A 1 368 ? 14.773 -1.125 9.633 1 84.38 368 PHE A O 1
ATOM 2736 N N . ILE A 1 369 ? 13.898 -1.631 11.57 1 78.25 369 ILE A N 1
ATOM 2737 C CA . ILE A 1 369 ? 14.164 -3.053 11.375 1 78.25 369 ILE A CA 1
ATOM 2738 C C . ILE A 1 369 ? 13.383 -3.564 10.172 1 78.25 369 ILE A C 1
ATOM 2740 O O . ILE A 1 369 ? 13.922 -4.297 9.336 1 78.25 369 ILE A O 1
ATOM 2744 N N . SER A 1 370 ? 12.148 -3.15 10.078 1 81.25 370 SER A N 1
ATOM 2745 C CA . SER A 1 370 ? 11.305 -3.6 8.977 1 81.25 370 SER A CA 1
ATOM 2746 C C . SER A 1 370 ? 11.836 -3.113 7.633 1 81.25 370 SER A C 1
ATOM 2748 O O . SER A 1 370 ? 11.734 -3.82 6.629 1 81.25 370 SER A O 1
ATOM 2750 N N . TRP A 1 371 ? 12.328 -1.96 7.629 1 81.31 371 TRP A N 1
ATOM 2751 C CA . TRP A 1 371 ? 12.883 -1.396 6.406 1 81.31 371 TRP A CA 1
ATOM 2752 C C . TRP A 1 371 ? 14.094 -2.197 5.938 1 81.31 371 TRP A C 1
ATOM 2754 O O . TRP A 1 371 ? 14.266 -2.441 4.742 1 81.31 371 TRP A O 1
ATOM 2764 N N . GLY A 1 372 ? 14.875 -2.674 6.855 1 77.56 372 GLY A N 1
ATOM 2765 C CA . GLY A 1 372 ? 16.109 -3.346 6.52 1 77.56 372 GLY A CA 1
ATOM 2766 C C . GLY A 1 372 ? 15.945 -4.84 6.305 1 77.56 372 GLY A C 1
ATOM 2767 O O . GLY A 1 372 ? 16.797 -5.484 5.684 1 77.56 372 GLY A O 1
ATOM 2768 N N . LEU A 1 373 ? 14.891 -5.383 6.754 1 81.31 373 LEU A N 1
ATOM 2769 C CA . LEU A 1 373 ? 14.711 -6.832 6.707 1 81.31 373 LEU A CA 1
ATOM 2770 C C . LEU A 1 373 ? 14.133 -7.262 5.359 1 81.31 373 LEU A C 1
ATOM 2772 O O . LEU A 1 373 ? 13.078 -6.773 4.945 1 81.31 373 LEU A O 1
ATOM 2776 N N . PRO A 1 374 ? 14.859 -8.25 4.758 1 81.94 374 PRO A N 1
ATOM 2777 C CA . PRO A 1 374 ? 14.297 -8.812 3.529 1 81.94 374 PRO A CA 1
ATOM 2778 C C . PRO A 1 374 ? 12.945 -9.484 3.748 1 81.94 374 PRO A C 1
ATOM 2780 O O . PRO A 1 374 ? 12.617 -9.867 4.875 1 81.94 374 PRO A O 1
ATOM 2783 N N . GLY A 1 375 ? 12.219 -9.641 2.709 1 84.31 375 GLY A N 1
ATOM 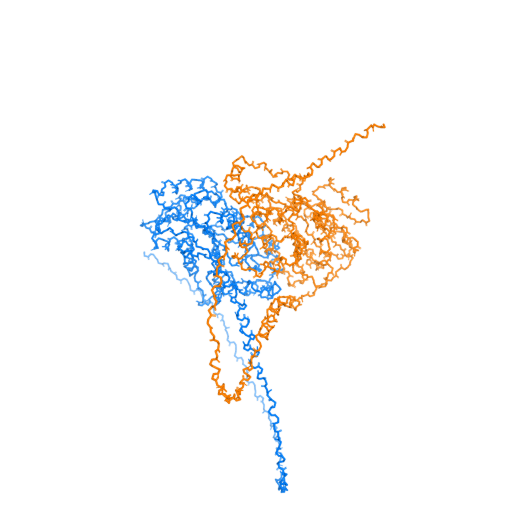2784 C CA . GLY A 1 375 ? 10.852 -10.141 2.764 1 84.31 375 GLY A CA 1
ATOM 2785 C C . GLY A 1 375 ? 10.734 -11.484 3.461 1 84.31 375 GLY A C 1
ATOM 2786 O O . GLY A 1 375 ? 9.852 -11.68 4.293 1 84.31 375 GLY A O 1
ATOM 2787 N N . ARG A 1 376 ? 11.609 -12.367 3.193 1 88.06 376 ARG A N 1
ATOM 2788 C CA . ARG A 1 376 ? 11.516 -13.711 3.764 1 88.06 376 ARG A CA 1
ATOM 2789 C C . ARG A 1 376 ? 11.781 -13.688 5.266 1 88.06 376 ARG A C 1
ATOM 2791 O O . ARG A 1 376 ? 11.211 -14.484 6.016 1 88.06 376 ARG A O 1
ATOM 2798 N N . MET A 1 377 ? 12.617 -12.75 5.68 1 85 377 MET A N 1
ATOM 2799 C CA . MET A 1 377 ? 12.867 -12.625 7.113 1 85 377 MET A CA 1
ATOM 2800 C C . MET A 1 377 ? 11.656 -12.023 7.824 1 85 377 MET A C 1
ATOM 2802 O O . MET A 1 377 ? 11.344 -12.398 8.953 1 85 377 MET A O 1
ATOM 2806 N N . GLN A 1 378 ? 11.047 -11.109 7.16 1 85.69 378 GLN A N 1
ATOM 2807 C CA . GLN A 1 378 ? 9.797 -10.594 7.719 1 85.69 378 GLN A CA 1
ATOM 2808 C C . GLN A 1 378 ? 8.758 -11.695 7.855 1 85.69 378 GLN A C 1
ATOM 2810 O O . GLN A 1 378 ? 8.031 -11.75 8.852 1 85.69 378 GLN A O 1
ATOM 2815 N N . ASP A 1 379 ? 8.734 -12.562 6.848 1 88.06 379 ASP A N 1
ATOM 2816 C CA . ASP A 1 379 ? 7.801 -13.688 6.895 1 88.06 379 ASP A CA 1
ATOM 2817 C C . ASP A 1 379 ? 8.086 -14.594 8.086 1 88.06 379 ASP A C 1
ATOM 2819 O O . ASP A 1 379 ? 7.164 -15.07 8.742 1 88.06 379 ASP A O 1
ATOM 2823 N N . LEU A 1 380 ? 9.352 -14.797 8.406 1 82.12 380 LEU A N 1
ATOM 2824 C CA . LEU A 1 380 ? 9.734 -15.641 9.531 1 82.12 380 LEU A CA 1
ATOM 2825 C C . LEU A 1 380 ? 9.297 -15.016 10.852 1 82.12 380 LEU A C 1
ATOM 2827 O O . LEU A 1 380 ? 8.898 -15.727 11.781 1 82.12 380 LEU A O 1
ATOM 2831 N N . LEU A 1 381 ? 9.336 -13.711 10.867 1 78.12 381 LEU A N 1
ATOM 2832 C CA . LEU A 1 381 ? 9.008 -13 12.102 1 78.12 381 LEU A CA 1
ATOM 2833 C C . LEU A 1 381 ? 7.496 -12.906 12.289 1 78.12 381 LEU A C 1
ATOM 2835 O O . LEU A 1 381 ? 7.004 -12.93 13.414 1 78.12 381 LEU A O 1
ATOM 2839 N N . LEU A 1 382 ? 6.781 -12.898 11.188 1 78.5 382 LEU A N 1
ATOM 2840 C CA . LEU A 1 382 ? 5.375 -12.523 11.281 1 78.5 382 LEU A CA 1
ATOM 2841 C C . LEU A 1 382 ? 4.473 -13.719 11.008 1 78.5 382 LEU A C 1
ATOM 2843 O O . LEU A 1 382 ? 3.285 -13.695 11.336 1 78.5 382 LEU A O 1
ATOM 2847 N N . ALA A 1 383 ? 4.969 -14.664 10.234 1 74.94 383 ALA A N 1
ATOM 2848 C CA . ALA A 1 383 ? 4.145 -15.805 9.844 1 74.94 383 ALA A CA 1
ATOM 2849 C C . ALA A 1 383 ? 4.086 -16.844 10.961 1 74.94 383 ALA A C 1
ATOM 2851 O O . ALA A 1 383 ? 5.047 -17.016 11.719 1 74.94 383 ALA A O 1
ATOM 2852 N N . MET B 1 1 ? -1.144 0.712 -61.281 1 21.5 1 MET B N 1
ATOM 2853 C CA . MET B 1 1 ? 0.312 0.629 -61.375 1 21.5 1 MET B CA 1
ATOM 2854 C C . MET B 1 1 ? 0.958 1.931 -60.906 1 21.5 1 MET B C 1
ATOM 2856 O O . MET B 1 1 ? 1.608 2.619 -61.688 1 21.5 1 MET B O 1
ATOM 2860 N N . ALA B 1 2 ? 0.219 2.66 -60.094 1 22.62 2 ALA B N 1
ATOM 2861 C CA . ALA B 1 2 ? 0.301 4.113 -59.969 1 22.62 2 ALA B CA 1
ATOM 2862 C C . ALA B 1 2 ? 1.691 4.555 -59.531 1 22.62 2 ALA B C 1
ATOM 2864 O O . ALA B 1 2 ? 2.412 3.793 -58.875 1 22.62 2 ALA B O 1
ATOM 2865 N N . PRO B 1 3 ? 2.07 5.82 -59.906 1 22.09 3 PRO B N 1
ATOM 2866 C CA . PRO B 1 3 ? 3.305 6.602 -60.031 1 22.09 3 PRO B CA 1
ATOM 2867 C C . PRO B 1 3 ? 3.928 6.906 -58.656 1 22.09 3 PRO B C 1
ATOM 2869 O O . PRO B 1 3 ? 3.225 6.922 -57.656 1 22.09 3 PRO B O 1
ATOM 2872 N N . ASN B 1 4 ? 5.273 6.656 -58.469 1 21.44 4 ASN B N 1
ATOM 2873 C CA . ASN B 1 4 ? 6.398 6.504 -57.562 1 21.44 4 ASN B CA 1
ATOM 2874 C C . ASN B 1 4 ? 6.797 7.836 -56.906 1 21.44 4 ASN B C 1
ATOM 2876 O O . ASN B 1 4 ? 7.504 8.633 -57.531 1 21.44 4 ASN B O 1
ATOM 2880 N N . ASP B 1 5 ? 5.719 8.625 -56.469 1 21.97 5 ASP B N 1
ATOM 2881 C CA . ASP B 1 5 ? 5.996 10.008 -56.062 1 21.97 5 ASP B CA 1
ATOM 2882 C C . ASP B 1 5 ? 7.172 10.086 -55.094 1 21.97 5 ASP B C 1
ATOM 2884 O O . ASP B 1 5 ? 7.262 9.289 -54.156 1 21.97 5 ASP B O 1
ATOM 2888 N N . THR B 1 6 ? 8.156 10.883 -55.5 1 20.98 6 THR B N 1
ATOM 2889 C CA . THR B 1 6 ? 9.539 11.281 -55.219 1 20.98 6 THR B CA 1
ATOM 2890 C C . THR B 1 6 ? 9.664 11.891 -53.844 1 20.98 6 THR B C 1
ATOM 2892 O O . THR B 1 6 ? 8.82 12.695 -53.406 1 20.98 6 THR B O 1
ATOM 2895 N N . LYS B 1 7 ? 10.578 11.391 -52.875 1 21.69 7 LYS B N 1
ATOM 2896 C CA . LYS B 1 7 ? 11.148 11.25 -51.531 1 21.69 7 LYS B CA 1
ATOM 2897 C C . LYS B 1 7 ? 11.945 12.492 -51.125 1 21.69 7 LYS B C 1
ATOM 2899 O O . LYS B 1 7 ? 12.656 12.484 -50.125 1 21.69 7 LYS B O 1
ATOM 2904 N N . THR B 1 8 ? 11.672 13.781 -51.625 1 19.11 8 THR B N 1
ATOM 2905 C CA . THR B 1 8 ? 12.844 14.656 -51.688 1 19.11 8 THR B CA 1
ATOM 2906 C C . THR B 1 8 ? 13.203 15.164 -50.281 1 19.11 8 THR B C 1
ATOM 2908 O O . THR B 1 8 ? 12.422 15.883 -49.656 1 19.11 8 THR B O 1
ATOM 2911 N N . CYS B 1 9 ? 13.938 14.492 -49.344 1 19.05 9 CYS B N 1
ATOM 2912 C CA . CYS B 1 9 ? 14.375 14.75 -48 1 19.05 9 CYS B CA 1
ATOM 2913 C C . CYS B 1 9 ? 15.359 15.914 -47.938 1 19.05 9 CYS B C 1
ATOM 2915 O O . CYS B 1 9 ? 16.516 15.766 -48.312 1 19.05 9 CYS B O 1
ATOM 2917 N N . SER B 1 10 ? 15.125 17.203 -48.281 1 17.31 10 SER B N 1
ATOM 2918 C CA . SER B 1 10 ? 16.141 18.203 -48.594 1 17.31 10 SER B CA 1
ATOM 2919 C C . SER B 1 10 ? 16.859 18.656 -47.312 1 17.31 10 SER B C 1
ATOM 2921 O O . SER B 1 10 ? 16.266 19.344 -46.469 1 17.31 10 SER B O 1
ATOM 2923 N N . PHE B 1 11 ? 17.688 17.953 -46.562 1 19.75 11 PHE B N 1
ATOM 2924 C CA . PHE B 1 11 ? 18.328 18.359 -45.312 1 19.75 11 PHE B CA 1
ATOM 2925 C C . PHE B 1 11 ? 19.312 19.5 -45.562 1 19.75 11 PHE B C 1
ATOM 2927 O O . PHE B 1 11 ? 20.281 19.328 -46.312 1 19.75 11 PHE B O 1
ATOM 2934 N N . HIS B 1 12 ? 18.984 20.781 -45.656 1 18.19 12 HIS B N 1
ATOM 2935 C CA . HIS B 1 12 ? 19.844 21.891 -46.062 1 18.19 12 HIS B CA 1
ATOM 2936 C C . HIS B 1 12 ? 20.938 22.125 -45.031 1 18.19 12 HIS B C 1
ATOM 2938 O O . HIS B 1 12 ? 20.641 22.406 -43.875 1 18.19 12 HIS B O 1
ATOM 2944 N N . PHE B 1 13 ? 22.219 21.547 -45.125 1 17.53 13 PHE B N 1
ATOM 2945 C CA . PHE B 1 13 ? 23.469 21.375 -44.375 1 17.53 13 PHE B CA 1
ATOM 2946 C C . PHE B 1 13 ? 24.047 22.719 -43.969 1 17.53 13 PHE B C 1
ATOM 2948 O O . PHE B 1 13 ? 24.391 22.922 -42.812 1 17.53 13 PHE B O 1
ATOM 2955 N N . LEU B 1 14 ? 24.781 23.5 -44.875 1 16.2 14 LEU B N 1
ATOM 2956 C CA . LEU B 1 14 ? 26.25 23.438 -44.969 1 16.2 14 LEU B CA 1
ATOM 2957 C C . LEU B 1 14 ? 26.891 24.547 -44.156 1 16.2 14 LEU B C 1
ATOM 2959 O O . LEU B 1 14 ? 27.734 24.297 -43.312 1 16.2 14 LEU B O 1
ATOM 2963 N N . ASN B 1 15 ? 27.531 25.641 -44.781 1 15.98 15 ASN B N 1
ATOM 2964 C CA . ASN B 1 15 ? 28.922 25.953 -45.062 1 15.98 15 ASN B CA 1
ATOM 2965 C C . ASN B 1 15 ? 29.422 27.141 -44.25 1 15.98 15 ASN B C 1
ATOM 2967 O O . ASN B 1 15 ? 30.625 27.359 -44.125 1 15.98 15 ASN B O 1
ATOM 2971 N N . GLY B 1 16 ? 28.688 28.297 -43.812 1 17.75 16 GLY B N 1
ATOM 2972 C CA . GLY B 1 16 ? 29.375 29.516 -44.219 1 17.75 16 GLY B CA 1
ATOM 2973 C C . GLY B 1 16 ? 30.469 29.938 -43.281 1 17.75 16 GLY B C 1
ATOM 2974 O O . GLY B 1 16 ? 30.219 30.266 -42.125 1 17.75 16 GLY B O 1
ATOM 2975 N N . TRP B 1 17 ? 31.781 29.562 -43.438 1 18.39 17 TRP B N 1
ATOM 2976 C CA . TRP B 1 17 ? 33.094 29.641 -42.812 1 18.39 17 TRP B CA 1
ATOM 2977 C C . TRP B 1 17 ? 33.594 31.094 -42.781 1 18.39 17 TRP B C 1
ATOM 2979 O O . TRP B 1 17 ? 34.625 31.375 -42.188 1 18.39 17 TRP B O 1
ATOM 2989 N N . HIS B 1 18 ? 32.875 32.156 -42.844 1 17.48 18 HIS B N 1
ATOM 2990 C CA . HIS B 1 18 ? 33.719 33.188 -43.438 1 17.48 18 HIS B CA 1
ATOM 2991 C C . HIS B 1 18 ? 34.875 33.562 -42.5 1 17.48 18 HIS B C 1
ATOM 2993 O O . HIS B 1 18 ? 34.75 33.375 -41.281 1 17.48 18 HIS B O 1
ATOM 2999 N N . PRO B 1 19 ? 35.938 34.438 -42.969 1 17.02 19 PRO B N 1
ATOM 3000 C CA . PRO B 1 19 ? 37.375 34.688 -43.031 1 17.02 19 PRO B CA 1
ATOM 3001 C C . PRO B 1 19 ? 37.875 35.625 -41.906 1 17.02 19 PRO B C 1
ATOM 3003 O O . PRO B 1 19 ? 38.969 35.469 -41.406 1 17.02 19 PRO B O 1
ATOM 3006 N N . ALA B 1 20 ? 37.125 36.719 -41.375 1 16.05 20 ALA B N 1
ATOM 3007 C CA . ALA B 1 20 ? 37.812 37.938 -41.688 1 16.05 20 ALA B CA 1
ATOM 3008 C C . ALA B 1 20 ? 39.062 38.094 -40.781 1 16.05 20 ALA B C 1
ATOM 3010 O O . ALA B 1 20 ? 39.281 37.281 -39.906 1 16.05 20 ALA B O 1
ATOM 3011 N N . SER B 1 21 ? 39.188 39.344 -40.031 1 16.5 21 SER B N 1
ATOM 3012 C CA . SER B 1 21 ? 40.062 40.5 -40.219 1 16.5 21 SER B CA 1
ATOM 3013 C C . SER B 1 21 ? 41.281 40.406 -39.344 1 16.5 21 SER B C 1
ATOM 3015 O O . SER B 1 21 ? 41.312 39.625 -38.375 1 16.5 21 SER B O 1
ATOM 3017 N N . PHE B 1 22 ? 42.125 41.562 -39.219 1 16.8 22 PHE B N 1
ATOM 3018 C CA . PHE B 1 22 ? 43.469 42.125 -39.406 1 16.8 22 PHE B CA 1
ATOM 3019 C C . PHE B 1 22 ? 44.25 42.156 -38.094 1 16.8 22 PHE B C 1
ATOM 3021 O O . PHE B 1 22 ? 45.406 41.781 -38.062 1 16.8 22 PHE B O 1
ATOM 3028 N N . ARG B 1 23 ? 43.719 42.781 -36.938 1 16.16 23 ARG B N 1
ATOM 3029 C CA . ARG B 1 23 ? 44.531 43.969 -36.688 1 16.16 23 ARG B CA 1
ATOM 3030 C C . ARG B 1 23 ? 45.844 43.594 -36.031 1 16.16 23 ARG B C 1
ATOM 3032 O O . ARG B 1 23 ? 46.094 42.438 -35.719 1 16.16 23 ARG B O 1
ATOM 3039 N N . LYS B 1 24 ? 46.094 44.25 -34.781 1 17.45 24 LYS B N 1
ATOM 3040 C CA . LYS B 1 24 ? 47.156 45.219 -34.406 1 17.45 24 LYS B CA 1
ATOM 3041 C C . LYS B 1 24 ? 48.344 44.469 -33.7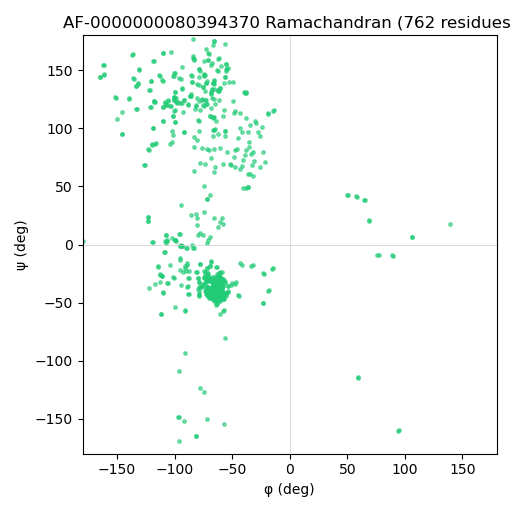81 1 17.45 24 LYS B C 1
ATOM 3043 O O . LYS B 1 24 ? 48.188 43.562 -32.969 1 17.45 24 LYS B O 1
ATOM 3048 N N . GLN B 1 25 ? 49.5 44.625 -34.375 1 17.3 25 GLN B N 1
ATOM 3049 C CA . GLN B 1 25 ? 50.875 44.219 -34.312 1 17.3 25 GLN B CA 1
ATOM 3050 C C . GLN B 1 25 ? 51.531 44.625 -33 1 17.3 25 GLN B C 1
ATOM 3052 O O . GLN B 1 25 ? 52.75 44.75 -32.906 1 17.3 25 GLN B O 1
ATOM 3057 N N . ASP B 1 26 ? 50.75 44.938 -31.859 1 17.62 26 ASP B N 1
ATOM 3058 C CA . ASP B 1 26 ? 51.562 45.812 -31 1 17.62 26 ASP B CA 1
ATOM 3059 C C . ASP B 1 26 ? 52.812 45.062 -30.5 1 17.62 26 ASP B C 1
ATOM 3061 O O . ASP B 1 26 ? 52.719 43.969 -29.953 1 17.62 26 ASP B O 1
ATOM 3065 N N . ASN B 1 27 ? 53.969 45.406 -31.062 1 18.16 27 ASN B N 1
ATOM 3066 C CA . ASN B 1 27 ? 55.375 45.062 -30.984 1 18.16 27 ASN B CA 1
ATOM 3067 C C . ASN B 1 27 ? 55.969 45.281 -29.594 1 18.16 27 ASN B C 1
ATOM 3069 O O . ASN B 1 27 ? 57 45.938 -29.453 1 18.16 27 ASN B O 1
ATOM 3073 N N . ALA B 1 28 ? 55.188 45.312 -28.469 1 17.91 28 ALA B N 1
ATOM 3074 C CA . ALA B 1 28 ? 55.875 45.969 -27.375 1 17.91 28 ALA B CA 1
ATOM 3075 C C . ALA B 1 28 ? 57.188 45.281 -27.062 1 17.91 28 ALA B C 1
ATOM 3077 O O . ALA B 1 28 ? 57.219 44.062 -26.891 1 17.91 28 ALA B O 1
ATOM 3078 N N . LEU B 1 29 ? 58.281 45.906 -27.344 1 18.2 29 LEU B N 1
ATOM 3079 C CA . LEU B 1 29 ? 59.75 45.75 -27.312 1 18.2 29 LEU B CA 1
ATOM 3080 C C . LEU B 1 29 ? 60.219 45.562 -25.891 1 18.2 29 LEU B C 1
ATOM 3082 O O . LEU B 1 29 ? 61.438 45.469 -25.656 1 18.2 29 LEU B O 1
ATOM 3086 N N . LEU B 1 30 ? 59.344 45.25 -24.859 1 18.59 30 LEU B N 1
ATOM 3087 C CA . LEU B 1 30 ? 60 45.688 -23.625 1 18.59 30 LEU B CA 1
ATOM 3088 C C . LEU B 1 30 ? 61.375 45.031 -23.453 1 18.59 30 LEU B C 1
ATOM 3090 O O . LEU B 1 30 ? 61.531 43.844 -23.828 1 18.59 30 LEU B O 1
ATOM 3094 N N . TYR B 1 31 ? 62.375 45.812 -23 1 19.02 31 TYR B N 1
ATOM 3095 C CA . TYR B 1 31 ? 63.812 45.969 -22.797 1 19.02 31 TYR B CA 1
ATOM 3096 C C . TYR B 1 31 ? 64.312 45.031 -21.703 1 19.02 31 TYR B C 1
ATOM 3098 O O . TYR B 1 31 ? 63.844 45.094 -20.562 1 19.02 31 TYR B O 1
ATOM 3106 N N . GLU B 1 32 ? 64.562 43.781 -22 1 20.25 32 GLU B N 1
ATOM 3107 C CA . GLU B 1 32 ? 65 42.781 -21.062 1 20.25 32 GLU B CA 1
ATOM 3108 C C . GLU B 1 32 ? 66.375 43.219 -20.438 1 20.25 32 GLU B C 1
ATOM 3110 O O . GLU B 1 32 ? 67.375 43.375 -21.156 1 20.25 32 GLU B O 1
ATOM 3115 N N . MET B 1 33 ? 66.188 44.062 -19.422 1 19.25 33 MET B N 1
ATOM 3116 C CA . MET B 1 33 ? 67.375 44.562 -18.672 1 19.25 33 MET B CA 1
ATOM 3117 C C . MET B 1 33 ? 68.312 43.406 -18.266 1 19.25 33 MET B C 1
ATOM 3119 O O . MET B 1 33 ? 67.812 42.312 -17.969 1 19.25 33 MET B O 1
ATOM 3123 N N . THR B 1 34 ? 69.562 43.625 -18.359 1 20.91 34 THR B N 1
ATOM 3124 C CA . THR B 1 34 ? 70.875 43 -18.422 1 20.91 34 THR B CA 1
ATOM 3125 C C . THR B 1 34 ? 71.375 42.594 -17.031 1 20.91 34 THR B C 1
ATOM 3127 O O . THR B 1 34 ? 72.5 42.125 -16.859 1 20.91 34 THR B O 1
ATOM 3130 N N . SER B 1 35 ? 70.438 42.375 -15.953 1 22.25 35 SER B N 1
ATOM 3131 C CA . SER B 1 35 ? 71.125 42.594 -14.688 1 22.25 35 SER B CA 1
ATOM 3132 C C . SER B 1 35 ? 72.375 41.688 -14.57 1 22.25 35 SER B C 1
ATOM 3134 O O . SER B 1 35 ? 72.438 40.656 -15.227 1 22.25 35 SER B O 1
ATOM 3136 N N . PRO B 1 36 ? 73.25 41.938 -13.398 1 24.91 36 PRO B N 1
ATOM 3137 C CA . PRO B 1 36 ? 74.625 41.969 -13.062 1 24.91 36 PRO B CA 1
ATOM 3138 C C . PRO B 1 36 ? 75.188 40.594 -12.734 1 24.91 36 PRO B C 1
ATOM 3140 O O . PRO B 1 36 ? 74.438 39.656 -12.461 1 24.91 36 PRO B O 1
ATOM 3143 N N . PRO B 1 37 ? 76.625 40.469 -12.445 1 23.98 37 PRO B N 1
ATOM 3144 C CA . PRO B 1 37 ? 77.688 39.438 -12.516 1 23.98 37 PRO B CA 1
ATOM 3145 C C . PRO B 1 37 ? 77.625 38.469 -11.344 1 23.98 37 PRO B C 1
ATOM 3147 O O . PRO B 1 37 ? 77.25 38.875 -10.227 1 23.98 37 PRO B O 1
ATOM 3150 N N . ALA B 1 38 ? 77.5 37.031 -11.414 1 24.28 38 ALA B N 1
ATOM 3151 C CA . ALA B 1 38 ? 77.125 35.844 -10.625 1 24.28 38 ALA B CA 1
ATOM 3152 C C . ALA B 1 38 ? 78.312 35.438 -9.727 1 24.28 38 ALA B C 1
ATOM 3154 O O . ALA B 1 38 ? 78.312 34.344 -9.141 1 24.28 38 ALA B O 1
ATOM 3155 N N . PHE B 1 39 ? 79.375 36.312 -9.469 1 22.78 39 PHE B N 1
ATOM 3156 C CA . PHE B 1 39 ? 80.562 35.531 -9.148 1 22.78 39 PHE B CA 1
ATOM 3157 C C . PHE B 1 39 ? 80.312 34.688 -7.91 1 22.78 39 PHE B C 1
ATOM 3159 O O . PHE B 1 39 ? 80.812 33.562 -7.832 1 22.78 39 PHE B O 1
ATOM 3166 N N . LEU B 1 40 ? 80 35.312 -6.773 1 24.56 40 LEU B N 1
ATOM 3167 C CA . LEU B 1 40 ? 80.625 34.969 -5.504 1 24.56 40 LEU B CA 1
ATOM 3168 C C . LEU B 1 40 ? 80.125 33.625 -4.996 1 24.56 40 LEU B C 1
ATOM 3170 O O . LEU B 1 40 ? 79 33.5 -4.551 1 24.56 40 LEU B O 1
ATOM 3174 N N . ARG B 1 41 ? 80.625 32.406 -5.426 1 24.83 41 ARG B N 1
ATOM 3175 C CA . ARG B 1 41 ? 80.25 31 -5.277 1 24.83 41 ARG B CA 1
ATOM 3176 C C . ARG B 1 41 ? 80.562 30.484 -3.887 1 24.83 41 ARG B C 1
ATOM 3178 O O . ARG B 1 41 ? 81.75 30.25 -3.572 1 24.83 41 ARG B O 1
ATOM 3185 N N . ALA B 1 42 ? 80.188 31.094 -2.75 1 28.42 42 ALA B N 1
ATOM 3186 C CA . ALA B 1 42 ? 80.75 30.562 -1.501 1 28.42 42 ALA B CA 1
ATOM 3187 C C . ALA B 1 42 ? 80.5 29.047 -1.397 1 28.42 42 ALA B C 1
ATOM 3189 O O . ALA B 1 42 ? 79.5 28.547 -1.881 1 28.42 42 ALA B O 1
ATOM 3190 N N . PRO B 1 43 ? 81.5 28.141 -0.889 1 28.66 43 PRO B N 1
ATOM 3191 C CA . PRO B 1 43 ? 81.625 26.688 -0.948 1 28.66 43 PRO B CA 1
ATOM 3192 C C . PRO B 1 43 ? 80.562 25.984 -0.097 1 28.66 43 PRO B C 1
ATOM 3194 O O . PRO B 1 43 ? 80.188 26.516 0.951 1 28.66 43 PRO B O 1
ATOM 3197 N N . ALA B 1 44 ? 79.625 25.156 -0.607 1 27.81 44 ALA B N 1
ATOM 3198 C CA . ALA B 1 44 ? 78.5 24.547 0.002 1 27.81 44 ALA B CA 1
ATOM 3199 C C . ALA B 1 44 ? 78.875 23.594 1.122 1 27.81 44 ALA B C 1
ATOM 3201 O O . ALA B 1 44 ? 79.688 22.719 0.931 1 27.81 44 ALA B O 1
ATOM 3202 N N . ALA B 1 45 ? 78.875 24.062 2.428 1 28.98 45 ALA B N 1
ATOM 3203 C CA . ALA B 1 45 ? 79.062 23.219 3.609 1 28.98 45 ALA B CA 1
ATOM 3204 C C . ALA B 1 45 ? 78.25 21.922 3.465 1 28.98 45 ALA B C 1
ATOM 3206 O O . ALA B 1 45 ? 77.062 21.953 3.096 1 28.98 45 ALA B O 1
ATOM 3207 N N . ARG B 1 46 ? 78.875 20.703 3.344 1 28.25 46 ARG B N 1
ATOM 3208 C CA . ARG B 1 46 ? 78.375 19.359 3.219 1 28.25 46 ARG B CA 1
ATOM 3209 C C . ARG B 1 46 ? 77.5 19 4.406 1 28.25 46 ARG B C 1
ATOM 3211 O O . ARG B 1 46 ? 77.938 18.938 5.547 1 28.25 46 ARG B O 1
ATOM 3218 N N . THR B 1 47 ? 76.312 19.594 4.562 1 28.91 47 THR B N 1
ATOM 3219 C CA . THR B 1 47 ? 75.375 19.156 5.617 1 28.91 47 THR B CA 1
ATOM 3220 C C . THR B 1 47 ? 75.312 17.641 5.684 1 28.91 47 THR B C 1
ATOM 3222 O O . THR B 1 47 ? 75.188 16.969 4.66 1 28.91 47 THR B O 1
ATOM 3225 N N . MET B 1 48 ? 76 17.016 6.633 1 29.91 48 MET B N 1
ATOM 3226 C CA . MET B 1 48 ? 75.938 15.625 7.039 1 29.91 48 MET B CA 1
ATOM 3227 C C . MET B 1 48 ? 74.5 15.156 7.078 1 29.91 48 MET B C 1
ATOM 3229 O O . MET B 1 48 ? 73.625 15.766 7.75 1 29.91 48 MET B O 1
ATOM 3233 N N . ALA B 1 49 ? 74 14.5 6.043 1 29.47 49 ALA B N 1
ATOM 3234 C CA . ALA B 1 49 ? 72.688 13.945 5.922 1 29.47 49 ALA B CA 1
ATOM 3235 C C . ALA B 1 49 ? 72.375 13.008 7.082 1 29.47 49 ALA B C 1
ATOM 3237 O O . ALA B 1 49 ? 73.062 12.047 7.328 1 29.47 49 ALA B O 1
ATOM 3238 N N . SER B 1 50 ? 72 13.562 8.289 1 34.22 50 SER B N 1
ATOM 3239 C CA . SER B 1 50 ? 71.375 12.711 9.305 1 34.22 50 SER B CA 1
ATOM 3240 C C . SER B 1 50 ? 70.5 11.641 8.68 1 34.22 50 SER B C 1
ATOM 3242 O O . SER B 1 50 ? 69.75 11.906 7.719 1 34.22 50 SER B O 1
ATOM 3244 N N . GLY B 1 51 ? 71 10.383 8.617 1 34.06 51 GLY B N 1
ATOM 3245 C CA . GLY B 1 51 ? 70.25 9.211 8.203 1 34.06 51 GLY B CA 1
ATOM 3246 C C . GLY B 1 51 ? 68.812 9.172 8.766 1 34.06 51 GLY B C 1
ATOM 3247 O O . GLY B 1 51 ? 68.625 9.141 9.984 1 34.06 51 GLY B O 1
ATOM 3248 N N . GLY B 1 52 ? 68 10.086 8.297 1 32.66 52 GLY B N 1
ATOM 3249 C CA . GLY B 1 52 ? 66.625 10.062 8.641 1 32.66 52 GLY B CA 1
ATOM 3250 C C . GLY B 1 52 ? 66.062 8.656 8.703 1 32.66 52 GLY B C 1
ATOM 3251 O O . GLY B 1 52 ? 66.188 7.879 7.754 1 32.66 52 GLY B O 1
ATOM 3252 N N . VAL B 1 53 ? 66.312 7.984 9.859 1 37.28 53 VAL B N 1
ATOM 3253 C CA . VAL B 1 53 ? 65.438 6.84 10.133 1 37.28 53 VAL B CA 1
ATOM 3254 C C . VAL B 1 53 ? 64.062 7.105 9.586 1 37.28 53 VAL B C 1
ATOM 3256 O O . VAL B 1 53 ? 63.344 7.996 10.07 1 37.28 53 VAL B O 1
ATOM 3259 N N . GLY B 1 54 ? 64.062 7.121 8.32 1 32.5 54 GLY B N 1
ATOM 3260 C CA . GLY B 1 54 ? 62.719 7.125 7.754 1 32.5 54 GLY B CA 1
ATOM 3261 C C . GLY B 1 54 ? 61.75 6.207 8.484 1 32.5 54 GLY B C 1
ATOM 3262 O O . GLY B 1 54 ? 62 5.004 8.602 1 32.5 54 GLY B O 1
ATOM 3263 N N . SER B 1 55 ? 61.375 6.684 9.688 1 34.59 55 SER B N 1
ATOM 3264 C CA . SER B 1 55 ? 60.188 5.977 10.133 1 34.59 55 SER B CA 1
ATOM 3265 C C . SER B 1 55 ? 59.312 5.566 8.945 1 34.59 55 SER B C 1
ATOM 3267 O O . SER B 1 55 ? 58.875 6.418 8.172 1 34.59 55 SER B O 1
ATOM 3269 N N . LYS B 1 56 ? 59.75 4.473 8.328 1 36.22 56 LYS B N 1
ATOM 3270 C CA . LYS B 1 56 ? 58.656 3.908 7.539 1 36.22 56 LYS B CA 1
ATOM 3271 C C . LYS B 1 56 ? 57.312 4.102 8.234 1 36.22 56 LYS B C 1
ATOM 3273 O O . LYS B 1 56 ? 57.031 3.424 9.227 1 36.22 56 LYS B O 1
ATOM 3278 N N . GLU B 1 57 ? 56.969 5.352 8.445 1 37.12 57 GLU B N 1
ATOM 3279 C CA . GLU B 1 57 ? 55.531 5.363 8.664 1 37.12 57 GLU B CA 1
ATOM 3280 C C . GLU B 1 57 ? 54.844 4.297 7.824 1 37.12 57 GLU B C 1
ATOM 3282 O O . GLU B 1 57 ? 54.938 4.297 6.594 1 37.12 57 GLU B O 1
ATOM 3287 N N . LYS B 1 58 ? 54.906 3.084 8.227 1 36.53 58 LYS B N 1
ATOM 3288 C CA . LYS B 1 58 ? 53.906 2.213 7.609 1 36.53 58 LYS B CA 1
ATOM 3289 C C . LYS B 1 58 ? 52.688 3.01 7.16 1 36.53 58 LYS B C 1
ATOM 3291 O O . LYS B 1 58 ? 51.906 3.469 7.988 1 36.53 58 LYS B O 1
ATOM 3296 N N . THR B 1 59 ? 52.875 3.861 6.18 1 37.06 59 THR B N 1
ATOM 3297 C CA . THR B 1 59 ? 51.625 4.219 5.52 1 37.06 59 THR B CA 1
ATOM 3298 C C . THR B 1 59 ? 50.656 3.049 5.543 1 37.06 59 THR B C 1
ATOM 3300 O O . THR B 1 59 ? 50.875 2.033 4.883 1 37.06 59 THR B O 1
ATOM 3303 N N . VAL B 1 60 ? 50.281 2.543 6.656 1 41.16 60 VAL B N 1
ATOM 3304 C CA . VAL B 1 60 ? 49.062 1.767 6.523 1 41.16 60 VAL B CA 1
ATOM 3305 C C . VAL B 1 60 ? 48.312 2.195 5.262 1 41.16 60 VAL B C 1
ATOM 3307 O O . VAL B 1 60 ? 47.906 3.35 5.137 1 41.16 60 VAL B O 1
ATOM 3310 N N . LYS B 1 61 ? 48.75 1.913 4.09 1 44.91 61 LYS B N 1
ATOM 3311 C CA . LYS B 1 61 ? 48.188 2.182 2.766 1 44.91 61 LYS B CA 1
ATOM 3312 C C . LYS B 1 61 ? 46.688 2.365 2.824 1 44.91 61 LYS B C 1
ATOM 3314 O O . LYS B 1 61 ? 45.969 1.495 3.326 1 44.91 61 LYS B O 1
ATOM 3319 N N . PRO B 1 62 ? 46.156 3.594 2.789 1 55.09 62 PRO B N 1
ATOM 3320 C CA . PRO B 1 62 ? 44.75 3.988 2.684 1 55.09 62 PRO B CA 1
ATOM 3321 C C . PRO B 1 62 ? 43.938 3.02 1.837 1 55.09 62 PRO B C 1
ATOM 3323 O O . PRO B 1 62 ? 42.719 2.893 2.039 1 55.09 62 PRO B O 1
ATOM 3326 N N . LEU B 1 63 ? 44.719 2.26 1.063 1 57.59 63 LEU B N 1
ATOM 3327 C CA . LEU B 1 63 ? 44.031 1.413 0.09 1 57.59 63 LEU B CA 1
ATOM 3328 C C . LEU B 1 63 ? 43.344 0.235 0.777 1 57.59 63 LEU B C 1
ATOM 3330 O O . LEU B 1 63 ? 42.25 -0.187 0.367 1 57.59 63 LEU B O 1
ATOM 3334 N N . GLY B 1 64 ? 43.938 -0.103 1.849 1 60.94 64 GLY B N 1
ATOM 3335 C CA . GLY B 1 64 ? 43.375 -1.255 2.541 1 60.94 64 GLY B CA 1
ATOM 3336 C C . GLY B 1 64 ? 42 -0.982 3.162 1 60.94 64 GLY B C 1
ATOM 3337 O O . GLY B 1 64 ? 41.094 -1.799 3.051 1 60.94 64 GLY B O 1
ATOM 3338 N N . TRP B 1 65 ? 42 0.21 3.715 1 69 65 TRP B N 1
ATOM 3339 C CA . TRP B 1 65 ? 40.75 0.554 4.344 1 69 65 TRP B CA 1
ATOM 3340 C C . TRP B 1 65 ? 39.656 0.729 3.297 1 69 65 TRP B C 1
ATOM 3342 O O . TRP B 1 65 ? 38.5 0.37 3.531 1 69 65 TRP B O 1
ATOM 3352 N N . ILE B 1 66 ? 40.062 1.291 2.168 1 73.75 66 ILE B N 1
ATOM 3353 C CA . ILE B 1 66 ? 39.094 1.485 1.096 1 73.75 66 ILE B CA 1
ATOM 3354 C C . ILE B 1 66 ? 38.594 0.13 0.585 1 73.75 66 ILE B C 1
ATOM 3356 O O . ILE B 1 66 ? 37.406 -0.079 0.401 1 73.75 66 ILE B O 1
ATOM 3360 N N . TRP B 1 67 ? 39.625 -0.752 0.372 1 75.88 67 TRP B N 1
ATOM 3361 C CA . TRP B 1 67 ? 39.25 -2.088 -0.078 1 75.88 67 TRP B CA 1
ATOM 3362 C C . TRP B 1 67 ? 38.375 -2.789 0.967 1 75.88 67 TRP B C 1
ATOM 3364 O O . TRP B 1 67 ? 37.375 -3.426 0.629 1 75.88 67 TRP B O 1
ATOM 3374 N N . PHE B 1 68 ? 38.812 -2.6 2.172 1 75.56 68 PHE B N 1
ATOM 3375 C CA . PHE B 1 68 ? 38.062 -3.236 3.238 1 75.56 68 PHE B CA 1
ATOM 3376 C C . PHE B 1 68 ? 36.656 -2.648 3.326 1 75.56 68 PHE B C 1
ATOM 3378 O O . PHE B 1 68 ? 35.688 -3.383 3.469 1 75.56 68 PHE B O 1
ATOM 3385 N N . THR B 1 69 ? 36.562 -1.355 3.258 1 76.88 69 THR B N 1
ATOM 3386 C CA . THR B 1 69 ? 35.25 -0.715 3.252 1 76.88 69 THR B CA 1
ATOM 3387 C C . THR B 1 69 ? 34.438 -1.193 2.064 1 76.88 69 THR B C 1
ATOM 3389 O O . THR B 1 69 ? 33.219 -1.464 2.207 1 76.88 69 THR B O 1
ATOM 3392 N N . GLY B 1 70 ? 35.062 -1.26 1.021 1 78.5 70 GLY B N 1
ATOM 3393 C CA . GLY B 1 70 ? 34.375 -1.777 -0.15 1 78.5 70 GLY B CA 1
ATOM 3394 C C . GLY B 1 70 ? 33.844 -3.188 0.043 1 78.5 70 GLY B C 1
ATOM 3395 O O . GLY B 1 70 ? 32.719 -3.496 -0.36 1 78.5 70 GLY B O 1
ATOM 3396 N N . ILE B 1 71 ? 34.625 -3.951 0.648 1 75.94 71 ILE B N 1
ATOM 3397 C CA . ILE B 1 71 ? 34.219 -5.336 0.894 1 75.94 71 ILE B CA 1
ATOM 3398 C C . ILE B 1 71 ? 33.062 -5.379 1.869 1 75.94 71 ILE B C 1
ATOM 3400 O O . ILE B 1 71 ? 32.094 -6.102 1.647 1 75.94 71 ILE B O 1
ATOM 3404 N N . VAL B 1 72 ? 33.188 -4.625 2.914 1 73.81 72 VAL B N 1
ATOM 3405 C CA . VAL B 1 72 ? 32.125 -4.613 3.916 1 73.81 72 VAL B CA 1
ATOM 3406 C C . VAL B 1 72 ? 30.828 -4.121 3.287 1 73.81 72 VAL B C 1
ATOM 3408 O O . VAL B 1 72 ? 29.766 -4.703 3.512 1 73.81 72 VAL B O 1
ATOM 3411 N N . LEU B 1 73 ? 30.922 -3.119 2.441 1 76.81 73 LEU B N 1
ATOM 3412 C CA . LEU B 1 73 ? 29.734 -2.6 1.762 1 76.81 73 LEU B CA 1
ATOM 3413 C C . LEU B 1 73 ? 29.203 -3.607 0.752 1 76.81 73 LEU B C 1
ATOM 3415 O O . LEU B 1 73 ? 27.984 -3.74 0.584 1 76.81 73 LEU B O 1
ATOM 3419 N N . GLY B 1 74 ? 30.125 -4.172 0.188 1 77.69 74 GLY B N 1
ATOM 3420 C CA . GLY B 1 74 ? 29.719 -5.234 -0.718 1 77.69 74 GLY B CA 1
ATOM 3421 C C . GLY B 1 74 ? 28.984 -6.367 -0.022 1 77.69 74 GLY B C 1
ATOM 3422 O O . GLY B 1 74 ? 27.953 -6.84 -0.507 1 77.69 74 GLY B O 1
ATOM 3423 N N . ILE B 1 75 ? 29.453 -6.727 1.115 1 74.94 75 ILE B N 1
ATOM 3424 C CA . ILE B 1 75 ? 28.828 -7.785 1.897 1 74.94 75 ILE B CA 1
ATOM 3425 C C . ILE B 1 75 ? 27.453 -7.316 2.383 1 74.94 75 ILE B C 1
ATOM 3427 O O . ILE B 1 75 ? 26.469 -8.062 2.312 1 74.94 75 ILE B O 1
ATOM 3431 N N . ALA B 1 76 ? 27.422 -6.113 2.83 1 74.88 76 ALA B N 1
ATOM 3432 C CA . ALA B 1 76 ? 26.156 -5.562 3.303 1 74.88 76 ALA B CA 1
ATOM 3433 C C . ALA B 1 76 ? 25.125 -5.531 2.184 1 74.88 76 ALA B C 1
ATOM 3435 O O . ALA B 1 76 ? 23.938 -5.809 2.414 1 74.88 76 ALA B O 1
ATOM 3436 N N . ALA B 1 77 ? 25.562 -5.246 1.063 1 75.94 77 ALA B N 1
ATOM 3437 C CA . ALA B 1 77 ? 24.672 -5.184 -0.093 1 75.94 77 ALA B CA 1
ATOM 3438 C C . ALA B 1 77 ? 24.203 -6.582 -0.497 1 75.94 77 ALA B C 1
ATOM 3440 O O . ALA B 1 77 ? 23.094 -6.746 -1.006 1 75.94 77 ALA B O 1
ATOM 3441 N N . CYS B 1 78 ? 25 -7.508 -0.187 1 79.62 78 CYS B N 1
ATOM 3442 C CA . CYS B 1 78 ? 24.688 -8.875 -0.59 1 79.62 78 CYS B CA 1
ATOM 3443 C C . CYS B 1 78 ? 23.891 -9.586 0.49 1 79.62 78 CYS B C 1
ATOM 3445 O O . CYS B 1 78 ? 23.234 -10.594 0.217 1 79.62 78 CYS B O 1
ATOM 3447 N N . LEU B 1 79 ? 23.984 -9.062 1.664 1 78.62 79 LEU B N 1
ATOM 3448 C CA . LEU B 1 79 ? 23.391 -9.719 2.822 1 78.62 79 LEU B CA 1
ATOM 3449 C C . LEU B 1 79 ? 21.906 -9.977 2.604 1 78.62 79 LEU B C 1
ATOM 3451 O O . LEU B 1 79 ? 21.422 -11.094 2.828 1 78.62 79 LEU B O 1
ATOM 3455 N N . PRO B 1 80 ? 21.188 -9.023 2.086 1 77.81 80 PRO B N 1
ATOM 3456 C CA . PRO B 1 80 ? 19.766 -9.312 1.875 1 77.81 80 PRO B CA 1
ATOM 3457 C C . PRO B 1 80 ? 19.547 -10.477 0.906 1 77.81 80 PRO B C 1
ATOM 3459 O O . PRO B 1 80 ? 18.609 -11.258 1.081 1 77.81 80 PRO B O 1
ATOM 3462 N N . TYR B 1 81 ? 20.328 -10.625 0.025 1 78.88 81 TYR B N 1
ATOM 3463 C CA . TYR B 1 81 ? 20.203 -11.719 -0.935 1 78.88 81 TYR B CA 1
ATOM 3464 C C . TYR B 1 81 ? 20.562 -13.055 -0.293 1 78.88 81 TYR B C 1
ATOM 3466 O O . TYR B 1 81 ? 19.906 -14.062 -0.558 1 78.88 81 TYR B O 1
ATOM 3474 N N . VAL B 1 82 ? 21.547 -12.984 0.478 1 78.44 82 VAL B N 1
ATOM 3475 C CA . VAL B 1 82 ? 21.953 -14.195 1.18 1 78.44 82 VAL B CA 1
ATOM 3476 C C . VAL B 1 82 ? 20.844 -14.641 2.129 1 78.44 82 VAL B C 1
ATOM 3478 O O . VAL B 1 82 ? 20.516 -15.82 2.193 1 78.44 82 VAL B O 1
ATOM 3481 N N . VAL B 1 83 ? 20.312 -13.703 2.727 1 79.81 83 VAL B N 1
ATOM 3482 C CA . VAL B 1 83 ? 19.234 -14.008 3.662 1 79.81 83 VAL B CA 1
ATOM 3483 C C . VAL B 1 83 ? 18.031 -14.547 2.9 1 79.81 83 VAL B C 1
ATOM 3485 O O . VAL B 1 83 ? 17.422 -15.531 3.318 1 79.81 83 VAL B O 1
ATOM 3488 N N . GLU B 1 84 ? 17.719 -13.914 1.813 1 82.19 84 GLU B N 1
ATOM 3489 C CA . GLU B 1 84 ? 16.609 -14.391 0.981 1 82.19 84 GLU B CA 1
ATOM 3490 C C . GLU B 1 84 ? 16.859 -15.82 0.511 1 82.19 84 GLU B C 1
ATOM 3492 O O . GLU B 1 84 ? 15.93 -16.641 0.469 1 82.19 84 GLU B O 1
ATOM 3497 N N . PHE B 1 85 ? 18.078 -16.109 0.239 1 82.25 85 PHE B N 1
ATOM 3498 C CA . PHE B 1 85 ? 18.438 -17.453 -0.213 1 82.25 85 PHE B CA 1
ATOM 3499 C C . PHE B 1 85 ? 18.359 -18.453 0.935 1 82.25 85 PHE B C 1
ATOM 3501 O O . PHE B 1 85 ? 17.797 -19.531 0.784 1 82.25 85 PHE B O 1
ATOM 3508 N N . MET B 1 86 ? 18.859 -18 2.037 1 81.88 86 MET B N 1
ATOM 3509 C CA . MET B 1 86 ? 18.922 -18.906 3.189 1 81.88 86 MET B CA 1
ATOM 3510 C C . MET B 1 86 ? 17.531 -19.172 3.738 1 81.88 86 MET B C 1
ATOM 3512 O O . MET B 1 86 ? 17.266 -20.266 4.242 1 81.88 86 MET B O 1
ATOM 3516 N N . CYS B 1 87 ? 16.688 -18.219 3.602 1 86 87 CYS B N 1
ATOM 3517 C CA . CYS B 1 87 ? 15.352 -18.344 4.164 1 86 87 CYS B CA 1
ATOM 3518 C C . CYS B 1 87 ? 14.359 -18.844 3.115 1 86 87 CYS B C 1
ATOM 3520 O O . CYS B 1 87 ? 13.148 -18.844 3.348 1 86 87 CYS B O 1
ATOM 3522 N N . SER B 1 88 ? 14.93 -19.219 2.021 1 88.25 88 SER B N 1
ATOM 3523 C CA . SER B 1 88 ? 14.055 -19.703 0.957 1 88.25 88 SER B CA 1
ATOM 3524 C C . SER B 1 88 ? 13.398 -21.031 1.339 1 88.25 88 SER B C 1
ATOM 3526 O O . SER B 1 88 ? 14.031 -21.891 1.95 1 88.25 88 SER B O 1
ATOM 3528 N N . LYS B 1 89 ? 12.172 -21.078 1.103 1 89.31 89 LYS B N 1
ATOM 3529 C CA . LYS B 1 89 ? 11.414 -22.312 1.365 1 89.31 89 LYS B CA 1
ATOM 3530 C C . LYS B 1 89 ? 11.188 -23.094 0.08 1 89.31 89 LYS B C 1
ATOM 3532 O O . LYS B 1 89 ? 11.047 -22.516 -0.997 1 89.31 89 LYS B O 1
ATOM 3537 N N . ALA B 1 90 ? 11.164 -24.391 0.264 1 93.5 90 ALA B N 1
ATOM 3538 C CA . ALA B 1 90 ? 10.875 -25.266 -0.866 1 93.5 90 ALA B CA 1
ATOM 3539 C C . ALA B 1 90 ? 9.391 -25.594 -0.944 1 93.5 90 ALA B C 1
ATOM 3541 O O . ALA B 1 90 ? 8.742 -25.828 0.081 1 93.5 90 ALA B O 1
ATOM 3542 N N . TYR B 1 91 ? 8.836 -25.516 -2.131 1 94.44 91 TYR B N 1
ATOM 3543 C CA . TYR B 1 91 ? 7.43 -25.797 -2.365 1 94.44 91 TYR B CA 1
ATOM 3544 C C . TYR B 1 91 ? 7.27 -26.969 -3.336 1 94.44 91 TYR B C 1
ATOM 3546 O O . TYR B 1 91 ? 8.188 -27.281 -4.105 1 94.44 91 TYR B O 1
ATOM 3554 N N . ALA B 1 92 ? 6.129 -27.594 -3.273 1 90.81 92 ALA B N 1
ATOM 3555 C CA . ALA B 1 92 ? 5.82 -28.672 -4.211 1 90.81 92 ALA B CA 1
ATOM 3556 C C . ALA B 1 92 ? 5.688 -28.141 -5.637 1 90.81 92 ALA B C 1
ATOM 3558 O O . ALA B 1 92 ? 5.145 -27.062 -5.852 1 90.81 92 ALA B O 1
ATOM 3559 N N . THR B 1 93 ? 6.223 -28.891 -6.547 1 90.12 93 THR B N 1
ATOM 3560 C CA . THR B 1 93 ? 6.094 -28.531 -7.957 1 90.12 93 THR B CA 1
ATOM 3561 C C . THR B 1 93 ? 5.145 -29.484 -8.672 1 90.12 93 THR B C 1
ATOM 3563 O O . THR B 1 93 ? 5.238 -30.703 -8.508 1 90.12 93 THR B O 1
ATOM 3566 N N . HIS B 1 94 ? 4.148 -28.984 -9.227 1 88.75 94 HIS B N 1
ATOM 3567 C CA . HIS B 1 94 ? 3.217 -29.766 -10.031 1 88.75 94 HIS B CA 1
ATOM 3568 C C . HIS B 1 94 ? 3.479 -29.578 -11.523 1 88.75 94 HIS B C 1
ATOM 3570 O O . HIS B 1 94 ? 2.936 -28.672 -12.141 1 88.75 94 HIS B O 1
ATOM 3576 N N . ARG B 1 95 ? 4.23 -30.469 -11.992 1 85.75 95 ARG B N 1
ATOM 3577 C CA . ARG B 1 95 ? 4.531 -30.359 -13.414 1 85.75 95 ARG B CA 1
ATOM 3578 C C . ARG B 1 95 ? 3.369 -30.875 -14.258 1 85.75 95 ARG B C 1
ATOM 3580 O O . ARG B 1 95 ? 2.703 -31.844 -13.891 1 85.75 95 ARG B O 1
ATOM 3587 N N . HIS B 1 96 ? 3.027 -30.25 -15.258 1 85.5 96 HIS B N 1
ATOM 3588 C CA . HIS B 1 96 ? 2.049 -30.609 -16.281 1 85.5 96 HIS B CA 1
ATOM 3589 C C . HIS B 1 96 ? 0.633 -30.594 -15.711 1 85.5 96 HIS B C 1
ATOM 3591 O O . HIS B 1 96 ? -0.229 -31.344 -16.156 1 85.5 96 HIS B O 1
ATOM 3597 N N . GLY B 1 97 ? 0.442 -29.891 -14.617 1 94.31 97 GLY B N 1
ATOM 3598 C CA . GLY B 1 97 ? -0.886 -29.703 -14.047 1 94.31 97 GLY B CA 1
ATOM 3599 C C . GLY B 1 97 ? -1.68 -28.609 -14.727 1 94.31 97 GLY B C 1
ATOM 3600 O O . GLY B 1 97 ? -1.447 -28.297 -15.891 1 94.31 97 GLY B O 1
ATOM 3601 N N . VAL B 1 98 ? -2.744 -28.188 -14.055 1 96.44 98 VAL B N 1
ATOM 3602 C CA . VAL B 1 98 ? -3.668 -27.203 -14.602 1 96.44 98 VAL B CA 1
ATOM 3603 C C . VAL B 1 98 ? -3.352 -25.812 -14.023 1 96.44 98 VAL B C 1
ATOM 3605 O O . VAL B 1 98 ? -3.129 -25.672 -12.82 1 96.44 98 VAL B O 1
ATOM 3608 N N . VAL B 1 99 ? -3.248 -24.812 -14.906 1 97.5 99 VAL B N 1
ATOM 3609 C CA . VAL B 1 99 ? -3.033 -23.438 -14.484 1 97.5 99 VAL B CA 1
ATOM 3610 C C . VAL B 1 99 ? -4.172 -22.562 -15 1 97.5 99 VAL B C 1
ATOM 3612 O O . VAL B 1 99 ? -4.594 -22.688 -16.156 1 97.5 99 VAL B O 1
ATOM 3615 N N . LEU B 1 100 ? -4.73 -21.734 -14.156 1 98 100 LEU B N 1
ATOM 3616 C CA . LEU B 1 100 ? -5.695 -20.719 -14.578 1 98 100 LEU B CA 1
ATOM 3617 C C . LEU B 1 100 ? -5.031 -19.359 -14.695 1 98 100 LEU B C 1
ATOM 3619 O O . LEU B 1 100 ? -4.406 -18.875 -13.742 1 98 100 LEU B O 1
ATOM 3623 N N . VAL B 1 101 ? -5.129 -18.75 -15.836 1 97.56 101 VAL B N 1
ATOM 3624 C CA . VAL B 1 101 ? -4.75 -17.359 -16.078 1 97.56 101 VAL B CA 1
ATOM 3625 C C . VAL B 1 101 ? -6 -16.484 -16.156 1 97.56 101 VAL B C 1
ATOM 3627 O O . VAL B 1 101 ? -6.84 -16.672 -17.031 1 97.56 101 VAL B O 1
ATOM 3630 N N . THR B 1 102 ? -6.109 -15.547 -15.281 1 97.25 102 THR B N 1
ATOM 3631 C CA . THR B 1 102 ? -7.387 -14.883 -15.039 1 97.25 102 THR B CA 1
ATOM 3632 C C . THR B 1 102 ? -7.766 -13.992 -16.219 1 97.25 102 THR B C 1
ATOM 3634 O O . THR B 1 102 ? -8.938 -13.664 -16.406 1 97.25 102 THR B O 1
ATOM 3637 N N . ASP B 1 103 ? -6.801 -13.477 -16.938 1 94.81 103 ASP B N 1
ATOM 3638 C CA . ASP B 1 103 ? -7.035 -12.711 -18.172 1 94.81 103 ASP B CA 1
ATOM 3639 C C . ASP B 1 103 ? -6.113 -13.18 -19.297 1 94.81 103 ASP B C 1
ATOM 3641 O O . ASP B 1 103 ? -4.898 -12.977 -19.234 1 94.81 103 ASP B O 1
ATOM 3645 N N . ALA B 1 104 ? -6.703 -13.711 -20.344 1 92.94 104 ALA B N 1
ATOM 3646 C CA . ALA B 1 104 ? -5.922 -14.25 -21.453 1 92.94 104 ALA B CA 1
ATOM 3647 C C . ALA B 1 104 ? -6.004 -13.344 -22.672 1 92.94 104 ALA B C 1
ATOM 3649 O O . ALA B 1 104 ? -5.562 -13.719 -23.766 1 92.94 104 ALA B O 1
ATOM 3650 N N . THR B 1 105 ? -6.59 -12.18 -22.5 1 88.38 105 THR B N 1
ATOM 3651 C CA . THR B 1 105 ? -6.809 -11.32 -23.656 1 88.38 105 THR B CA 1
ATOM 3652 C C . THR B 1 105 ? -5.758 -10.211 -23.719 1 88.38 105 THR B C 1
ATOM 3654 O O . THR B 1 105 ? -5.422 -9.727 -24.797 1 88.38 105 THR B O 1
ATOM 3657 N N . SER B 1 106 ? -5.234 -9.82 -22.594 1 86.44 106 SER B N 1
ATOM 3658 C CA . SER B 1 106 ? -4.191 -8.797 -22.562 1 86.44 106 SER B CA 1
ATOM 3659 C C . SER B 1 106 ? -2.875 -9.336 -23.109 1 86.44 106 SER B C 1
ATOM 3661 O O . SER B 1 106 ? -2.666 -10.555 -23.156 1 86.44 106 SER B O 1
ATOM 3663 N N . PRO B 1 107 ? -1.984 -8.469 -23.547 1 85.44 107 PRO B N 1
ATOM 3664 C CA . PRO B 1 107 ? -0.683 -8.93 -24.031 1 85.44 107 PRO B CA 1
ATOM 3665 C C . PRO B 1 107 ? 0.062 -9.781 -23 1 85.44 107 PRO B C 1
ATOM 3667 O O . PRO B 1 107 ? 0.628 -10.82 -23.359 1 85.44 107 PRO B O 1
ATOM 3670 N N . VAL B 1 108 ? 0.016 -9.367 -21.781 1 90.69 108 VAL B N 1
ATOM 3671 C CA . VAL B 1 108 ? 0.677 -10.117 -20.719 1 90.69 108 VAL B CA 1
ATOM 3672 C C . VAL B 1 108 ? -0.022 -11.461 -20.531 1 90.69 108 VAL B C 1
ATOM 3674 O O . VAL B 1 108 ? 0.635 -12.492 -20.375 1 90.69 108 VAL B O 1
ATOM 3677 N N . GLY B 1 109 ? -1.316 -11.406 -20.547 1 93.06 109 GLY B N 1
ATOM 3678 C CA . GLY B 1 109 ? -2.082 -12.633 -20.391 1 93.06 109 GLY B CA 1
ATOM 3679 C C . GLY B 1 109 ? -1.826 -13.641 -21.5 1 93.06 109 GLY B C 1
ATOM 3680 O O . GLY B 1 109 ? -1.599 -14.82 -21.234 1 93.06 109 GLY B O 1
ATOM 3681 N N . LYS B 1 110 ? -1.828 -13.141 -22.734 1 90.81 110 LYS B N 1
ATOM 3682 C CA . LYS B 1 110 ? -1.591 -14 -23.891 1 90.81 110 LYS B CA 1
ATOM 3683 C C . LYS B 1 110 ? -0.198 -14.625 -23.828 1 90.81 110 LYS B C 1
ATOM 3685 O O . LYS B 1 110 ? -0.046 -15.836 -24 1 90.81 110 LYS B O 1
ATOM 3690 N N . ALA B 1 111 ? 0.784 -13.797 -23.562 1 92.31 111 ALA B N 1
ATOM 3691 C CA . ALA B 1 111 ? 2.162 -14.273 -23.484 1 92.31 111 ALA B CA 1
ATOM 3692 C C . ALA B 1 111 ? 2.322 -15.305 -22.375 1 92.31 111 ALA B C 1
ATOM 3694 O O . ALA B 1 111 ? 3.037 -16.297 -22.531 1 92.31 111 ALA B O 1
ATOM 3695 N N . THR B 1 112 ? 1.638 -15.086 -21.297 1 95.44 112 THR B N 1
ATOM 3696 C CA . THR B 1 112 ? 1.704 -15.984 -20.156 1 95.44 112 THR B CA 1
ATOM 3697 C C . THR B 1 112 ? 1.067 -17.328 -20.484 1 95.44 112 THR B C 1
ATOM 3699 O O . THR B 1 112 ? 1.646 -18.375 -20.203 1 95.44 112 THR B O 1
ATOM 3702 N N . CYS B 1 113 ? -0.076 -17.281 -21.109 1 95.44 113 CYS B N 1
ATOM 3703 C CA . CYS B 1 113 ? -0.746 -18.516 -21.516 1 95.44 113 CYS B CA 1
ATOM 3704 C C . CYS B 1 113 ? 0.136 -19.328 -22.453 1 95.44 113 CYS B C 1
ATOM 3706 O O . CYS B 1 113 ? 0.332 -20.531 -22.234 1 95.44 113 CYS B O 1
ATOM 3708 N N . LEU B 1 114 ? 0.694 -18.688 -23.391 1 93.38 114 LEU B N 1
ATOM 3709 C CA . LEU B 1 114 ? 1.52 -19.375 -24.391 1 93.38 114 LEU B CA 1
ATOM 3710 C C . LEU B 1 114 ? 2.752 -19.984 -23.734 1 93.38 114 LEU B C 1
ATOM 3712 O O . LEU B 1 114 ? 3.086 -21.141 -24 1 93.38 114 LEU B O 1
ATOM 3716 N N . ALA B 1 115 ? 3.383 -19.266 -22.906 1 94.88 115 ALA B N 1
ATOM 3717 C CA . ALA B 1 115 ? 4.59 -19.75 -22.234 1 94.88 115 ALA B CA 1
ATOM 3718 C C . ALA B 1 115 ? 4.281 -20.953 -21.344 1 94.88 115 ALA B C 1
ATOM 3720 O O . ALA B 1 115 ? 5.043 -21.922 -21.328 1 94.88 115 ALA B O 1
ATOM 3721 N N . LEU B 1 116 ? 3.184 -20.906 -20.625 1 95.62 116 LEU B N 1
ATOM 3722 C CA . LEU B 1 116 ? 2.789 -22 -19.75 1 95.62 116 LEU B CA 1
ATOM 3723 C C . LEU B 1 116 ? 2.439 -23.25 -20.547 1 95.62 116 LEU B C 1
ATOM 3725 O O . LEU B 1 116 ? 2.795 -24.359 -20.156 1 95.62 116 LEU B O 1
ATOM 3729 N N . MET B 1 117 ? 1.801 -23.047 -21.641 1 94 117 MET B N 1
ATOM 3730 C CA . MET B 1 117 ? 1.463 -24.172 -22.5 1 94 117 MET B CA 1
ATOM 3731 C C . MET B 1 117 ? 2.721 -24.812 -23.078 1 94 117 MET B C 1
ATOM 3733 O O . MET B 1 117 ? 2.828 -26.047 -23.141 1 94 117 MET B O 1
ATOM 3737 N N . GLU B 1 118 ? 3.613 -23.969 -23.469 1 92.75 118 GLU B N 1
ATOM 3738 C CA . GLU B 1 118 ? 4.883 -24.469 -23.984 1 92.75 118 GLU B CA 1
ATOM 3739 C C . GLU B 1 118 ? 5.641 -25.266 -22.922 1 92.75 118 GLU B C 1
ATOM 3741 O O . GLU B 1 118 ? 6.367 -26.203 -23.25 1 92.75 118 GLU B O 1
ATOM 3746 N N . ASP B 1 119 ? 5.441 -24.891 -21.688 1 93.56 119 ASP B N 1
ATOM 3747 C CA . ASP B 1 119 ? 6.117 -25.562 -20.594 1 93.56 119 ASP B CA 1
ATOM 3748 C C . ASP B 1 119 ? 5.363 -26.828 -20.172 1 93.56 119 ASP B C 1
ATOM 3750 O O . ASP B 1 119 ? 5.77 -27.516 -19.234 1 93.56 119 ASP B O 1
ATOM 3754 N N . GLY B 1 120 ? 4.207 -27.109 -20.797 1 92.06 120 GLY B N 1
ATOM 3755 C CA . GLY B 1 120 ? 3.561 -28.406 -20.656 1 92.06 120 GLY B CA 1
ATOM 3756 C C . GLY B 1 120 ? 2.328 -28.359 -19.766 1 92.06 120 GLY B C 1
ATOM 3757 O O . GLY B 1 120 ? 1.723 -29.406 -19.484 1 92.06 120 GLY B O 1
ATOM 3758 N N . TYR B 1 121 ? 1.875 -27.203 -19.328 1 94.62 121 TYR B N 1
ATOM 3759 C CA . TYR B 1 121 ? 0.704 -27.094 -18.469 1 94.62 121 TYR B CA 1
ATOM 3760 C C . TYR B 1 121 ? -0.578 -27.047 -19.297 1 94.62 121 TYR B C 1
ATOM 3762 O O . TYR B 1 121 ? -0.575 -26.578 -20.438 1 94.62 121 TYR B O 1
ATOM 3770 N N . ALA B 1 122 ? -1.612 -27.594 -18.797 1 93.94 122 ALA B N 1
ATOM 3771 C CA . ALA B 1 122 ? -2.947 -27.281 -19.297 1 93.94 122 ALA B CA 1
ATOM 3772 C C . ALA B 1 122 ? -3.412 -25.922 -18.781 1 93.94 122 ALA B C 1
ATOM 3774 O O . ALA B 1 122 ? -3.471 -25.688 -17.578 1 93.94 122 ALA B O 1
ATOM 3775 N N . VAL B 1 123 ? -3.783 -25.047 -19.703 1 95.56 123 VAL B N 1
ATOM 3776 C CA . VAL B 1 123 ? -4.016 -23.656 -19.297 1 95.56 123 VAL B CA 1
ATOM 3777 C C . VAL B 1 123 ? -5.473 -23.281 -19.547 1 95.56 123 VAL B C 1
ATOM 3779 O O . VAL B 1 123 ? -5.988 -23.484 -20.656 1 95.56 123 VAL B O 1
ATOM 3782 N N . TYR B 1 124 ? -6.137 -22.844 -18.516 1 95.62 124 TYR B N 1
ATOM 3783 C CA . TYR B 1 124 ? -7.414 -22.156 -18.641 1 95.62 124 TYR B CA 1
ATOM 3784 C C . TYR B 1 124 ? -7.219 -20.656 -18.734 1 95.62 124 TYR B C 1
ATOM 3786 O O . TYR B 1 124 ? -6.566 -20.062 -17.875 1 95.62 124 TYR B O 1
ATOM 3794 N N . GLY B 1 125 ? -7.742 -20.062 -19.781 1 95.5 125 GLY B N 1
ATOM 3795 C CA . GLY B 1 125 ? -7.621 -18.625 -19.984 1 95.5 125 GLY B CA 1
ATOM 3796 C C . GLY B 1 125 ? -8.922 -17.875 -19.75 1 95.5 125 GLY B C 1
ATOM 3797 O O . GLY B 1 125 ? -9.922 -18.125 -20.422 1 95.5 125 GLY B O 1
ATOM 3798 N N . GLY B 1 126 ? -8.852 -16.984 -18.812 1 95.69 126 GLY B N 1
ATOM 3799 C CA . GLY B 1 126 ? -10.031 -16.188 -18.5 1 95.69 126 GLY B CA 1
ATOM 3800 C C . GLY B 1 126 ? -10.352 -15.141 -19.547 1 95.69 126 GLY B C 1
ATOM 3801 O O . GLY B 1 126 ? -9.445 -14.523 -20.125 1 95.69 126 GLY B O 1
ATOM 3802 N N . VAL B 1 127 ? -11.648 -15.023 -19.828 1 93.81 127 VAL B N 1
ATOM 3803 C CA . VAL B 1 127 ? -12.188 -13.969 -20.672 1 93.81 127 VAL B CA 1
ATOM 3804 C C . VAL B 1 127 ? -13.375 -13.305 -19.984 1 93.81 127 VAL B C 1
ATOM 3806 O O . VAL B 1 127 ? -14.039 -13.922 -19.141 1 93.81 127 VAL B O 1
ATOM 3809 N N . ARG B 1 128 ? -13.617 -12.062 -20.25 1 90.38 128 ARG B N 1
ATOM 3810 C CA . ARG B 1 128 ? -14.648 -11.32 -19.547 1 90.38 128 ARG B CA 1
ATOM 3811 C C . ARG B 1 128 ? -16.047 -11.781 -19.969 1 90.38 128 ARG B C 1
ATOM 3813 O O . ARG B 1 128 ? -16.969 -11.781 -19.156 1 90.38 128 ARG B O 1
ATOM 3820 N N . SER B 1 129 ? -16.172 -12.078 -21.281 1 89.62 129 SER B N 1
ATOM 3821 C CA . SER B 1 129 ? -17.469 -12.508 -21.781 1 89.62 129 SER B CA 1
ATOM 3822 C C . SER B 1 129 ? -17.328 -13.695 -22.734 1 89.62 129 SER B C 1
ATOM 3824 O O . SER B 1 129 ? -16.234 -13.992 -23.203 1 89.62 129 SER B O 1
ATOM 3826 N N . ALA B 1 130 ? -18.469 -14.312 -22.938 1 88.06 130 ALA B N 1
ATOM 3827 C CA . ALA B 1 130 ? -18.484 -15.461 -23.828 1 88.06 130 ALA B CA 1
ATOM 3828 C C . ALA B 1 130 ? -18.062 -15.07 -25.25 1 88.06 130 ALA B C 1
ATOM 3830 O O . ALA B 1 130 ? -17.438 -15.859 -25.953 1 88.06 130 ALA B O 1
ATOM 3831 N N . SER B 1 131 ? -18.312 -13.797 -25.562 1 86.62 131 SER B N 1
ATOM 3832 C CA . SER B 1 131 ? -17.969 -13.312 -26.891 1 86.62 131 SER B CA 1
ATOM 3833 C C . SER B 1 131 ? -16.469 -13.227 -27.094 1 86.62 131 SER B C 1
ATOM 3835 O O . SER B 1 131 ? -15.977 -13.266 -28.219 1 86.62 131 SER B O 1
ATOM 3837 N N . ASP B 1 132 ? -15.742 -13.219 -25.984 1 84.31 132 ASP B N 1
ATOM 3838 C CA . ASP B 1 132 ? -14.289 -13.086 -26.047 1 84.31 132 ASP B CA 1
ATOM 3839 C C . ASP B 1 132 ? -13.609 -14.453 -26.062 1 84.31 132 ASP B C 1
ATOM 3841 O O . ASP B 1 132 ? -12.383 -14.539 -26.156 1 84.31 132 ASP B O 1
ATOM 3845 N N . GLU B 1 133 ? -14.375 -15.477 -26 1 86.62 133 GLU B N 1
ATOM 3846 C CA . GLU B 1 133 ? -13.82 -16.812 -25.922 1 86.62 133 GLU B CA 1
ATOM 3847 C C . GLU B 1 133 ? -13.039 -17.172 -27.188 1 86.62 133 GLU B C 1
ATOM 3849 O O . GLU B 1 133 ? -12.07 -17.938 -27.125 1 86.62 133 GLU B O 1
ATOM 3854 N N . ARG B 1 134 ? -13.461 -16.594 -28.266 1 82 134 ARG B N 1
ATOM 3855 C CA . ARG B 1 134 ? -12.82 -16.906 -29.547 1 82 134 ARG B CA 1
ATOM 3856 C C . ARG B 1 134 ? -11.367 -16.438 -29.547 1 82 134 ARG B C 1
ATOM 3858 O O . ARG B 1 134 ? -10.508 -17.078 -30.156 1 82 134 ARG B O 1
ATOM 3865 N N . VAL B 1 135 ? -11.141 -15.414 -28.812 1 78.62 135 VAL B N 1
ATOM 3866 C CA . VAL B 1 135 ? -9.789 -14.875 -28.734 1 78.62 135 VAL B CA 1
ATOM 3867 C C . VAL B 1 135 ? -8.836 -15.922 -28.172 1 78.62 135 VAL B C 1
ATOM 3869 O O . VAL B 1 135 ? -7.711 -16.078 -28.656 1 78.62 135 VAL B O 1
ATOM 3872 N N . VAL B 1 136 ? -9.344 -16.609 -27.219 1 81.56 136 VAL B N 1
ATOM 3873 C CA . VAL B 1 136 ? -8.539 -17.609 -26.531 1 81.56 136 VAL B CA 1
ATOM 3874 C C . VAL B 1 136 ? -8.43 -18.875 -27.375 1 81.56 136 VAL B C 1
ATOM 3876 O O . VAL B 1 136 ? -7.363 -19.484 -27.469 1 81.56 136 VAL B O 1
ATOM 3879 N N . THR B 1 137 ? -9.508 -19.188 -28.047 1 79.75 137 THR B N 1
ATOM 3880 C CA . THR B 1 137 ? -9.539 -20.438 -28.797 1 79.75 137 THR B CA 1
ATOM 3881 C C . THR B 1 137 ? -8.68 -20.312 -30.062 1 79.75 137 THR B C 1
ATOM 3883 O O . THR B 1 137 ? -8.156 -21.312 -30.562 1 79.75 137 THR B O 1
ATOM 3886 N N . GLU B 1 138 ? -8.5 -19.094 -30.469 1 78.12 138 GLU B N 1
ATOM 3887 C CA . GLU B 1 138 ? -7.742 -18.859 -31.703 1 78.12 138 GLU B CA 1
ATOM 3888 C C . GLU B 1 138 ? -6.25 -18.703 -31.406 1 78.12 138 GLU B C 1
ATOM 3890 O O . GLU B 1 138 ? -5.426 -18.781 -32.312 1 78.12 138 GLU B O 1
ATOM 3895 N N . LEU B 1 139 ? -5.973 -18.344 -30.203 1 73 139 LEU B N 1
ATOM 3896 C CA . LEU B 1 139 ? -4.57 -18.172 -29.844 1 73 139 LEU B CA 1
ATOM 3897 C C . LEU B 1 139 ? -3.779 -19.453 -30.094 1 73 139 LEU B C 1
ATOM 3899 O O . LEU B 1 139 ? -2.648 -19.406 -30.578 1 73 139 LEU B O 1
ATOM 3903 N N . ASP B 1 140 ? -4.082 -20.453 -29.609 1 63.91 140 ASP B N 1
ATOM 3904 C CA . ASP B 1 140 ? -3.424 -21.734 -29.859 1 63.91 140 ASP B CA 1
ATOM 3905 C C . ASP B 1 140 ? -4.426 -22.891 -29.828 1 63.91 140 ASP B C 1
ATOM 3907 O O . ASP B 1 140 ? -5.195 -23.016 -28.875 1 63.91 140 ASP B O 1
ATOM 3911 N N . SER B 1 141 ? -4.574 -23.469 -30.984 1 56.78 141 SER B N 1
ATOM 3912 C CA . SER B 1 141 ? -5.438 -24.625 -31.156 1 56.78 141 SER B CA 1
ATOM 3913 C C . SER B 1 141 ? -5.141 -25.703 -30.094 1 56.78 141 SER B C 1
ATOM 3915 O O . SER B 1 141 ? -5.965 -26.578 -29.859 1 56.78 141 SER B O 1
ATOM 3917 N N . ARG B 1 142 ? -3.742 -25.828 -29.625 1 54.91 142 ARG B N 1
ATOM 3918 C CA . ARG B 1 142 ? -3.184 -26.969 -28.906 1 54.91 142 ARG B CA 1
ATOM 3919 C C . ARG B 1 142 ? -3.639 -26.984 -27.453 1 54.91 142 ARG B C 1
ATOM 3921 O O . ARG B 1 142 ? -3.242 -27.859 -26.688 1 54.91 142 ARG B O 1
ATOM 3928 N N . LYS B 1 143 ? -4.723 -26 -26.969 1 68.81 143 LYS B N 1
ATOM 3929 C CA . LYS B 1 143 ? -5.184 -26.484 -25.672 1 68.81 143 LYS B CA 1
ATOM 3930 C C . LYS B 1 143 ? -5.402 -25.328 -24.703 1 68.81 143 LYS B C 1
ATOM 3932 O O . LYS B 1 143 ? -5.309 -25.5 -23.484 1 68.81 143 LYS B O 1
ATOM 3937 N N . LEU B 1 144 ? -5.52 -24.141 -25.141 1 84.06 144 LEU B N 1
ATOM 3938 C CA . LEU B 1 144 ? -6 -23.109 -24.219 1 84.06 144 LEU B CA 1
ATOM 3939 C C . LEU B 1 144 ? -7.512 -23.203 -24.047 1 84.06 144 LEU B C 1
ATOM 3941 O O . LEU B 1 144 ? -8.258 -23.203 -25.031 1 84.06 144 LEU B O 1
ATOM 3945 N N . LEU B 1 145 ? -7.957 -23.5 -22.844 1 89.56 145 LEU B N 1
ATOM 3946 C CA . LEU B 1 145 ? -9.367 -23.656 -22.531 1 89.56 145 LEU B CA 1
ATOM 3947 C C . LEU B 1 145 ? -9.953 -22.359 -21.984 1 89.56 145 LEU B C 1
ATOM 3949 O O . LEU B 1 145 ? -9.469 -21.828 -20.984 1 89.56 145 LEU B O 1
ATOM 3953 N N . PRO B 1 146 ? -10.945 -21.875 -22.641 1 92.31 146 PRO B N 1
ATOM 3954 C CA . PRO B 1 146 ? -11.508 -20.609 -22.172 1 92.31 146 PRO B CA 1
ATOM 3955 C C . PRO B 1 146 ? -12.352 -20.766 -20.906 1 92.31 146 PRO B C 1
ATOM 3957 O O . PRO B 1 146 ? -13 -21.797 -20.719 1 92.31 146 PRO B O 1
ATOM 3960 N N . VAL B 1 147 ? -12.336 -19.766 -20.062 1 95.06 147 VAL B N 1
ATOM 3961 C CA . VAL B 1 147 ? -13.203 -19.656 -18.891 1 95.06 147 VAL B CA 1
ATOM 3962 C C . VAL B 1 147 ? -13.695 -18.219 -18.734 1 95.06 147 VAL B C 1
ATOM 3964 O O . VAL B 1 147 ? -12.906 -17.281 -18.781 1 95.06 147 VAL B O 1
ATOM 3967 N N . VAL B 1 148 ? -15.062 -18.078 -18.672 1 95.75 148 VAL B N 1
ATOM 3968 C CA . VAL B 1 148 ? -15.625 -16.75 -18.438 1 95.75 148 VAL B CA 1
ATOM 3969 C C . VAL B 1 148 ? -15.375 -16.328 -17 1 95.75 148 VAL B C 1
ATOM 3971 O O . VAL B 1 148 ? -15.781 -17.016 -16.062 1 95.75 148 VAL B O 1
ATOM 3974 N N . LEU B 1 149 ? -14.672 -15.211 -16.812 1 96.38 149 LEU B N 1
ATOM 3975 C CA . LEU B 1 149 ? -14.281 -14.711 -15.492 1 96.38 149 LEU B CA 1
ATOM 3976 C C . LEU B 1 149 ? -14.281 -13.188 -15.477 1 96.38 149 LEU B C 1
ATOM 3978 O O . LEU B 1 149 ? -13.305 -12.562 -15.898 1 96.38 149 LEU B O 1
ATOM 3982 N N . ASP B 1 150 ? -15.406 -12.656 -15.031 1 94 150 ASP B N 1
ATOM 3983 C CA . ASP B 1 150 ? -15.516 -11.234 -14.75 1 94 150 ASP B CA 1
ATOM 3984 C C . ASP B 1 150 ? -15.422 -10.961 -13.25 1 94 150 ASP B C 1
ATOM 3986 O O . ASP B 1 150 ? -16.375 -11.227 -12.5 1 94 150 ASP B O 1
ATOM 3990 N N . MET B 1 151 ? -14.328 -10.359 -12.891 1 91.56 151 MET B N 1
ATOM 3991 C CA . MET B 1 151 ? -14.039 -10.203 -11.469 1 91.56 151 MET B CA 1
ATOM 3992 C C . MET B 1 151 ? -15.086 -9.32 -10.797 1 91.56 151 MET B C 1
ATOM 3994 O O . MET B 1 151 ? -15.188 -9.289 -9.57 1 91.56 151 MET B O 1
ATOM 3998 N N . GLN B 1 152 ? -15.805 -8.555 -11.555 1 88.94 152 GLN B N 1
ATOM 3999 C CA . GLN B 1 152 ? -16.844 -7.688 -11 1 88.94 152 GLN B CA 1
ATOM 4000 C C . GLN B 1 152 ? -18.188 -8.406 -10.93 1 88.94 152 GLN B C 1
ATOM 4002 O O . GLN B 1 152 ? -19.172 -7.844 -10.469 1 88.94 152 GLN B O 1
ATOM 4007 N N . ASN B 1 153 ? -18.219 -9.633 -11.43 1 93.75 153 ASN B N 1
ATOM 4008 C CA . ASN B 1 153 ? -19.406 -10.469 -11.375 1 93.75 153 ASN B CA 1
ATOM 4009 C C . ASN B 1 153 ? -19.156 -11.75 -10.586 1 93.75 153 ASN B C 1
ATOM 4011 O O . ASN B 1 153 ? -18.656 -12.734 -11.133 1 93.75 153 ASN B O 1
ATOM 4015 N N . PRO B 1 154 ? -19.609 -11.711 -9.336 1 93.94 154 PRO B N 1
ATOM 4016 C CA . PRO B 1 154 ? -19.312 -12.859 -8.469 1 93.94 154 PRO B CA 1
ATOM 4017 C C . PRO B 1 154 ? -19.844 -14.172 -9.047 1 93.94 154 PRO B C 1
ATOM 4019 O O . PRO B 1 154 ? -19.234 -15.227 -8.82 1 93.94 154 PRO B O 1
ATOM 4022 N N . GLY B 1 155 ? -20.891 -14.148 -9.781 1 96.19 155 GLY B N 1
ATOM 4023 C CA . GLY B 1 155 ? -21.438 -15.352 -10.383 1 96.19 155 GLY B CA 1
ATOM 4024 C C . GLY B 1 155 ? -20.484 -16.016 -11.367 1 96.19 155 GLY B C 1
ATOM 4025 O O . GLY B 1 155 ? -20.344 -17.234 -11.375 1 96.19 155 GLY B O 1
ATOM 4026 N N . THR B 1 156 ? -19.828 -15.219 -12.188 1 96.88 156 THR B N 1
ATOM 4027 C CA . THR B 1 156 ? -18.891 -15.773 -13.164 1 96.88 156 THR B CA 1
ATOM 4028 C C . THR B 1 156 ? -17.641 -16.328 -12.477 1 96.88 156 THR B C 1
ATOM 4030 O O . THR B 1 156 ? -17.047 -17.281 -12.945 1 96.88 156 THR B O 1
ATOM 4033 N N . VAL B 1 157 ? -17.297 -15.766 -11.344 1 97.38 157 VAL B N 1
ATOM 4034 C CA . VAL B 1 157 ? -16.125 -16.234 -10.586 1 97.38 157 VAL B CA 1
ATOM 4035 C C . VAL B 1 157 ? -16.422 -17.609 -9.984 1 97.38 157 VAL B C 1
ATOM 4037 O O . VAL B 1 157 ? -15.609 -18.531 -10.109 1 97.38 157 VAL B O 1
ATOM 4040 N N . GLU B 1 158 ? -17.578 -17.703 -9.398 1 97.25 158 GLU B N 1
ATOM 4041 C CA . GLU B 1 158 ? -17.984 -18.984 -8.828 1 97.25 158 GLU B CA 1
ATOM 4042 C C . GLU B 1 158 ? -18.094 -20.062 -9.898 1 97.25 158 GLU B C 1
ATOM 4044 O O . GLU B 1 158 ? -17.688 -21.203 -9.688 1 97.25 158 GLU B O 1
ATOM 4049 N N . ALA B 1 159 ? -18.656 -19.688 -11 1 97.44 159 ALA B N 1
ATOM 4050 C CA . ALA B 1 159 ? -18.781 -20.625 -12.109 1 97.44 159 ALA B CA 1
ATOM 4051 C C . ALA B 1 159 ? -17.422 -21.062 -12.625 1 97.44 159 ALA B C 1
ATOM 4053 O O . ALA B 1 159 ? -17.234 -22.2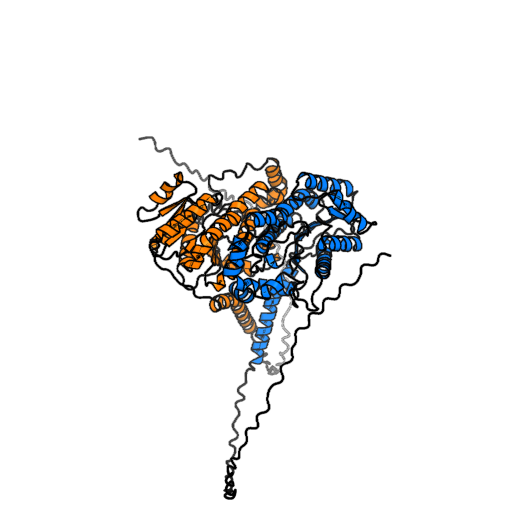19 -13.023 1 97.44 159 ALA B O 1
ATOM 4054 N N . ALA B 1 160 ? -16.469 -20.172 -12.641 1 97.56 160 ALA B N 1
ATOM 4055 C CA . ALA B 1 160 ? -15.117 -20.484 -13.07 1 97.56 160 ALA B CA 1
ATOM 4056 C C . ALA B 1 160 ? -14.461 -21.5 -12.141 1 97.56 160 ALA B C 1
ATOM 4058 O O . ALA B 1 160 ?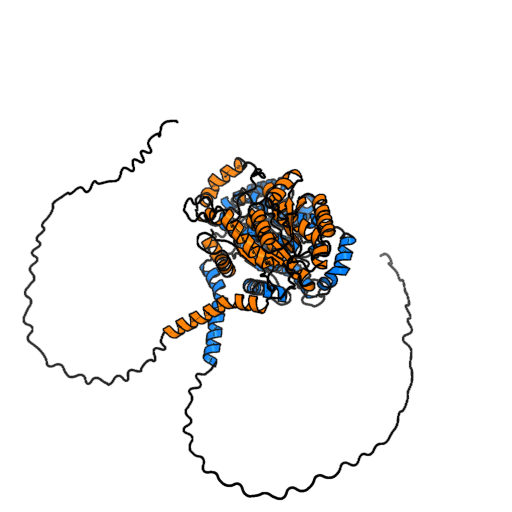 -13.82 -22.453 -12.602 1 97.56 160 ALA B O 1
ATOM 4059 N N . VAL B 1 161 ? -14.648 -21.328 -10.836 1 98.12 161 VAL B N 1
ATOM 4060 C CA . VAL B 1 161 ? -14.117 -22.281 -9.859 1 98.12 161 VAL B CA 1
ATOM 4061 C C . VAL B 1 161 ? -14.703 -23.672 -10.117 1 98.12 161 VAL B C 1
ATOM 4063 O O . VAL B 1 161 ? -13.969 -24.656 -10.18 1 98.12 161 VAL B O 1
ATOM 4066 N N . ALA B 1 162 ? -16 -23.656 -10.297 1 97.56 162 ALA B N 1
ATOM 4067 C CA . ALA B 1 162 ? -16.688 -24.922 -10.523 1 97.56 162 ALA B CA 1
ATOM 4068 C C . ALA B 1 162 ? -16.203 -25.594 -11.805 1 97.56 162 ALA B C 1
ATOM 4070 O O . ALA B 1 162 ? -15.969 -26.797 -11.828 1 97.56 162 ALA B O 1
ATOM 4071 N N . LYS B 1 163 ? -16.047 -24.812 -12.805 1 96.38 163 LYS B N 1
ATOM 4072 C CA . LYS B 1 163 ? -15.602 -25.344 -14.094 1 96.38 163 LYS B CA 1
ATOM 4073 C C . LYS B 1 163 ? -14.203 -25.938 -13.984 1 96.38 163 LYS B C 1
ATOM 4075 O O . LYS B 1 163 ? -13.969 -27.078 -14.406 1 96.38 163 LYS B O 1
ATOM 4080 N N . VAL B 1 164 ? -13.25 -25.219 -13.43 1 96.62 164 VAL B N 1
ATOM 4081 C CA . VAL B 1 164 ? -11.875 -25.688 -13.297 1 96.62 164 VAL B CA 1
ATOM 4082 C C . VAL B 1 164 ? -11.836 -26.953 -12.438 1 96.62 164 VAL B C 1
ATOM 4084 O O . VAL B 1 164 ? -11.211 -27.953 -12.805 1 96.62 164 VAL B O 1
ATOM 4087 N N . LYS B 1 165 ? -12.578 -26.922 -11.344 1 95.94 165 LYS B N 1
ATOM 4088 C CA . LYS B 1 165 ? -12.617 -28.047 -10.43 1 95.94 165 LYS B CA 1
ATOM 4089 C C . LYS B 1 165 ? -13.141 -29.297 -11.133 1 95.94 165 LYS B C 1
ATOM 4091 O O . LYS B 1 165 ? -12.562 -30.391 -10.992 1 95.94 165 LYS B O 1
ATOM 4096 N N . SER B 1 166 ? -14.164 -29.141 -11.906 1 95.06 166 SER B N 1
ATOM 4097 C CA . SER B 1 166 ? -14.805 -30.281 -12.562 1 95.06 166 SER B CA 1
ATOM 4098 C C . SER B 1 166 ? -13.93 -30.844 -13.688 1 95.06 166 SER B C 1
ATOM 4100 O O . SER B 1 166 ? -14.023 -32.031 -14.023 1 95.06 166 SER B O 1
ATOM 4102 N N . GLU B 1 167 ? -13.023 -30.062 -14.156 1 91.38 167 GLU B N 1
ATOM 4103 C CA . GLU B 1 167 ? -12.289 -30.453 -15.352 1 91.38 167 GLU B CA 1
ATOM 4104 C C . GLU B 1 167 ? -10.852 -30.859 -15.016 1 91.38 167 GLU B C 1
ATOM 4106 O O . GLU B 1 167 ? -10.062 -31.172 -15.906 1 91.38 167 GLU B O 1
ATOM 4111 N N . LEU B 1 168 ? -10.5 -30.828 -13.789 1 91.62 168 LEU B N 1
ATOM 4112 C CA . LEU B 1 168 ? -9.148 -31.219 -13.383 1 91.62 168 LEU B CA 1
ATOM 4113 C C . LEU B 1 168 ? -8.859 -32.656 -13.789 1 91.62 168 LEU B C 1
ATOM 4115 O O . LEU B 1 168 ? -7.738 -32.969 -14.195 1 91.62 168 LEU B O 1
ATOM 4119 N N . GLN B 1 169 ? -9.914 -33.531 -13.742 1 87.44 169 GLN B N 1
ATOM 4120 C CA . GLN B 1 169 ? -9.797 -34.938 -14.18 1 87.44 169 GLN B CA 1
ATOM 4121 C C . GLN B 1 169 ? -8.594 -35.594 -13.539 1 87.44 169 GLN B C 1
ATOM 4123 O O . GLN B 1 169 ? -7.785 -36.219 -14.227 1 87.44 169 GLN B O 1
ATOM 4128 N N . GLY B 1 170 ? -8.359 -35.375 -12.266 1 88.69 170 GLY B N 1
ATOM 4129 C CA . GLY B 1 170 ? -7.309 -36.031 -11.516 1 88.69 170 GLY B CA 1
ATOM 4130 C C . GLY B 1 170 ? -5.984 -35.281 -11.562 1 88.69 170 GLY B C 1
ATOM 4131 O O . GLY B 1 170 ? -5.035 -35.656 -10.867 1 88.69 170 GLY B O 1
ATOM 4132 N N . ARG B 1 171 ? -5.879 -34.312 -12.375 1 93 171 ARG B N 1
ATOM 4133 C CA . ARG B 1 171 ? -4.668 -33.5 -12.422 1 93 171 ARG B CA 1
ATOM 4134 C C . ARG B 1 171 ? -4.648 -32.5 -11.281 1 93 171 ARG B C 1
ATOM 4136 O O . ARG B 1 171 ? -5.699 -32.062 -10.797 1 93 171 ARG B O 1
ATOM 4143 N N . PRO B 1 172 ? -3.484 -32.188 -10.906 1 95.5 172 PRO B N 1
ATOM 4144 C CA . PRO B 1 172 ? -3.4 -31.156 -9.859 1 95.5 172 PRO B CA 1
ATOM 4145 C C . PRO B 1 172 ? -3.676 -29.75 -10.391 1 95.5 172 PRO B C 1
ATOM 4147 O O . PRO B 1 172 ? -3.289 -29.422 -11.516 1 95.5 172 PRO B O 1
ATOM 4150 N N . PHE B 1 173 ? -4.457 -29.031 -9.664 1 97.75 173 PHE B N 1
ATOM 4151 C CA . PHE B 1 173 ? -4.492 -27.594 -9.898 1 97.75 173 PHE B CA 1
ATOM 4152 C C . PHE B 1 173 ? -3.182 -26.938 -9.461 1 97.75 173 PHE B C 1
ATOM 4154 O O . PHE B 1 173 ? -2.916 -26.812 -8.266 1 97.75 173 PHE B O 1
ATOM 4161 N N . THR B 1 174 ? -2.438 -26.484 -10.398 1 97.75 174 THR B N 1
ATOM 4162 C CA . THR B 1 174 ? -1.048 -26.125 -10.133 1 97.75 174 THR B CA 1
ATOM 4163 C C . THR B 1 174 ? -0.943 -24.672 -9.664 1 97.75 174 THR B C 1
ATOM 4165 O O . THR B 1 174 ? -0.162 -24.359 -8.766 1 97.75 174 THR B O 1
ATOM 4168 N N . ALA B 1 175 ? -1.702 -23.797 -10.336 1 98.44 175 ALA B N 1
ATOM 4169 C CA . ALA B 1 175 ? -1.495 -22.406 -9.984 1 98.44 175 ALA B CA 1
ATOM 4170 C C . ALA B 1 175 ? -2.676 -21.547 -10.43 1 98.44 175 ALA B C 1
ATOM 4172 O O . ALA B 1 175 ? -3.342 -21.859 -11.422 1 98.44 175 ALA B O 1
ATOM 4173 N N . LEU B 1 176 ? -2.963 -20.547 -9.672 1 98.69 176 LEU B N 1
ATOM 4174 C CA . LEU B 1 176 ? -3.75 -19.391 -10.086 1 98.69 176 LEU B CA 1
ATOM 4175 C C . LEU B 1 176 ? -2.848 -18.219 -10.422 1 98.69 176 LEU B C 1
ATOM 4177 O O . LEU B 1 176 ? -2.121 -17.719 -9.562 1 98.69 176 LEU B O 1
ATOM 4181 N N . VAL B 1 177 ? -2.85 -17.812 -11.688 1 98.62 177 VAL B N 1
ATOM 4182 C CA . VAL B 1 177 ? -2.057 -16.688 -12.148 1 98.62 177 VAL B CA 1
ATOM 4183 C C . VAL B 1 177 ? -2.977 -15.516 -12.492 1 98.62 177 VAL B C 1
ATOM 4185 O O . VAL B 1 177 ? -3.658 -15.531 -13.516 1 98.62 177 VAL B O 1
ATOM 4188 N N . ASN B 1 178 ? -2.943 -14.539 -11.625 1 97.69 178 ASN B N 1
ATOM 4189 C CA . ASN B 1 178 ? -3.717 -13.336 -11.898 1 97.69 178 ASN B CA 1
ATOM 4190 C C . ASN B 1 178 ? -2.98 -12.398 -12.844 1 97.69 178 ASN B C 1
ATOM 4192 O O . ASN B 1 178 ? -1.899 -11.898 -12.523 1 97.69 178 ASN B O 1
ATOM 4196 N N . THR B 1 179 ? -3.592 -12.117 -14 1 94.38 179 THR B N 1
ATOM 4197 C CA . THR B 1 179 ? -2.984 -11.219 -14.969 1 94.38 179 THR B CA 1
ATOM 4198 C C . THR B 1 179 ? -3.883 -10.008 -15.219 1 94.38 179 THR B C 1
ATOM 4200 O O . THR B 1 179 ? -3.602 -9.188 -16.094 1 94.38 179 THR B O 1
ATOM 4203 N N . ILE B 1 180 ? -4.98 -10 -14.5 1 86 180 ILE B N 1
ATOM 4204 C CA . ILE B 1 180 ? -5.859 -8.836 -14.602 1 86 180 ILE B CA 1
ATOM 4205 C C . ILE B 1 180 ? -5.156 -7.605 -14.039 1 86 180 ILE B C 1
ATOM 4207 O O . ILE B 1 180 ? -4.641 -7.633 -12.922 1 86 180 ILE B O 1
ATOM 4211 N N . ASP B 1 181 ? -5.074 -6.566 -14.82 1 84.44 181 ASP B N 1
ATOM 4212 C CA . ASP B 1 181 ? -4.406 -5.324 -14.445 1 84.44 181 ASP B CA 1
ATOM 4213 C C . ASP B 1 181 ? -5.031 -4.129 -15.156 1 84.44 181 ASP B C 1
ATOM 4215 O O . ASP B 1 181 ? -5.305 -4.191 -16.359 1 84.44 181 ASP B O 1
ATOM 4219 N N . ALA B 1 182 ? -5.398 -3.199 -14.414 1 84.94 182 ALA B N 1
ATOM 4220 C CA . ALA B 1 182 ? -5.887 -1.958 -15.008 1 84.94 182 ALA B CA 1
ATOM 4221 C C . ALA B 1 182 ? -4.902 -0.815 -14.781 1 84.94 182 ALA B C 1
ATOM 4223 O O . ALA B 1 182 ? -4.281 -0.722 -13.719 1 84.94 182 ALA B O 1
ATOM 4224 N N . GLY B 1 183 ? -4.836 -0.065 -15.836 1 80.88 183 GLY B N 1
ATOM 4225 C CA . GLY B 1 183 ? -4.09 1.175 -15.688 1 80.88 183 GLY B CA 1
ATOM 4226 C C . GLY B 1 183 ? -4.91 2.293 -15.07 1 80.88 183 GLY B C 1
ATOM 4227 O O . GLY B 1 183 ? -6.137 2.188 -14.969 1 80.88 183 GLY B O 1
ATOM 4228 N N . GLY B 1 184 ? -4.266 3.262 -14.531 1 79.25 184 GLY B N 1
ATOM 4229 C CA . GLY B 1 184 ? -4.941 4.422 -13.969 1 79.25 184 GLY B CA 1
ATOM 4230 C C . GLY B 1 184 ? -4.719 5.688 -14.773 1 79.25 184 GLY B C 1
ATOM 4231 O O . GLY B 1 184 ? -3.906 5.707 -15.703 1 79.25 184 GLY B O 1
ATOM 4232 N N . ALA B 1 185 ? -5.582 6.652 -14.461 1 81.19 185 ALA B N 1
ATOM 4233 C CA . ALA B 1 185 ? -5.418 7.965 -15.078 1 81.19 185 ALA B CA 1
ATOM 4234 C C . ALA B 1 185 ? -4.07 8.578 -14.719 1 81.19 185 ALA B C 1
ATOM 4236 O O . ALA B 1 185 ? -3.611 8.461 -13.578 1 81.19 185 ALA B O 1
ATOM 4237 N N . ILE B 1 186 ? -3.436 9.117 -15.758 1 84.12 186 ILE B N 1
ATOM 4238 C CA . ILE B 1 186 ? -2.242 9.914 -15.5 1 84.12 186 ILE B CA 1
ATOM 4239 C C . ILE B 1 186 ? -2.648 11.32 -15.047 1 84.12 186 ILE B C 1
ATOM 4241 O O . ILE B 1 186 ? -3.176 12.109 -15.836 1 84.12 186 ILE B O 1
ATOM 4245 N N . SER B 1 187 ? -2.479 11.578 -13.812 1 89.5 187 SER B N 1
ATOM 4246 C CA . SER B 1 187 ? -2.926 12.852 -13.258 1 89.5 187 SER B CA 1
ATOM 4247 C C . SER B 1 187 ? -2.312 13.102 -11.883 1 89.5 187 SER B C 1
ATOM 4249 O O . SER B 1 187 ? -2.092 12.164 -11.117 1 89.5 187 SER B O 1
ATOM 4251 N N . PRO B 1 188 ? -2.016 14.414 -11.641 1 93.94 188 PRO B N 1
ATOM 4252 C CA . PRO B 1 188 ? -1.729 14.711 -10.234 1 93.94 188 PRO B CA 1
ATOM 4253 C C . PRO B 1 188 ? -2.854 14.273 -9.297 1 93.94 188 PRO B C 1
ATOM 4255 O O . PRO B 1 188 ? -4.004 14.156 -9.727 1 93.94 188 PRO B O 1
ATOM 4258 N N . ILE B 1 189 ? -2.471 14.039 -8.07 1 96.69 189 ILE B N 1
ATOM 4259 C CA . ILE B 1 189 ? -3.447 13.57 -7.094 1 96.69 189 ILE B CA 1
ATOM 4260 C C . ILE B 1 189 ? -4.574 14.594 -6.957 1 96.69 189 ILE B C 1
ATOM 4262 O O . ILE B 1 189 ? -5.746 14.227 -6.855 1 96.69 189 ILE B O 1
ATOM 4266 N N . GLU B 1 190 ? -4.242 15.883 -6.977 1 97.19 190 GLU B N 1
ATOM 4267 C CA . GLU B 1 190 ? -5.234 16.938 -6.766 1 97.19 190 GLU B CA 1
ATOM 4268 C C . GLU B 1 190 ? -6.328 16.875 -7.828 1 97.19 190 GLU B C 1
ATOM 4270 O O . GLU B 1 190 ? -7.496 17.141 -7.539 1 97.19 190 GLU B O 1
ATOM 4275 N N . SER B 1 191 ? -5.98 16.547 -9.047 1 95.06 191 SER B N 1
ATOM 4276 C CA . SER B 1 191 ? -6.957 16.562 -10.125 1 95.06 191 SER B CA 1
ATOM 4277 C C . SER B 1 191 ? -7.484 15.164 -10.422 1 95.06 191 SER B C 1
ATOM 4279 O O . SER B 1 191 ? -8.266 14.977 -11.359 1 95.06 191 SER B O 1
ATOM 4281 N N . GLN B 1 192 ? -7.051 14.25 -9.648 1 94.25 192 GLN B N 1
ATOM 4282 C CA . GLN B 1 192 ? -7.488 12.875 -9.867 1 94.25 192 GLN B CA 1
ATOM 4283 C C . GLN B 1 192 ? -8.969 12.711 -9.539 1 94.25 192 GLN B C 1
ATOM 4285 O O . GLN B 1 192 ? -9.43 13.148 -8.484 1 94.25 192 GLN B O 1
ATOM 4290 N N . ASP B 1 193 ? -9.68 12.109 -10.5 1 93.81 193 ASP B N 1
ATOM 4291 C CA . ASP B 1 193 ? -11.086 11.805 -10.266 1 93.81 193 ASP B CA 1
ATOM 4292 C C . ASP B 1 193 ? -11.242 10.641 -9.289 1 93.81 193 ASP B C 1
ATOM 4294 O O . ASP B 1 193 ? -10.758 9.539 -9.547 1 93.81 193 ASP B O 1
ATOM 4298 N N . LEU B 1 194 ? -11.961 10.828 -8.219 1 94.56 194 LEU B N 1
ATOM 4299 C CA . LEU B 1 194 ? -12.078 9.828 -7.16 1 94.56 194 LEU B CA 1
ATOM 4300 C C . LEU B 1 194 ? -12.836 8.602 -7.656 1 94.56 194 LEU B C 1
ATOM 4302 O O . LEU B 1 194 ? -12.531 7.473 -7.258 1 94.56 194 LEU B O 1
ATOM 4306 N N . SER B 1 195 ? -13.859 8.812 -8.453 1 93.75 195 SER B N 1
ATOM 4307 C CA . SER B 1 195 ? -14.609 7.684 -8.984 1 93.75 195 SER B CA 1
ATOM 4308 C C . SER B 1 195 ? -13.734 6.801 -9.867 1 93.75 195 SER B C 1
ATOM 4310 O O . SER B 1 195 ? -13.828 5.574 -9.82 1 93.75 195 SER B O 1
ATOM 4312 N N . SER B 1 196 ? -12.883 7.465 -10.625 1 92.5 196 SER B N 1
ATOM 4313 C CA . SER B 1 196 ? -11.938 6.727 -11.453 1 92.5 196 SER B CA 1
ATOM 4314 C C . SER B 1 196 ? -10.938 5.953 -10.602 1 92.5 196 SER B C 1
ATOM 4316 O O . SER B 1 196 ? -10.586 4.816 -10.914 1 92.5 196 SER B O 1
ATOM 4318 N N . LEU B 1 197 ? -10.539 6.543 -9.586 1 95 197 LEU B N 1
ATOM 4319 C CA . LEU B 1 197 ? -9.609 5.887 -8.672 1 95 197 LEU B CA 1
ATOM 4320 C C . LEU B 1 197 ? -10.266 4.672 -8.023 1 95 197 LEU B C 1
ATOM 4322 O O . LEU B 1 197 ? -9.641 3.607 -7.926 1 95 197 LEU B O 1
ATOM 4326 N N . LYS B 1 198 ? -11.445 4.848 -7.555 1 95.88 198 LYS B N 1
ATOM 4327 C CA . LYS B 1 198 ? -12.172 3.738 -6.941 1 95.88 198 LYS B CA 1
ATOM 4328 C C . LYS B 1 198 ? -12.344 2.584 -7.922 1 95.88 198 LYS B C 1
ATOM 4330 O O . LYS B 1 198 ? -12.203 1.418 -7.547 1 95.88 198 LYS B O 1
ATOM 4335 N N . ARG B 1 199 ? -12.625 2.873 -9.156 1 93.88 199 ARG B N 1
ATOM 4336 C CA . ARG B 1 199 ? -12.758 1.841 -10.18 1 93.88 199 ARG B CA 1
ATOM 4337 C C . ARG B 1 199 ? -11.445 1.096 -10.375 1 93.88 199 ARG B C 1
ATOM 4339 O O . ARG B 1 199 ? -11.438 -0.119 -10.586 1 93.88 199 ARG B O 1
ATOM 4346 N N . LEU B 1 200 ? -10.406 1.846 -10.344 1 93.75 200 LEU B N 1
ATOM 4347 C CA . LEU B 1 200 ? -9.078 1.244 -10.453 1 93.75 200 LEU B CA 1
ATOM 4348 C C . LEU B 1 200 ? -8.844 0.232 -9.336 1 93.75 200 LEU B C 1
ATOM 4350 O O . LEU B 1 200 ? -8.406 -0.89 -9.594 1 93.75 200 LEU B O 1
ATOM 4354 N N . PHE B 1 201 ? -9.195 0.579 -8.125 1 96.75 201 PHE B N 1
ATOM 4355 C CA . PHE B 1 201 ? -9.055 -0.323 -6.992 1 96.75 201 PHE B CA 1
ATOM 4356 C C . PHE B 1 201 ? -10 -1.511 -7.125 1 96.75 201 PHE B C 1
ATOM 4358 O O . PHE B 1 201 ? -9.664 -2.625 -6.715 1 96.75 201 PHE B O 1
ATOM 4365 N N . ASP B 1 202 ? -11.164 -1.252 -7.699 1 96.06 202 ASP B N 1
ATOM 4366 C CA . ASP B 1 202 ? -12.133 -2.328 -7.902 1 96.06 202 ASP B CA 1
ATOM 4367 C C . ASP B 1 202 ? -11.547 -3.434 -8.773 1 96.06 202 ASP B C 1
ATOM 4369 O O . ASP B 1 202 ? -11.859 -4.609 -8.594 1 96.06 202 ASP B O 1
ATOM 4373 N N . ILE B 1 203 ? -10.711 -3.086 -9.633 1 93.94 203 ILE B N 1
ATOM 4374 C CA . ILE B 1 203 ? -10.117 -4.051 -10.555 1 93.94 203 ILE B CA 1
ATOM 4375 C C . ILE B 1 203 ? -8.836 -4.617 -9.953 1 93.94 203 ILE B C 1
ATOM 4377 O O . ILE B 1 203 ? -8.742 -5.82 -9.695 1 93.94 203 ILE B O 1
ATOM 4381 N N . ASN B 1 204 ? -7.902 -3.723 -9.617 1 93.56 204 ASN B N 1
ATOM 4382 C CA . ASN B 1 204 ? -6.551 -4.137 -9.258 1 93.56 204 ASN B CA 1
ATOM 4383 C C . ASN B 1 204 ? -6.516 -4.789 -7.875 1 93.56 204 ASN B C 1
ATOM 4385 O O . ASN B 1 204 ? -5.684 -5.66 -7.617 1 93.56 204 ASN B O 1
ATOM 4389 N N . THR B 1 205 ? -7.402 -4.332 -7.008 1 96.75 205 THR B N 1
ATOM 4390 C CA . THR B 1 205 ? -7.293 -4.738 -5.609 1 96.75 205 THR B CA 1
ATOM 4391 C C . THR B 1 205 ? -8.453 -5.645 -5.219 1 96.75 205 THR B C 1
ATOM 4393 O O . THR B 1 205 ? -8.273 -6.852 -5.043 1 96.75 205 THR B O 1
ATOM 4396 N N . PHE B 1 206 ? -9.656 -5.152 -5.336 1 97.19 206 PHE B N 1
ATOM 4397 C CA . PHE B 1 206 ? -10.805 -5.883 -4.812 1 97.19 206 PHE B CA 1
ATOM 4398 C C . PHE B 1 206 ? -11.203 -7.008 -5.754 1 97.19 206 PHE B C 1
ATOM 4400 O O . PHE B 1 206 ? -11.562 -8.102 -5.312 1 97.19 206 PHE B O 1
ATOM 4407 N N . GLY B 1 207 ? -11.211 -6.672 -7.055 1 96.19 207 GLY B N 1
ATOM 4408 C CA . GLY B 1 207 ? -11.516 -7.715 -8.016 1 96.19 207 GLY B CA 1
ATOM 4409 C C . GLY B 1 207 ? -10.539 -8.875 -7.969 1 96.19 207 GLY B C 1
ATOM 4410 O O . GLY B 1 207 ? -10.945 -10.039 -8.008 1 96.19 207 GLY B O 1
ATOM 4411 N N . THR B 1 208 ? -9.297 -8.555 -7.895 1 96.81 208 THR B N 1
ATOM 4412 C CA . THR B 1 208 ? -8.258 -9.578 -7.746 1 96.81 208 THR B CA 1
ATOM 4413 C C . THR B 1 208 ? -8.5 -10.406 -6.492 1 96.81 208 THR B C 1
ATOM 4415 O O . THR B 1 208 ? -8.438 -11.641 -6.535 1 96.81 208 THR B O 1
ATOM 4418 N N . LEU B 1 209 ? -8.789 -9.758 -5.406 1 97.62 209 LEU B N 1
ATOM 4419 C CA . LEU B 1 209 ? -9.016 -10.453 -4.145 1 97.62 209 LEU B CA 1
ATOM 4420 C C . LEU B 1 209 ? -10.227 -11.375 -4.234 1 97.62 209 LEU B C 1
ATOM 4422 O O . LEU B 1 209 ? -10.219 -12.484 -3.697 1 97.62 209 LEU B O 1
ATOM 4426 N N . ALA B 1 210 ? -11.266 -10.914 -4.891 1 97.5 210 ALA B N 1
ATOM 4427 C CA . ALA B 1 210 ? -12.477 -11.727 -5.043 1 97.5 210 ALA B CA 1
ATOM 4428 C C . ALA B 1 210 ? -12.172 -13.047 -5.742 1 97.5 210 ALA B C 1
ATOM 4430 O O . ALA B 1 210 ? -12.633 -14.102 -5.309 1 97.5 210 ALA B O 1
ATOM 4431 N N . VAL B 1 211 ? -11.391 -12.984 -6.766 1 98.06 211 VAL B N 1
ATOM 4432 C CA . VAL B 1 211 ? -11.016 -14.188 -7.504 1 98.06 211 VAL B CA 1
ATOM 4433 C C . VAL B 1 211 ? -10.156 -15.086 -6.621 1 98.06 211 VAL B C 1
ATOM 4435 O O . VAL B 1 211 ? -10.391 -16.297 -6.543 1 98.06 211 VAL B O 1
ATOM 4438 N N . VAL B 1 212 ? -9.203 -14.477 -5.938 1 98.44 212 VAL B N 1
ATOM 4439 C CA . VAL B 1 212 ? -8.305 -15.234 -5.07 1 98.44 212 VAL B CA 1
ATOM 4440 C C . VAL B 1 212 ? -9.109 -15.945 -3.984 1 98.44 212 VAL B C 1
ATOM 4442 O O . VAL B 1 212 ? -8.938 -17.141 -3.766 1 98.44 212 VAL B O 1
ATOM 4445 N N . GLN B 1 213 ? -10 -15.219 -3.336 1 98 213 GLN B N 1
ATOM 4446 C CA . GLN B 1 213 ? -10.805 -15.789 -2.264 1 98 213 GLN B CA 1
ATOM 4447 C C . GLN B 1 213 ? -11.617 -16.984 -2.766 1 98 213 GLN B C 1
ATOM 4449 O O . GLN B 1 213 ? -11.719 -18 -2.086 1 98 213 GLN B O 1
ATOM 4454 N N . ALA B 1 214 ? -12.172 -16.875 -3.938 1 98 214 ALA B N 1
ATOM 4455 C CA . ALA B 1 214 ? -13.016 -17.922 -4.5 1 98 214 ALA B CA 1
ATOM 4456 C C . ALA B 1 214 ? -12.203 -19.188 -4.77 1 98 214 ALA B C 1
ATOM 4458 O O . ALA B 1 214 ? -12.719 -20.312 -4.633 1 98 214 ALA B O 1
ATOM 4459 N N . PHE B 1 215 ? -10.945 -19.047 -5.121 1 98.44 215 PHE B N 1
ATOM 4460 C CA . PHE B 1 215 ? -10.141 -20.188 -5.535 1 98.44 215 PHE B CA 1
ATOM 4461 C C . PHE B 1 215 ? -9.344 -20.75 -4.359 1 98.44 215 PHE B C 1
ATOM 4463 O O . PHE B 1 215 ? -8.766 -21.828 -4.449 1 98.44 215 PHE B O 1
ATOM 4470 N N . LEU B 1 216 ? -9.258 -20.016 -3.23 1 98.44 216 LEU B N 1
ATOM 4471 C CA . LEU B 1 216 ? -8.383 -20.375 -2.121 1 98.44 216 LEU B CA 1
ATOM 4472 C C . LEU B 1 216 ? -8.711 -21.781 -1.603 1 98.44 216 LEU B C 1
ATOM 4474 O O . LEU B 1 216 ? -7.805 -22.562 -1.301 1 98.44 216 LEU B O 1
ATOM 4478 N N . PRO B 1 217 ? -10.023 -22.156 -1.479 1 97.69 217 PRO B N 1
ATOM 4479 C CA . PRO B 1 217 ? -10.273 -23.531 -1.044 1 97.69 217 PRO B CA 1
ATOM 4480 C C . PRO B 1 217 ? -9.641 -24.578 -1.973 1 97.69 217 PRO B C 1
ATOM 4482 O O . PRO B 1 217 ? -9.039 -25.547 -1.504 1 97.69 217 PRO B O 1
ATOM 4485 N N . LEU B 1 218 ? -9.758 -24.391 -3.275 1 97.88 218 LEU B N 1
ATOM 4486 C CA . LEU B 1 218 ? -9.156 -25.297 -4.246 1 97.88 218 LEU B CA 1
ATOM 4487 C C . LEU B 1 218 ? -7.633 -25.25 -4.168 1 97.88 218 LEU B C 1
ATOM 4489 O O . LEU B 1 218 ? -6.965 -26.281 -4.281 1 97.88 218 LEU B O 1
ATOM 4493 N N . ILE B 1 219 ? -7.078 -24.078 -3.963 1 97.94 219 ILE B N 1
ATOM 4494 C CA . ILE B 1 219 ? -5.637 -23.875 -3.842 1 97.94 219 ILE B CA 1
ATOM 4495 C C . ILE B 1 219 ? -5.102 -24.641 -2.633 1 97.94 219 ILE B C 1
ATOM 4497 O O . ILE B 1 219 ? -4.078 -25.312 -2.723 1 97.94 219 ILE B O 1
ATOM 4501 N N . ARG B 1 220 ? -5.781 -24.578 -1.538 1 96.75 220 ARG B N 1
ATOM 4502 C CA . ARG B 1 220 ? -5.352 -25.281 -0.334 1 96.75 220 ARG B CA 1
ATOM 4503 C C . ARG B 1 220 ? -5.422 -26.781 -0.529 1 96.75 220 ARG B C 1
ATOM 4505 O O . ARG B 1 220 ? -4.539 -27.516 -0.08 1 96.75 220 ARG B O 1
ATOM 4512 N N . GLU B 1 221 ? -6.438 -27.172 -1.196 1 95.62 221 GLU B N 1
ATOM 4513 C CA . GLU B 1 221 ? -6.633 -28.609 -1.428 1 95.62 221 GLU B CA 1
ATOM 4514 C C . GLU B 1 221 ? -5.488 -29.188 -2.246 1 95.62 221 GLU B C 1
ATOM 4516 O O . GLU B 1 221 ? -5.051 -30.312 -1.992 1 95.62 221 GLU B O 1
ATOM 4521 N N . HIS B 1 222 ? -4.926 -28.422 -3.146 1 96.31 222 HIS B N 1
ATOM 4522 C CA . HIS B 1 222 ? -3.965 -28.984 -4.094 1 96.31 222 HIS B CA 1
ATOM 4523 C C . HIS B 1 222 ? -2.551 -28.5 -3.795 1 96.31 222 HIS B C 1
ATOM 4525 O O . HIS B 1 222 ? -1.589 -28.953 -4.422 1 96.31 222 HIS B O 1
ATOM 4531 N N . GLY B 1 223 ? -2.473 -27.562 -2.832 1 96 223 GLY B N 1
ATOM 4532 C CA . GLY B 1 223 ? -1.17 -26.953 -2.633 1 96 223 GLY B CA 1
ATOM 4533 C C . GLY B 1 223 ? -0.702 -26.141 -3.83 1 96 223 GLY B C 1
ATOM 4534 O O . GLY B 1 223 ? 0.468 -26.203 -4.211 1 96 223 GLY B O 1
ATOM 4535 N N . SER B 1 224 ? -1.647 -25.406 -4.508 1 97.56 224 SER B N 1
ATOM 4536 C CA . SER B 1 224 ? -1.383 -24.625 -5.707 1 97.56 224 SER B CA 1
ATOM 4537 C C . SER B 1 224 ? -0.557 -23.391 -5.387 1 97.56 224 SER B C 1
ATOM 4539 O O . SER B 1 224 ? -0.424 -23 -4.223 1 97.56 224 SER B O 1
ATOM 4541 N N . ARG B 1 225 ? -0.021 -22.812 -6.438 1 97.81 225 ARG B N 1
ATOM 4542 C CA . ARG B 1 225 ? 0.694 -21.547 -6.316 1 97.81 225 ARG B CA 1
ATOM 4543 C C . ARG B 1 225 ? -0.219 -20.375 -6.645 1 97.81 225 ARG B C 1
ATOM 4545 O O . ARG B 1 225 ? -1.113 -20.5 -7.484 1 97.81 225 ARG B O 1
ATOM 4552 N N . LEU B 1 226 ? 0.005 -19.375 -5.918 1 98.69 226 LEU B N 1
ATOM 4553 C CA . LEU B 1 226 ? -0.696 -18.125 -6.203 1 98.69 226 LEU B CA 1
ATOM 4554 C C . LEU B 1 226 ? 0.264 -17.078 -6.754 1 98.69 226 LEU B C 1
ATOM 4556 O O . LEU B 1 226 ? 1.242 -16.719 -6.094 1 98.69 226 LEU B O 1
ATOM 4560 N N . VAL B 1 227 ? 0.034 -16.625 -7.977 1 98.75 227 VAL B N 1
ATOM 4561 C CA . VAL B 1 227 ? 0.846 -15.594 -8.625 1 98.75 227 VAL B CA 1
ATOM 4562 C C . VAL B 1 227 ? -0.007 -14.359 -8.906 1 98.75 227 VAL B C 1
ATOM 4564 O O . VAL B 1 227 ? -1.029 -14.445 -9.594 1 98.75 227 VAL B O 1
ATOM 4567 N N . LEU B 1 228 ? 0.443 -13.219 -8.359 1 98.38 228 LEU B N 1
ATOM 4568 C CA . LEU B 1 228 ? -0.315 -11.977 -8.492 1 98.38 228 LEU B CA 1
ATOM 4569 C C . LEU B 1 228 ? 0.438 -10.969 -9.352 1 98.38 228 LEU B C 1
ATOM 4571 O O . LEU B 1 228 ? 1.663 -10.859 -9.258 1 98.38 228 LEU B O 1
ATOM 4575 N N . MET B 1 229 ? -0.31 -10.195 -10.109 1 95.69 229 MET B N 1
ATOM 4576 C CA . MET B 1 229 ? 0.273 -9.172 -10.977 1 95.69 229 MET B CA 1
ATOM 4577 C C . MET B 1 229 ? 0.352 -7.828 -10.25 1 95.69 229 MET B C 1
ATOM 4579 O O . MET B 1 229 ? -0.615 -7.066 -10.242 1 95.69 229 MET B O 1
ATOM 4583 N N . SER B 1 230 ? 1.455 -7.535 -9.711 1 95.12 230 SER B N 1
ATOM 4584 C CA . SER B 1 230 ? 1.725 -6.25 -9.078 1 95.12 230 SER B CA 1
ATOM 4585 C C . SER B 1 230 ? 2.455 -5.309 -10.023 1 95.12 230 SER B C 1
ATOM 4587 O O . SER B 1 230 ? 2.129 -5.238 -11.211 1 95.12 230 SER B O 1
ATOM 4589 N N . SER B 1 231 ? 3.25 -4.484 -9.523 1 90.31 231 SER B N 1
ATOM 4590 C CA . SER B 1 231 ? 4.047 -3.518 -10.273 1 90.31 231 SER B CA 1
ATOM 4591 C C . SER B 1 231 ? 5.207 -2.99 -9.438 1 90.31 231 SER B C 1
ATOM 4593 O O . SER B 1 231 ? 5.129 -2.971 -8.203 1 90.31 231 SER B O 1
ATOM 4595 N N . LEU B 1 232 ? 6.215 -2.574 -10.148 1 88.69 232 LEU B N 1
ATOM 4596 C CA . LEU B 1 232 ? 7.301 -1.906 -9.438 1 88.69 232 LEU B CA 1
ATOM 4597 C C . LEU B 1 232 ? 6.812 -0.622 -8.773 1 88.69 232 LEU B C 1
ATOM 4599 O O . LEU B 1 232 ? 7.363 -0.192 -7.758 1 88.69 232 LEU B O 1
ATOM 4603 N N . CYS B 1 233 ? 5.816 -0.062 -9.281 1 87.5 233 CYS B N 1
ATOM 4604 C CA . CYS B 1 233 ? 5.289 1.195 -8.766 1 87.5 233 CYS B CA 1
ATOM 4605 C C . CYS B 1 233 ? 4.68 1.004 -7.383 1 87.5 233 CYS B C 1
ATOM 4607 O O . CYS B 1 233 ? 4.406 1.979 -6.676 1 87.5 233 CYS B O 1
ATOM 4609 N N . ALA B 1 234 ? 4.445 -0.222 -7 1 90.94 234 ALA B N 1
ATOM 4610 C CA . ALA B 1 234 ? 3.961 -0.496 -5.648 1 90.94 234 ALA B CA 1
ATOM 4611 C C . ALA B 1 234 ? 4.961 -0.024 -4.602 1 90.94 234 ALA B C 1
ATOM 4613 O O . ALA B 1 234 ? 4.59 0.261 -3.459 1 90.94 234 ALA B O 1
ATOM 4614 N N . HIS B 1 235 ? 6.211 0.047 -5.039 1 87.88 235 HIS B N 1
ATOM 4615 C CA . HIS B 1 235 ? 7.281 0.405 -4.117 1 87.88 235 HIS B CA 1
ATOM 4616 C C . HIS B 1 235 ? 7.879 1.765 -4.465 1 87.88 235 HIS B C 1
ATOM 4618 O O . HIS B 1 235 ? 8.492 2.412 -3.617 1 87.88 235 HIS B O 1
ATOM 4624 N N . LEU B 1 236 ? 7.754 2.092 -5.676 1 86.81 236 LEU B N 1
ATOM 4625 C CA . LEU B 1 236 ? 8.289 3.346 -6.195 1 86.81 236 LEU B CA 1
ATOM 4626 C C . LEU B 1 236 ? 7.164 4.238 -6.715 1 86.81 236 LEU B C 1
ATOM 4628 O O . LEU B 1 236 ? 6.91 4.289 -7.922 1 86.81 236 LEU B O 1
ATOM 4632 N N . THR B 1 237 ? 6.641 4.953 -5.824 1 90.19 237 THR B N 1
ATOM 4633 C CA . THR B 1 237 ? 5.516 5.797 -6.215 1 90.19 237 THR B CA 1
ATOM 4634 C C . THR B 1 237 ? 5.992 6.996 -7.027 1 90.19 237 THR B C 1
ATOM 4636 O O . THR B 1 237 ? 6.793 7.801 -6.551 1 90.19 237 THR B O 1
ATOM 4639 N N . SER B 1 238 ? 5.531 7.094 -8.234 1 87.31 238 SER B N 1
ATOM 4640 C CA . SER B 1 238 ? 5.891 8.195 -9.125 1 87.31 238 SER B CA 1
ATOM 4641 C C . SER B 1 238 ? 4.793 9.25 -9.164 1 87.31 238 SER B C 1
ATOM 4643 O O . SER B 1 238 ? 3.605 8.922 -9.164 1 87.31 238 SER B O 1
ATOM 4645 N N . PRO B 1 239 ? 5.23 10.547 -9.297 1 90.44 239 PRO B N 1
ATOM 4646 C CA . PRO B 1 239 ? 4.211 11.562 -9.562 1 90.44 239 PRO B CA 1
ATOM 4647 C C . PRO B 1 239 ? 3.365 11.242 -10.797 1 90.44 239 PRO B C 1
ATOM 4649 O O . PRO B 1 239 ? 3.846 10.586 -11.727 1 90.44 239 PRO B O 1
ATOM 4652 N N . LEU B 1 240 ? 2.139 11.688 -10.797 1 89.06 240 LEU B N 1
ATOM 4653 C CA . LEU B 1 240 ? 1.191 11.539 -11.891 1 89.06 240 LEU B CA 1
ATOM 4654 C C . LEU B 1 240 ? 0.639 10.117 -11.953 1 89.06 240 LEU B C 1
ATOM 4656 O O . LEU B 1 240 ? -0.348 9.859 -12.648 1 89.06 240 LEU B O 1
ATOM 4660 N N . PHE B 1 241 ? 1.228 9.219 -11.156 1 88.38 241 PHE B N 1
ATOM 4661 C CA . PHE B 1 241 ? 0.771 7.832 -11.156 1 88.38 241 PHE B CA 1
ATOM 4662 C C . PHE B 1 241 ? 0.355 7.395 -9.758 1 88.38 241 PHE B C 1
ATOM 4664 O O . PHE B 1 241 ? 0.342 6.203 -9.453 1 88.38 241 PHE B O 1
ATOM 4671 N N . GLY B 1 242 ? 0.086 8.367 -8.969 1 93.19 242 GLY B N 1
ATOM 4672 C CA . GLY B 1 242 ? -0.214 8.094 -7.574 1 93.19 242 GLY B CA 1
ATOM 4673 C C . GLY B 1 242 ? -1.323 7.078 -7.387 1 93.19 242 GLY B C 1
ATOM 4674 O O . GLY B 1 242 ? -1.249 6.227 -6.5 1 93.19 242 GLY B O 1
ATOM 4675 N N . GLY B 1 243 ? -2.387 7.164 -8.219 1 93.56 243 GLY B N 1
ATOM 4676 C CA . GLY B 1 243 ? -3.498 6.23 -8.102 1 93.56 243 GLY B CA 1
ATOM 4677 C C . GLY B 1 243 ? -3.109 4.797 -8.414 1 93.56 243 GLY B C 1
ATOM 4678 O O . GLY B 1 243 ? -3.439 3.883 -7.656 1 93.56 243 GLY B O 1
ATOM 4679 N N . LEU B 1 244 ? -2.439 4.59 -9.461 1 91.56 244 LEU B N 1
ATOM 4680 C CA . LEU B 1 244 ? -1.989 3.254 -9.836 1 91.56 244 LEU B CA 1
ATOM 4681 C C . LEU B 1 244 ? -1.047 2.682 -8.781 1 91.56 244 LEU B C 1
ATOM 4683 O O . LEU B 1 244 ? -1.206 1.535 -8.359 1 91.56 244 LEU B O 1
ATOM 4687 N N . CYS B 1 245 ? -0.096 3.527 -8.398 1 93.88 245 CYS B N 1
ATOM 4688 C CA . CYS B 1 245 ? 0.878 3.088 -7.406 1 93.88 245 CYS B CA 1
ATOM 4689 C C . CYS B 1 245 ? 0.19 2.682 -6.109 1 93.88 245 CYS B C 1
ATOM 4691 O O . CYS B 1 245 ? 0.533 1.66 -5.512 1 93.88 245 CYS B O 1
ATOM 4693 N N . ALA B 1 246 ? -0.754 3.432 -5.738 1 97.19 246 ALA B N 1
ATOM 4694 C CA . ALA B 1 246 ? -1.477 3.133 -4.504 1 97.19 246 ALA B CA 1
ATOM 4695 C C . ALA B 1 246 ? -2.236 1.814 -4.617 1 97.19 246 ALA B C 1
ATOM 4697 O O . ALA B 1 246 ? -2.248 1.015 -3.68 1 97.19 246 ALA B O 1
ATOM 4698 N N . SER B 1 247 ? -2.898 1.562 -5.727 1 96.44 247 SER B N 1
ATOM 4699 C CA . SER B 1 247 ? -3.648 0.326 -5.93 1 96.44 247 SER B CA 1
ATOM 4700 C C . SER B 1 247 ? -2.732 -0.892 -5.875 1 96.44 247 SER B C 1
ATOM 4702 O O . SER B 1 247 ? -3.104 -1.932 -5.328 1 96.44 247 SER B O 1
ATOM 4704 N N . LYS B 1 248 ? -1.581 -0.729 -6.422 1 95.12 248 LYS B N 1
ATOM 4705 C CA . LYS B 1 248 ? -0.633 -1.839 -6.445 1 95.12 248 LYS B CA 1
ATOM 4706 C C . LYS B 1 248 ? 0.056 -1.999 -5.09 1 95.12 248 LYS B C 1
ATOM 4708 O O . LYS B 1 248 ? 0.383 -3.115 -4.684 1 95.12 248 LYS B O 1
ATOM 4713 N N . ALA B 1 249 ? 0.251 -0.867 -4.402 1 96.88 249 ALA B N 1
ATOM 4714 C CA . ALA B 1 249 ? 0.743 -0.974 -3.031 1 96.88 249 ALA B CA 1
ATOM 4715 C C . ALA B 1 249 ? -0.221 -1.778 -2.164 1 96.88 249 ALA B C 1
ATOM 4717 O O . ALA B 1 249 ? 0.206 -2.604 -1.353 1 96.88 249 ALA B O 1
ATOM 4718 N N . ALA B 1 250 ? -1.452 -1.484 -2.324 1 98.31 250 ALA B N 1
ATOM 4719 C CA . ALA B 1 250 ? -2.463 -2.248 -1.595 1 98.31 250 ALA B CA 1
ATOM 4720 C C . ALA B 1 250 ? -2.391 -3.73 -1.948 1 98.31 250 ALA B C 1
ATOM 4722 O O . ALA B 1 250 ? -2.441 -4.59 -1.064 1 98.31 250 ALA B O 1
ATOM 4723 N N . LEU B 1 251 ? -2.254 -4.02 -3.186 1 97.62 251 LEU B N 1
ATOM 4724 C CA . LEU B 1 251 ? -2.186 -5.406 -3.635 1 97.62 251 LEU B CA 1
ATOM 4725 C C . LEU B 1 251 ? -0.965 -6.105 -3.047 1 97.62 251 LEU B C 1
ATOM 4727 O O . LEU B 1 251 ? -1.048 -7.266 -2.639 1 97.62 251 LEU B O 1
ATOM 4731 N N . GLU B 1 252 ? 0.129 -5.418 -3.037 1 97.06 252 GLU B N 1
ATOM 4732 C CA . GLU B 1 252 ? 1.345 -5.988 -2.463 1 97.06 252 GLU B CA 1
ATOM 4733 C C . GLU B 1 252 ? 1.155 -6.316 -0.985 1 97.06 252 GLU B C 1
ATOM 4735 O O . GLU B 1 252 ? 1.621 -7.355 -0.51 1 97.06 252 GLU B O 1
ATOM 4740 N N . SER B 1 253 ? 0.554 -5.414 -0.301 1 97.06 253 SER B N 1
ATOM 4741 C CA . SER B 1 253 ? 0.273 -5.672 1.108 1 97.06 253 SER B CA 1
ATOM 4742 C C . SER B 1 253 ? -0.625 -6.891 1.279 1 97.06 253 SER B C 1
ATOM 4744 O O . SER B 1 253 ? -0.392 -7.723 2.16 1 97.06 253 SER B O 1
ATOM 4746 N N . LEU B 1 254 ? -1.599 -7.012 0.44 1 98.12 254 LEU B N 1
ATOM 4747 C CA . LEU B 1 254 ? -2.479 -8.172 0.483 1 98.12 254 LEU B CA 1
ATOM 4748 C C . LEU B 1 254 ? -1.709 -9.445 0.155 1 98.12 254 LEU B C 1
ATOM 4750 O O . LEU B 1 254 ? -1.951 -10.5 0.758 1 98.12 254 LEU B O 1
ATOM 4754 N N . ALA B 1 255 ? -0.82 -9.367 -0.797 1 98.06 255 ALA B N 1
ATOM 4755 C CA . ALA B 1 255 ? 0.024 -10.508 -1.142 1 98.06 255 ALA B CA 1
ATOM 4756 C C . ALA B 1 255 ? 0.855 -10.961 0.057 1 98.06 255 ALA B C 1
ATOM 4758 O O . ALA B 1 255 ? 0.984 -12.156 0.317 1 98.06 255 ALA B O 1
ATOM 4759 N N . ASP B 1 256 ? 1.396 -9.992 0.759 1 96.56 256 ASP B N 1
ATOM 4760 C CA . ASP B 1 256 ? 2.164 -10.312 1.959 1 96.56 256 ASP B CA 1
ATOM 4761 C C . ASP B 1 256 ? 1.297 -11.016 2.998 1 96.56 256 ASP B C 1
ATOM 4763 O O . ASP B 1 256 ? 1.723 -12 3.605 1 96.56 256 ASP B O 1
ATOM 4767 N N . ALA B 1 257 ? 0.123 -10.484 3.199 1 95.88 257 ALA B N 1
ATOM 4768 C CA . ALA B 1 257 ? -0.79 -11.109 4.156 1 95.88 257 ALA B CA 1
ATOM 4769 C C . ALA B 1 257 ? -1.127 -12.539 3.744 1 95.88 257 ALA B C 1
ATOM 4771 O O . ALA B 1 257 ? -1.073 -13.453 4.566 1 95.88 257 ALA B O 1
ATOM 4772 N N . LEU B 1 258 ? -1.447 -12.711 2.488 1 98 258 LEU B N 1
ATOM 4773 C CA . LEU B 1 258 ? -1.785 -14.023 1.966 1 98 258 LEU B CA 1
ATOM 4774 C C . LEU B 1 258 ? -0.623 -15 2.148 1 98 258 LEU B C 1
ATOM 4776 O O . LEU B 1 258 ? -0.819 -16.125 2.6 1 98 258 LEU B O 1
ATOM 4780 N N . ARG B 1 259 ? 0.523 -14.539 1.787 1 96.94 259 ARG B N 1
ATOM 4781 C CA . ARG B 1 259 ? 1.71 -15.383 1.894 1 96.94 259 ARG B CA 1
ATOM 4782 C C . ARG B 1 259 ? 1.915 -15.859 3.326 1 96.94 259 ARG B C 1
ATOM 4784 O O . ARG B 1 259 ? 2.154 -17.047 3.562 1 96.94 259 ARG B O 1
ATOM 4791 N N . ARG B 1 260 ? 1.8 -14.969 4.223 1 94.38 260 ARG B N 1
ATOM 4792 C CA . ARG B 1 260 ? 2.027 -15.289 5.629 1 94.38 260 ARG B CA 1
ATOM 4793 C C . ARG B 1 260 ? 0.911 -16.172 6.172 1 94.38 260 ARG B C 1
ATOM 4795 O O . ARG B 1 260 ? 1.169 -17.109 6.934 1 94.38 260 ARG B O 1
ATOM 4802 N N . GLU B 1 261 ? -0.304 -15.914 5.781 1 95.31 261 GLU B N 1
ATOM 4803 C CA . GLU B 1 261 ? -1.443 -16.688 6.27 1 95.31 261 GLU B CA 1
ATOM 4804 C C . GLU B 1 261 ? -1.451 -18.094 5.68 1 95.31 261 GLU B C 1
ATOM 4806 O O . GLU B 1 261 ? -1.896 -19.047 6.328 1 95.31 261 GLU B O 1
ATOM 4811 N N . LEU B 1 262 ? -0.929 -18.25 4.48 1 96.75 262 LEU B N 1
ATOM 4812 C CA . LEU B 1 262 ? -0.972 -19.531 3.785 1 96.75 262 LEU B CA 1
ATOM 4813 C C . LEU B 1 262 ? 0.312 -20.312 4.02 1 96.75 262 LEU B C 1
ATOM 4815 O O . LEU B 1 262 ? 0.446 -21.453 3.547 1 96.75 262 LEU B O 1
ATOM 4819 N N . ALA B 1 263 ? 1.22 -19.734 4.742 1 94 263 ALA B N 1
ATOM 4820 C CA . ALA B 1 263 ? 2.5 -20.391 5 1 94 263 ALA B CA 1
ATOM 4821 C C . ALA B 1 263 ? 2.303 -21.734 5.68 1 94 263 ALA B C 1
ATOM 4823 O O . ALA B 1 263 ? 3.025 -22.688 5.398 1 94 263 ALA B O 1
ATOM 4824 N N . HIS B 1 264 ? 1.299 -21.766 6.535 1 91.94 264 HIS B N 1
ATOM 4825 C CA . HIS B 1 264 ? 0.977 -23 7.25 1 91.94 264 HIS B CA 1
ATOM 4826 C C . HIS B 1 264 ? 0.638 -24.125 6.281 1 91.94 264 HIS B C 1
ATOM 4828 O O . HIS B 1 264 ? 0.917 -25.297 6.562 1 91.94 264 HIS B O 1
ATOM 4834 N N . TYR B 1 265 ? 0.141 -23.844 5.176 1 95.25 265 TYR B N 1
ATOM 4835 C CA . TYR B 1 265 ? -0.283 -24.812 4.184 1 95.25 265 TYR B CA 1
ATOM 4836 C C . TYR B 1 265 ? 0.783 -25 3.111 1 95.25 265 TYR B C 1
ATOM 4838 O O . TYR B 1 265 ? 0.553 -25.688 2.109 1 95.25 265 TYR B O 1
ATOM 4846 N N . ARG B 1 266 ? 1.902 -24.328 3.268 1 95.06 266 ARG B N 1
ATOM 4847 C CA . ARG B 1 266 ? 3.027 -24.406 2.342 1 95.06 266 ARG B CA 1
ATOM 4848 C C . ARG B 1 266 ? 2.602 -24.016 0.93 1 95.06 266 ARG B C 1
ATOM 4850 O O . ARG B 1 266 ? 2.939 -24.703 -0.037 1 95.06 266 ARG B O 1
ATOM 4857 N N . ILE B 1 267 ? 1.846 -23.047 0.846 1 96.94 267 ILE B N 1
ATOM 4858 C CA . ILE B 1 267 ? 1.417 -22.469 -0.422 1 96.94 267 ILE B CA 1
ATOM 4859 C C . ILE B 1 267 ? 2.238 -21.219 -0.72 1 96.94 267 ILE B C 1
ATOM 4861 O O . ILE B 1 267 ? 2.348 -20.312 0.123 1 96.94 267 ILE B O 1
ATOM 4865 N N . SER B 1 268 ? 2.846 -21.172 -1.915 1 97.38 268 SER B N 1
ATOM 4866 C CA . SER B 1 268 ? 3.646 -20.016 -2.277 1 97.38 268 SER B CA 1
ATOM 4867 C C . SER B 1 268 ? 2.779 -18.906 -2.871 1 97.38 268 SER B C 1
ATOM 4869 O O . SER B 1 268 ? 1.826 -19.188 -3.604 1 97.38 268 SER B O 1
ATOM 4871 N N . VAL B 1 269 ? 3.062 -17.703 -2.518 1 98.31 269 VAL B N 1
ATOM 4872 C CA . VAL B 1 269 ? 2.477 -16.484 -3.088 1 98.31 269 VAL B CA 1
ATOM 4873 C C . VAL B 1 269 ? 3.578 -15.602 -3.67 1 98.31 269 VAL B C 1
ATOM 4875 O O . VAL B 1 269 ? 4.496 -15.195 -2.957 1 98.31 269 VAL B O 1
ATOM 4878 N N . SER B 1 270 ? 3.502 -15.375 -4.969 1 98.38 270 SER B N 1
ATOM 4879 C CA . SER B 1 270 ? 4.504 -14.555 -5.641 1 98.38 270 SER B CA 1
ATOM 4880 C C . SER B 1 270 ? 3.865 -13.336 -6.309 1 98.38 270 SER B C 1
ATOM 4882 O O . SER B 1 270 ? 2.771 -13.438 -6.867 1 98.38 270 SER B O 1
ATOM 4884 N N . SER B 1 271 ? 4.559 -12.242 -6.215 1 97.62 271 SER B N 1
ATOM 4885 C CA . SER B 1 271 ? 4.152 -11.023 -6.906 1 97.62 271 SER B CA 1
ATOM 4886 C C . SER B 1 271 ? 5.039 -10.75 -8.117 1 97.62 271 SER B C 1
ATOM 4888 O O . SER B 1 271 ? 6.266 -10.695 -7.992 1 97.62 271 SER B O 1
ATOM 4890 N N . ILE B 1 272 ? 4.383 -10.617 -9.289 1 97.19 272 ILE B N 1
ATOM 4891 C CA . ILE B 1 272 ? 5.086 -10.156 -10.477 1 97.19 272 ILE B CA 1
ATOM 4892 C C . ILE B 1 272 ? 5.09 -8.633 -10.523 1 97.19 272 ILE B C 1
ATOM 4894 O O . ILE B 1 272 ? 4.043 -8 -10.375 1 97.19 272 ILE B O 1
ATOM 4898 N N . GLU B 1 273 ? 6.258 -8.047 -10.688 1 94.56 273 GLU B N 1
ATOM 4899 C CA . GLU B 1 273 ? 6.391 -6.598 -10.625 1 94.56 273 GLU B CA 1
ATOM 4900 C C . GLU B 1 273 ? 6.984 -6.039 -11.914 1 94.56 273 GLU B C 1
ATOM 4902 O O . GLU B 1 273 ? 8.164 -5.688 -11.961 1 94.56 273 GLU B O 1
ATOM 4907 N N . PRO B 1 274 ? 6.145 -5.875 -12.898 1 90.44 274 PRO B N 1
ATOM 4908 C CA . PRO B 1 274 ? 6.648 -5.266 -14.125 1 90.44 274 PRO B CA 1
ATOM 4909 C C . PRO B 1 274 ? 7.078 -3.812 -13.93 1 90.44 274 PRO B C 1
ATOM 4911 O O . PRO B 1 274 ? 6.484 -3.09 -13.125 1 90.44 274 PRO B O 1
ATOM 4914 N N . ALA B 1 275 ? 8.203 -3.303 -14.562 1 79.44 275 ALA B N 1
ATOM 4915 C CA . ALA B 1 275 ? 8.703 -1.932 -14.484 1 79.44 275 ALA B CA 1
ATOM 4916 C C . ALA B 1 275 ? 7.707 -0.952 -15.109 1 79.44 275 ALA B C 1
ATOM 4918 O O . ALA B 1 275 ? 7.617 0.202 -14.68 1 79.44 275 ALA B O 1
ATOM 4919 N N . VAL B 1 276 ? 7.316 -1.255 -16.203 1 62.91 276 VAL B N 1
ATOM 4920 C CA . VAL B 1 276 ? 6.414 -0.316 -16.859 1 62.91 276 VAL B CA 1
ATOM 4921 C C . VAL B 1 276 ? 4.973 -0.798 -16.719 1 62.91 276 VAL B C 1
ATOM 4923 O O . VAL B 1 276 ? 4.715 -2.004 -16.688 1 62.91 276 VAL B O 1
ATOM 4926 N N . ALA B 1 277 ? 4.199 0.333 -16.125 1 54.69 277 ALA B N 1
ATOM 4927 C CA . ALA B 1 277 ? 2.787 -0.038 -16.172 1 54.69 277 ALA B CA 1
ATOM 4928 C C . ALA B 1 277 ? 2.291 -0.121 -17.609 1 54.69 277 ALA B C 1
ATOM 4930 O O . ALA B 1 277 ? 2.738 0.641 -18.469 1 54.69 277 ALA B O 1
ATOM 4931 N N . PHE B 1 278 ? 1.995 -1.294 -18.141 1 47.59 278 PHE B N 1
ATOM 4932 C CA . PHE B 1 278 ? 1.39 -1.438 -19.469 1 47.59 278 PHE B CA 1
ATOM 4933 C C . PHE B 1 278 ? 0.208 -0.489 -19.625 1 47.59 278 PHE B C 1
ATOM 4935 O O . PHE B 1 278 ? -0.808 -0.633 -18.938 1 47.59 278 PHE B O 1
ATOM 4942 N N . PRO B 1 279 ? 0.559 0.795 -19.953 1 44.16 279 PRO B N 1
ATOM 4943 C CA . PRO B 1 279 ? -0.556 1.715 -20.188 1 44.16 279 PRO B CA 1
ATOM 4944 C C . PRO B 1 279 ? -1.664 1.093 -21.031 1 44.16 279 PRO B C 1
ATOM 4946 O O . PRO B 1 279 ? -2.529 1.807 -21.547 1 44.16 279 PRO B O 1
ATOM 4949 N N . GLU B 1 280 ? -1.417 -0.064 -21.75 1 39.72 280 GLU B N 1
ATOM 4950 C CA . GLU B 1 280 ? -2.66 -0.176 -22.5 1 39.72 280 GLU B CA 1
ATOM 4951 C C . GLU B 1 280 ? -3.875 -0.069 -21.594 1 39.72 280 GLU B C 1
ATOM 4953 O O . GLU B 1 280 ? -4.109 -0.947 -20.75 1 39.72 280 GLU B O 1
ATOM 4958 N N . MET B 1 281 ? -4.078 1.166 -21.031 1 38.69 281 MET B N 1
ATOM 4959 C CA . MET B 1 281 ? -5.477 1.279 -20.641 1 38.69 281 MET B CA 1
ATOM 4960 C C . MET B 1 281 ? -6.359 0.38 -21.484 1 38.69 281 MET B C 1
ATOM 4962 O O . MET B 1 281 ? -6.254 0.387 -22.719 1 38.69 281 MET B O 1
ATOM 4966 N N . PRO B 1 282 ? -6.629 -0.744 -21.078 1 36.16 282 PRO B N 1
ATOM 4967 C CA . PRO B 1 282 ? -7.508 -1.417 -22.047 1 36.16 282 PRO B CA 1
ATOM 4968 C C . PRO B 1 282 ? -8.188 -0.444 -23 1 36.16 282 PRO B C 1
ATOM 4970 O O . PRO B 1 282 ? -8.539 0.67 -22.609 1 36.16 282 PRO B O 1
ATOM 4973 N N . GLU B 1 283 ? -7.938 -0.418 -24.234 1 33.94 283 GLU B N 1
ATOM 4974 C CA . GLU B 1 283 ? -8.766 0.22 -25.25 1 33.94 283 GLU B CA 1
ATOM 4975 C C . GLU B 1 283 ? -10.219 0.348 -24.781 1 33.94 283 GLU B C 1
ATOM 4977 O O . GLU B 1 283 ? -10.914 1.292 -25.156 1 33.94 283 GLU B O 1
ATOM 4982 N N . GLY B 1 284 ? -10.852 -0.638 -24.312 1 33.41 284 GLY B N 1
ATOM 4983 C CA . GLY B 1 284 ? -12.227 -0.557 -23.859 1 33.41 284 GLY B CA 1
ATOM 4984 C C . GLY B 1 284 ? -12.406 0.383 -22.672 1 33.41 284 GLY B C 1
ATOM 4985 O O . GLY B 1 284 ? -13.531 0.62 -22.234 1 33.41 284 GLY B O 1
ATOM 4986 N N . GLY B 1 285 ? -11.578 0.31 -21.641 1 35.12 285 GLY B N 1
ATOM 4987 C CA . GLY B 1 285 ? -11.891 1.295 -20.625 1 35.12 285 GLY B CA 1
ATOM 4988 C C . GLY B 1 285 ? -11.547 2.713 -21.031 1 35.12 285 GLY B C 1
ATOM 4989 O O . GLY B 1 285 ? -10.484 3.227 -20.688 1 35.12 285 GLY B O 1
ATOM 4990 N N . LYS B 1 286 ? -11.727 3.129 -22.188 1 35.53 286 LYS B N 1
ATOM 4991 C CA . LYS B 1 286 ? -12.023 4.48 -22.656 1 35.53 286 LYS B CA 1
ATOM 4992 C C . LYS B 1 286 ? -12.469 5.375 -21.5 1 35.53 286 LYS B C 1
ATOM 4994 O O . LYS B 1 286 ? -12.883 6.516 -21.703 1 35.53 286 LYS B O 1
ATOM 4999 N N . ASP B 1 287 ? -12.883 4.754 -20.516 1 37.22 287 ASP B N 1
ATOM 5000 C CA . ASP B 1 287 ? -13.43 5.699 -19.562 1 37.22 287 ASP B CA 1
ATOM 5001 C C . ASP B 1 287 ? -12.336 6.555 -18.938 1 37.22 287 ASP B C 1
ATOM 5003 O O . ASP B 1 287 ? -12.094 6.484 -17.719 1 37.22 287 ASP B O 1
ATOM 5007 N N . THR B 1 288 ? -11.109 6.422 -19.422 1 46 288 THR B N 1
ATOM 5008 C CA . THR B 1 288 ? -10.477 7.645 -18.938 1 46 288 THR B CA 1
ATOM 5009 C C . THR B 1 288 ? -11.445 8.82 -19 1 46 288 THR B C 1
ATOM 5011 O O . THR B 1 288 ? -11.773 9.305 -20.078 1 46 288 THR B O 1
ATOM 5014 N N . GLY B 1 289 ? -12.539 8.602 -18.516 1 47.06 289 GLY B N 1
ATOM 5015 C CA . GLY B 1 289 ? -13.445 9.734 -18.531 1 47.06 289 GLY B CA 1
ATOM 5016 C C . GLY B 1 289 ? -12.75 11.055 -18.812 1 47.06 289 GLY B C 1
ATOM 5017 O O . GLY B 1 289 ? -11.578 11.227 -18.484 1 47.06 289 GLY B O 1
ATOM 5018 N N . ALA B 1 290 ? -13.109 11.594 -19.938 1 60.59 290 ALA B N 1
ATOM 5019 C CA . ALA B 1 290 ? -12.656 12.953 -20.234 1 60.59 290 ALA B CA 1
ATOM 5020 C C . ALA B 1 290 ? -12.453 13.758 -18.953 1 60.59 290 ALA B C 1
ATOM 5022 O O . ALA B 1 290 ? -13.336 13.797 -18.094 1 60.59 290 ALA B O 1
ATOM 5023 N N . LYS B 1 291 ? -11.125 13.883 -18.688 1 75.5 291 LYS B N 1
ATOM 5024 C CA . LYS B 1 291 ? -10.859 14.82 -17.594 1 75.5 291 LYS B CA 1
ATOM 5025 C C . LYS B 1 291 ? -11.797 16.016 -17.672 1 75.5 291 LYS B C 1
ATOM 5027 O O . LYS B 1 291 ? -12.102 16.516 -18.75 1 75.5 291 LYS B O 1
ATOM 5032 N N . SER B 1 292 ? -12.336 16.234 -16.547 1 81.88 292 SER B N 1
ATOM 5033 C CA . SER B 1 292 ? -13.133 17.453 -16.5 1 81.88 292 SER B CA 1
ATOM 5034 C C . SER B 1 292 ? -12.328 18.672 -16.953 1 81.88 292 SER B C 1
ATOM 5036 O O . SER B 1 292 ? -11.094 18.656 -16.891 1 81.88 292 SER B O 1
ATOM 5038 N N . ALA B 1 293 ? -13.008 19.609 -17.469 1 83.44 293 ALA B N 1
ATOM 5039 C CA . ALA B 1 293 ? -12.352 20.859 -17.859 1 83.44 293 ALA B CA 1
ATOM 5040 C C . ALA B 1 293 ? -11.57 21.453 -16.703 1 83.44 293 ALA B C 1
ATOM 5042 O O . ALA B 1 293 ? -10.461 21.953 -16.875 1 83.44 293 ALA B O 1
ATOM 5043 N N . ALA B 1 294 ? -12.102 21.297 -15.562 1 87.69 294 ALA B N 1
ATOM 5044 C CA . ALA B 1 294 ? -11.445 21.828 -14.367 1 87.69 294 ALA B CA 1
ATOM 5045 C C . ALA B 1 294 ? -10.141 21.078 -14.078 1 87.69 294 ALA B C 1
ATOM 5047 O O . ALA B 1 294 ? -9.141 21.688 -13.711 1 87.69 294 ALA B O 1
ATOM 5048 N N . ALA B 1 295 ? -10.195 19.828 -14.297 1 90.69 295 ALA B N 1
ATOM 5049 C CA . ALA B 1 295 ? -9 19.016 -14.07 1 90.69 295 ALA B CA 1
ATOM 5050 C C . ALA B 1 295 ? -7.91 19.344 -15.078 1 90.69 295 ALA B C 1
ATOM 5052 O O . ALA B 1 295 ? -6.73 19.438 -14.727 1 90.69 295 ALA B O 1
ATOM 5053 N N . VAL B 1 296 ? -8.297 19.547 -16.266 1 88.75 296 VAL B N 1
ATOM 5054 C CA . VAL B 1 296 ? -7.348 19.891 -17.328 1 88.75 296 VAL B CA 1
ATOM 5055 C C . VAL B 1 296 ? -6.699 21.234 -17.016 1 88.75 296 VAL B C 1
ATOM 5057 O O . VAL B 1 296 ? -5.484 21.391 -17.172 1 88.75 296 VAL B O 1
ATOM 5060 N N . GLU B 1 297 ? -7.508 22.156 -16.594 1 91.88 297 GLU B N 1
ATOM 5061 C CA . GLU B 1 297 ? -7.004 23.484 -16.234 1 91.88 297 GLU B CA 1
ATOM 5062 C C . GLU B 1 297 ? -6.035 23.406 -15.062 1 91.88 297 GLU B C 1
ATOM 5064 O O . GLU B 1 297 ? -4.98 24.047 -15.078 1 91.88 297 GLU B O 1
ATOM 5069 N N . LEU B 1 298 ? -6.359 22.641 -14.125 1 93.5 298 LEU B N 1
ATOM 5070 C CA . LEU B 1 298 ? -5.504 22.469 -12.953 1 93.5 298 LEU B CA 1
ATOM 5071 C C . LEU B 1 298 ? -4.16 21.859 -13.352 1 93.5 298 LEU B C 1
ATOM 5073 O O . LEU B 1 298 ? -3.109 22.344 -12.914 1 93.5 298 LEU B O 1
ATOM 5077 N N . ASP B 1 299 ? -4.207 20.875 -14.188 1 90.31 299 ASP B N 1
ATOM 5078 C CA . ASP B 1 299 ? -2.986 20.219 -14.656 1 90.31 299 ASP B CA 1
ATOM 5079 C C . ASP B 1 299 ? -2.072 21.219 -15.375 1 90.31 299 ASP B C 1
ATOM 5081 O O . ASP B 1 299 ? -0.864 21.234 -15.133 1 90.31 299 ASP B O 1
ATOM 5085 N N . SER B 1 300 ? -2.695 22.031 -16.188 1 89.62 300 SER B N 1
ATOM 5086 C CA . SER B 1 300 ? -1.919 22.953 -17 1 89.62 300 SER B CA 1
ATOM 5087 C C . SER B 1 300 ? -1.41 24.125 -16.172 1 89.62 300 SER B C 1
ATOM 5089 O O . SER B 1 300 ? -0.286 24.594 -16.375 1 89.62 300 SER B O 1
ATOM 5091 N N . LYS B 1 301 ? -2.211 24.578 -15.242 1 93.12 301 LYS B N 1
ATOM 5092 C CA . LYS B 1 301 ? -1.869 25.797 -14.523 1 93.12 301 LYS B CA 1
ATOM 5093 C C . LYS B 1 301 ? -1.02 25.5 -13.297 1 93.12 301 LYS B C 1
ATOM 5095 O O . LYS B 1 301 ? -0.09 26.234 -12.977 1 93.12 301 LYS B O 1
ATOM 5100 N N . VAL B 1 302 ? -1.3 24.406 -12.68 1 94.75 302 VAL B N 1
ATOM 5101 C CA . VAL B 1 302 ? -0.707 24.172 -11.367 1 94.75 302 VAL B CA 1
ATOM 5102 C C . VAL B 1 302 ? 0.383 23.109 -11.484 1 94.75 302 VAL B C 1
ATOM 5104 O O . VAL B 1 302 ? 1.413 23.188 -10.812 1 94.75 302 VAL B O 1
ATOM 5107 N N . TYR B 1 303 ? 0.217 22.156 -12.375 1 93.81 303 TYR B N 1
ATOM 5108 C CA . TYR B 1 303 ? 1.104 21 -12.344 1 93.81 303 TYR B CA 1
ATOM 5109 C C . TYR B 1 303 ? 1.814 20.828 -13.68 1 93.81 303 TYR B C 1
ATOM 5111 O O . TYR B 1 303 ? 2.236 19.719 -14.031 1 93.81 303 TYR B O 1
ATOM 5119 N N . ALA B 1 304 ? 1.967 21.828 -14.461 1 89.56 304 ALA B N 1
ATOM 5120 C CA . ALA B 1 304 ? 2.615 21.781 -15.773 1 89.56 304 ALA B CA 1
ATOM 5121 C C . ALA B 1 304 ? 4.035 21.219 -15.656 1 89.56 304 ALA B C 1
ATOM 5123 O O . ALA B 1 304 ? 4.504 20.516 -16.547 1 89.56 304 ALA B O 1
ATOM 5124 N N . HIS B 1 305 ? 4.664 21.469 -14.562 1 87.25 305 HIS B N 1
ATOM 5125 C CA . HIS B 1 305 ? 6.051 21.078 -14.359 1 87.25 305 HIS B CA 1
ATOM 5126 C C . HIS B 1 305 ? 6.184 19.547 -14.305 1 87.25 305 HIS B C 1
ATOM 5128 O O . HIS B 1 305 ? 7.227 19 -14.664 1 87.25 305 HIS B O 1
ATOM 5134 N N . LEU B 1 306 ? 5.172 18.891 -13.898 1 87.19 306 LEU B N 1
ATOM 5135 C CA . LEU B 1 306 ? 5.219 17.438 -13.797 1 87.19 306 LEU B CA 1
ATOM 5136 C C . LEU B 1 306 ? 5.121 16.797 -15.172 1 87.19 306 LEU B C 1
ATOM 5138 O O . LEU B 1 306 ? 5.684 15.727 -15.406 1 87.19 306 LEU B O 1
ATOM 5142 N N . PHE B 1 307 ? 4.367 17.438 -15.984 1 79.75 307 PHE B N 1
ATOM 5143 C CA . PHE B 1 307 ? 4.148 16.891 -17.328 1 79.75 307 PHE B CA 1
ATOM 5144 C C . PHE B 1 307 ? 5.32 17.219 -18.234 1 79.75 307 PHE B C 1
ATOM 5146 O O . PHE B 1 307 ? 5.539 16.547 -19.25 1 79.75 307 PHE B O 1
ATOM 5153 N N . ALA B 1 308 ? 6.023 18.188 -17.969 1 74 308 ALA B N 1
ATOM 5154 C CA . ALA B 1 308 ? 7.172 18.609 -18.766 1 74 308 ALA B CA 1
ATOM 5155 C C . ALA B 1 308 ? 8.383 17.719 -18.484 1 74 308 ALA B C 1
ATOM 5157 O O . ALA B 1 308 ? 9.305 17.641 -19.312 1 74 308 ALA B O 1
ATOM 5158 N N . ASP B 1 309 ? 8.336 17.016 -17.422 1 61.62 309 ASP B N 1
ATOM 5159 C CA . ASP B 1 309 ? 9.492 16.25 -16.984 1 61.62 309 ASP B CA 1
ATOM 5160 C C . ASP B 1 309 ? 9.5 14.852 -17.609 1 61.62 309 ASP B C 1
ATOM 5162 O O . ASP B 1 309 ? 8.484 14.148 -17.578 1 61.62 309 ASP B O 1
ATOM 5166 N N . ASP B 1 310 ? 10.5 14.461 -18.375 1 57.06 310 ASP B N 1
ATOM 5167 C CA . ASP B 1 310 ? 10.719 13.195 -19.062 1 57.06 310 ASP B CA 1
ATOM 5168 C C . ASP B 1 310 ? 10.742 12.031 -18.078 1 57.06 310 ASP B C 1
ATOM 5170 O O . ASP B 1 310 ? 10.438 10.891 -18.438 1 57.06 310 ASP B O 1
ATOM 5174 N N . LYS B 1 311 ? 11.047 12.359 -16.875 1 56.44 311 LYS B N 1
ATOM 5175 C CA . LYS B 1 311 ? 11.227 11.289 -15.898 1 56.44 311 LYS B CA 1
ATOM 5176 C C . LYS B 1 311 ? 9.922 10.539 -15.656 1 56.44 311 LYS B C 1
ATOM 5178 O O . LYS B 1 311 ? 9.906 9.305 -15.594 1 56.44 311 LYS B O 1
ATOM 5183 N N . ALA B 1 312 ? 8.852 11.32 -15.516 1 54.66 312 ALA B N 1
ATOM 5184 C CA . ALA B 1 312 ? 7.555 10.703 -15.25 1 54.66 312 ALA B CA 1
ATOM 5185 C C . ALA B 1 312 ? 7.09 9.875 -16.438 1 54.66 312 ALA B C 1
ATOM 5187 O O . ALA B 1 312 ? 6.543 8.781 -16.266 1 54.66 312 ALA B O 1
ATOM 5188 N N . ARG B 1 313 ? 7.453 10.398 -17.562 1 53.28 313 ARG B N 1
ATOM 5189 C CA . ARG B 1 313 ? 7.051 9.719 -18.781 1 53.28 313 ARG B CA 1
ATOM 5190 C C . ARG B 1 313 ? 7.82 8.414 -18.969 1 53.28 313 ARG B C 1
ATOM 5192 O O . ARG B 1 313 ? 7.285 7.445 -19.516 1 53.28 313 ARG B O 1
ATOM 5199 N N . ALA B 1 314 ? 8.984 8.398 -18.484 1 55.38 314 ALA B N 1
ATOM 5200 C CA . ALA B 1 314 ? 9.852 7.242 -18.688 1 55.38 314 ALA B CA 1
ATOM 5201 C C . ALA B 1 314 ? 9.375 6.043 -17.875 1 55.38 314 ALA B C 1
ATOM 5203 O O . ALA B 1 314 ? 9.578 4.895 -18.281 1 55.38 314 ALA B O 1
ATOM 5204 N N . LEU B 1 315 ? 8.891 6.301 -16.719 1 53.5 315 LEU B N 1
ATOM 5205 C CA . LEU B 1 315 ? 8.484 5.195 -15.859 1 53.5 315 LEU B CA 1
ATOM 5206 C C . LEU B 1 315 ? 7.242 4.508 -16.406 1 53.5 315 LEU B C 1
ATOM 5208 O O . LEU B 1 315 ? 7.039 3.311 -16.188 1 53.5 315 LEU B O 1
ATOM 5212 N N . VAL B 1 316 ? 6.414 5.352 -17.125 1 49.66 316 VAL B N 1
ATOM 5213 C CA . VAL B 1 316 ? 5.098 4.789 -17.406 1 49.66 316 VAL B CA 1
ATOM 5214 C C . VAL B 1 316 ? 4.965 4.469 -18.891 1 49.66 316 VAL B C 1
ATOM 5216 O O . VAL B 1 316 ? 4.133 3.646 -19.281 1 49.66 316 VAL B O 1
ATOM 5219 N N . SER B 1 317 ? 5.5 5.422 -19.812 1 47.28 317 SER B N 1
ATOM 5220 C CA . SER B 1 317 ? 5.199 5.203 -21.219 1 47.28 317 SER B CA 1
ATOM 5221 C C . SER B 1 317 ? 6.402 4.629 -21.969 1 47.28 317 SER B C 1
ATOM 5223 O O . SER B 1 317 ? 7.328 5.363 -22.312 1 47.28 317 SER B O 1
ATOM 5225 N N . PRO B 1 318 ? 6.492 3.303 -21.922 1 42.88 318 PRO B N 1
ATOM 5226 C CA . PRO B 1 318 ? 7.555 2.855 -22.828 1 42.88 318 PRO B CA 1
ATOM 5227 C C . PRO B 1 318 ? 7.512 3.561 -24.172 1 42.88 318 PRO B C 1
ATOM 5229 O O . PRO B 1 318 ? 8.539 3.703 -24.844 1 42.88 318 PRO B O 1
ATOM 5232 N N . SER B 1 319 ? 6.336 3.674 -24.688 1 41.09 319 SER B N 1
ATOM 5233 C CA . SER B 1 319 ? 6.203 4.062 -26.094 1 41.09 319 SER B CA 1
ATOM 5234 C C . SER B 1 319 ? 6.613 5.516 -26.297 1 41.09 319 SER B C 1
ATOM 5236 O O . SER B 1 319 ? 6.711 5.98 -27.438 1 41.09 319 SER B O 1
ATOM 5238 N N . ALA B 1 320 ? 6.438 6.344 -25.359 1 36.81 320 ALA B N 1
ATOM 5239 C CA . ALA B 1 320 ? 6.57 7.727 -25.812 1 36.81 320 ALA B CA 1
ATOM 5240 C C . ALA B 1 320 ? 8 8.039 -26.234 1 36.81 320 ALA B C 1
ATOM 5242 O O . ALA B 1 320 ? 8.281 9.109 -26.766 1 36.81 320 ALA B O 1
ATOM 5243 N N . ASN B 1 321 ? 9.031 7.578 -25.438 1 35.28 321 ASN B N 1
ATOM 5244 C CA . ASN B 1 321 ? 10.281 7.98 -26.078 1 35.28 321 ASN B CA 1
ATOM 5245 C C . ASN B 1 321 ? 10.477 7.27 -27.422 1 35.28 321 ASN B C 1
ATOM 5247 O O . ASN B 1 321 ? 10.297 6.059 -27.516 1 35.28 321 ASN B O 1
ATOM 5251 N N . GLY B 1 322 ? 10.227 7.75 -28.453 1 35.03 322 GLY B N 1
ATOM 5252 C CA . GLY B 1 322 ? 10.578 7.496 -29.844 1 35.03 322 GLY B CA 1
ATOM 5253 C C . GLY B 1 322 ? 11.805 6.617 -30 1 35.03 322 GLY B C 1
ATOM 5254 O O . GLY B 1 322 ? 12.219 6.305 -31.125 1 35.03 322 GLY B O 1
ATOM 5255 N N . GLY B 1 323 ? 12.883 6.766 -29.172 1 36.22 323 GLY B N 1
ATOM 5256 C CA . GLY B 1 323 ? 14.055 6.055 -29.641 1 36.22 323 GLY B CA 1
ATOM 5257 C C . GLY B 1 323 ? 13.891 4.547 -29.625 1 36.22 323 GLY B C 1
ATOM 5258 O O . GLY B 1 323 ? 12.875 4.035 -29.141 1 36.22 323 GLY B O 1
ATOM 5259 N N . GLU B 1 324 ? 14.898 3.787 -30.141 1 36.47 324 GLU B N 1
ATOM 5260 C CA . GLU B 1 324 ? 15.133 2.365 -30.375 1 36.47 324 GLU B CA 1
ATOM 5261 C C . GLU B 1 324 ? 14.773 1.538 -29.141 1 36.47 324 GLU B C 1
ATOM 5263 O O . GLU B 1 324 ? 14.633 0.317 -29.234 1 36.47 324 GLU B O 1
ATOM 5268 N N . GLY B 1 325 ? 14.977 2.07 -28 1 37.12 325 GLY B N 1
ATOM 5269 C CA . GLY B 1 325 ? 14.789 1.198 -26.844 1 37.12 325 GLY B CA 1
ATOM 5270 C C . GLY B 1 325 ? 13.336 0.984 -26.484 1 37.12 325 GLY B C 1
ATOM 5271 O O . GLY B 1 325 ? 12.953 1.109 -25.312 1 37.12 325 GLY B O 1
ATOM 5272 N N . ARG B 1 326 ? 12.43 1.379 -27.25 1 41.5 326 ARG B N 1
ATOM 5273 C CA . ARG B 1 326 ? 11.039 0.946 -27.266 1 41.5 326 ARG B CA 1
ATOM 5274 C C . ARG B 1 326 ? 10.922 -0.541 -26.953 1 41.5 326 ARG B C 1
ATOM 5276 O O . ARG B 1 326 ? 10.961 -1.38 -27.844 1 41.5 326 ARG B O 1
ATOM 5283 N N . ARG B 1 327 ? 11.508 -1.056 -25.938 1 45.47 327 ARG B N 1
ATOM 5284 C CA . ARG B 1 327 ? 11.164 -2.465 -25.766 1 45.47 327 ARG B CA 1
ATOM 5285 C C . ARG B 1 327 ? 9.656 -2.652 -25.656 1 45.47 327 ARG B C 1
ATOM 5287 O O . ARG B 1 327 ? 9.008 -2.014 -24.828 1 45.47 327 ARG B O 1
ATOM 5294 N N . SER B 1 328 ? 8.898 -3.025 -26.766 1 54.59 328 SER B N 1
ATOM 5295 C CA . SER B 1 328 ? 7.496 -3.23 -27.109 1 54.59 328 SER B CA 1
ATOM 5296 C C . SER B 1 328 ? 6.738 -3.881 -25.953 1 54.59 328 SER B C 1
ATOM 5298 O O . SER B 1 328 ? 7.34 -4.52 -25.094 1 54.59 328 SER B O 1
ATOM 5300 N N . GLY B 1 329 ? 5.508 -3.227 -25.609 1 63.53 329 GLY B N 1
ATOM 5301 C CA . GLY B 1 329 ? 4.543 -3.973 -24.812 1 63.53 329 GLY B CA 1
ATOM 5302 C C . GLY B 1 329 ? 4.723 -5.477 -24.922 1 63.53 329 GLY B C 1
ATOM 5303 O O . GLY B 1 329 ? 4.578 -6.188 -23.922 1 63.53 329 GLY B O 1
ATOM 5304 N N . THR B 1 330 ? 5.305 -5.809 -26.031 1 70.88 330 THR B N 1
ATOM 5305 C CA . THR B 1 330 ? 5.516 -7.234 -26.266 1 70.88 330 THR B CA 1
ATOM 5306 C C . THR B 1 330 ? 6.73 -7.734 -25.484 1 70.88 330 THR B C 1
ATOM 5308 O O . THR B 1 330 ? 6.707 -8.836 -24.938 1 70.88 330 THR B O 1
ATOM 5311 N N . ALA B 1 331 ? 7.75 -6.902 -25.469 1 76.62 331 ALA B N 1
ATOM 5312 C CA . ALA B 1 331 ? 8.953 -7.316 -24.75 1 76.62 331 ALA B CA 1
ATOM 5313 C C . ALA B 1 331 ? 8.688 -7.457 -23.25 1 76.62 331 ALA B C 1
ATOM 5315 O O . ALA B 1 331 ? 9.164 -8.398 -22.609 1 76.62 331 ALA B O 1
ATOM 5316 N N . VAL B 1 332 ? 7.91 -6.594 -22.797 1 80.38 332 VAL B N 1
ATOM 5317 C CA . VAL B 1 332 ? 7.57 -6.645 -21.375 1 80.38 332 VAL B CA 1
ATOM 5318 C C . VAL B 1 332 ? 6.676 -7.855 -21.109 1 80.38 332 VAL B C 1
ATOM 5320 O O . VAL B 1 332 ? 6.855 -8.547 -20.109 1 80.38 332 VAL B O 1
ATOM 5323 N N . ALA B 1 333 ? 5.762 -8.086 -22.062 1 89.31 333 ALA B N 1
ATOM 5324 C CA . ALA B 1 333 ? 4.863 -9.227 -21.922 1 89.31 333 ALA B CA 1
ATOM 5325 C C . ALA B 1 333 ? 5.641 -10.539 -21.891 1 89.31 333 ALA B C 1
ATOM 5327 O O . ALA B 1 333 ? 5.348 -11.422 -21.078 1 89.31 333 ALA B O 1
ATOM 5328 N N . GLU B 1 334 ? 6.66 -10.602 -22.688 1 90.31 334 GLU B N 1
ATOM 5329 C CA . GLU B 1 334 ? 7.477 -11.812 -22.734 1 90.31 334 GLU B CA 1
ATOM 5330 C C . GLU B 1 334 ? 8.32 -11.953 -21.469 1 90.31 334 GLU B C 1
ATOM 5332 O O . GLU B 1 334 ? 8.477 -13.055 -20.953 1 90.31 334 GLU B O 1
ATOM 5337 N N . ALA B 1 335 ? 8.844 -10.828 -21.047 1 90.38 335 ALA B N 1
ATOM 5338 C CA . ALA B 1 335 ? 9.633 -10.852 -19.812 1 90.38 335 ALA B CA 1
ATOM 5339 C C . ALA B 1 335 ? 8.781 -11.289 -18.625 1 90.38 335 ALA B C 1
ATOM 5341 O O . ALA B 1 335 ? 9.227 -12.078 -17.797 1 90.38 335 ALA B O 1
ATOM 5342 N N . VAL B 1 336 ? 7.586 -10.789 -18.594 1 94.12 336 VAL B N 1
ATOM 5343 C CA . VAL B 1 336 ? 6.656 -11.148 -17.531 1 94.12 336 VAL B CA 1
ATOM 5344 C C . VAL B 1 336 ? 6.332 -12.633 -17.594 1 94.12 336 VAL B C 1
ATOM 5346 O O . VAL B 1 336 ? 6.355 -13.328 -16.578 1 94.12 336 VAL B O 1
ATOM 5349 N N . ALA B 1 337 ? 6.102 -13.164 -18.797 1 96.44 337 ALA B N 1
ATOM 5350 C CA . ALA B 1 337 ? 5.77 -14.578 -18.969 1 96.44 337 ALA B CA 1
ATOM 5351 C C . ALA B 1 337 ? 6.887 -15.477 -18.453 1 96.44 337 ALA B C 1
ATOM 5353 O O . ALA B 1 337 ? 6.625 -16.5 -17.812 1 96.44 337 ALA B O 1
ATOM 5354 N N . GLN B 1 338 ? 8.07 -15.055 -18.625 1 95.75 338 GLN B N 1
ATOM 5355 C CA . GLN B 1 338 ? 9.211 -15.867 -18.219 1 95.75 338 GLN B CA 1
ATOM 5356 C C . GLN B 1 338 ? 9.305 -15.953 -16.688 1 95.75 338 GLN B C 1
ATOM 5358 O O . GLN B 1 338 ? 9.57 -17.031 -16.141 1 95.75 338 GLN B O 1
ATOM 5363 N N . VAL B 1 339 ? 9.07 -14.844 -16.094 1 96.81 339 VAL B N 1
ATOM 5364 C CA . VAL B 1 339 ? 9.18 -14.883 -14.641 1 96.81 339 VAL B CA 1
ATOM 5365 C C . VAL B 1 339 ? 7.969 -15.609 -14.047 1 96.81 339 VAL B C 1
ATOM 5367 O O . VAL B 1 339 ? 8.07 -16.219 -12.984 1 96.81 339 VAL B O 1
ATOM 5370 N N . VAL B 1 340 ? 6.836 -15.555 -14.734 1 98.06 340 VAL B N 1
ATOM 5371 C CA . VAL B 1 340 ? 5.672 -16.312 -14.281 1 98.06 340 VAL B CA 1
ATOM 5372 C C . VAL B 1 340 ? 5.977 -17.797 -14.328 1 98.06 340 VAL B C 1
ATOM 5374 O O . VAL B 1 340 ? 5.613 -18.547 -13.414 1 98.06 340 VAL B O 1
ATOM 5377 N N . ILE B 1 341 ? 6.676 -18.25 -15.367 1 97.5 341 ILE B N 1
ATOM 5378 C CA . ILE B 1 341 ? 7.043 -19.656 -15.477 1 97.5 341 ILE B CA 1
ATOM 5379 C C . ILE B 1 341 ? 7.879 -20.078 -14.266 1 97.5 341 ILE B C 1
ATOM 5381 O O . ILE B 1 341 ? 7.637 -21.125 -13.664 1 97.5 341 ILE B O 1
ATOM 5385 N N . HIS B 1 342 ? 8.797 -19.234 -13.891 1 97.69 342 HIS B N 1
ATOM 5386 C CA . HIS B 1 342 ? 9.617 -19.547 -12.727 1 97.69 342 HIS B CA 1
ATOM 5387 C C . HIS B 1 342 ? 8.781 -19.594 -11.453 1 97.69 342 HIS B C 1
ATOM 5389 O O . HIS B 1 342 ? 8.945 -20.5 -10.625 1 97.69 342 HIS B O 1
ATOM 5395 N N . ALA B 1 343 ? 7.871 -18.672 -11.32 1 98.06 343 ALA B N 1
ATOM 5396 C CA . ALA B 1 343 ? 7.027 -18.609 -10.133 1 98.06 343 ALA B CA 1
ATOM 5397 C C . ALA B 1 343 ? 6.148 -19.844 -10.008 1 98.06 343 ALA B C 1
ATOM 5399 O O . ALA B 1 343 ? 5.855 -20.297 -8.891 1 98.06 343 ALA B O 1
ATOM 5400 N N . VAL B 1 344 ? 5.77 -20.391 -11.117 1 97.81 344 VAL B N 1
ATOM 5401 C CA . VAL B 1 344 ? 4.84 -21.516 -11.148 1 97.81 344 VAL B CA 1
ATOM 5402 C C . VAL B 1 344 ? 5.613 -22.828 -11.031 1 97.81 344 VAL B C 1
ATOM 5404 O O . VAL B 1 344 ? 5.137 -23.797 -10.422 1 97.81 344 VAL B O 1
ATOM 5407 N N . SER B 1 345 ? 6.875 -22.891 -11.492 1 96.75 345 SER B N 1
ATOM 5408 C CA . SER B 1 345 ? 7.52 -24.188 -11.695 1 96.75 345 SER B CA 1
ATOM 5409 C C . SER B 1 345 ? 8.695 -24.375 -10.742 1 96.75 345 SER B C 1
ATOM 5411 O O . SER B 1 345 ? 9.156 -25.5 -10.531 1 96.75 345 SER B O 1
ATOM 5413 N N . SER B 1 346 ? 9.203 -23.297 -10.188 1 96.25 346 SER B N 1
ATOM 5414 C CA . SER B 1 346 ? 10.406 -23.391 -9.375 1 96.25 346 SER B CA 1
ATOM 5415 C C . SER B 1 346 ? 10.117 -24.031 -8.023 1 96.25 346 SER B C 1
ATOM 5417 O O . SER B 1 346 ? 9.078 -23.75 -7.414 1 96.25 346 SER B O 1
ATOM 5419 N N . THR B 1 347 ? 11.086 -24.781 -7.535 1 96.19 347 THR B N 1
ATOM 5420 C CA . THR B 1 347 ? 11 -25.328 -6.188 1 96.19 347 THR B CA 1
ATOM 5421 C C . THR B 1 347 ? 11.188 -24.234 -5.145 1 96.19 347 THR B C 1
ATOM 5423 O O . THR B 1 347 ? 10.742 -24.375 -4.004 1 96.19 347 THR B O 1
ATOM 5426 N N . HIS B 1 348 ? 11.875 -23.172 -5.566 1 95.5 348 HIS B N 1
ATOM 5427 C CA . HIS B 1 348 ? 12.125 -22.047 -4.68 1 95.5 348 HIS B CA 1
ATOM 5428 C C . HIS B 1 348 ? 11.664 -20.734 -5.309 1 95.5 348 HIS B C 1
ATOM 5430 O O . HIS B 1 348 ? 12.484 -19.844 -5.594 1 95.5 348 HIS B O 1
ATOM 5436 N N . PRO B 1 349 ? 10.359 -20.609 -5.434 1 96.44 349 PRO B N 1
ATOM 5437 C CA . PRO B 1 349 ? 9.875 -19.344 -6.008 1 96.44 349 PRO B CA 1
ATOM 5438 C C . PRO B 1 349 ? 10.219 -18.141 -5.148 1 96.44 349 PRO B C 1
ATOM 5440 O O . PRO B 1 349 ? 10.383 -18.266 -3.934 1 96.44 349 PRO B O 1
ATOM 5443 N N . LYS B 1 350 ? 10.383 -17.047 -5.832 1 95.19 350 LYS B N 1
ATOM 5444 C CA . LYS B 1 350 ? 10.664 -15.797 -5.133 1 95.19 350 LYS B CA 1
ATOM 5445 C C . LYS B 1 350 ? 9.383 -15.125 -4.656 1 95.19 350 LYS B C 1
ATOM 5447 O O . LYS B 1 350 ? 8.289 -15.453 -5.129 1 95.19 350 LYS B O 1
ATOM 5452 N N . LEU B 1 351 ? 9.562 -14.227 -3.695 1 95.06 351 LEU B N 1
ATOM 5453 C CA . LEU B 1 351 ? 8.422 -13.461 -3.207 1 95.06 351 LEU B CA 1
ATOM 5454 C C . LEU B 1 351 ? 7.969 -12.438 -4.242 1 95.06 351 LEU B C 1
ATOM 5456 O O . LEU B 1 351 ? 6.766 -12.234 -4.438 1 95.06 351 LEU B O 1
ATOM 5460 N N . ARG B 1 352 ? 8.953 -11.828 -4.809 1 95.44 352 ARG B N 1
ATOM 5461 C CA . ARG B 1 352 ? 8.719 -10.766 -5.781 1 95.44 352 ARG B CA 1
ATOM 5462 C C . ARG B 1 352 ? 9.594 -10.961 -7.02 1 95.44 352 ARG B C 1
ATOM 5464 O O . ARG B 1 352 ? 10.758 -11.328 -6.91 1 95.44 352 ARG B O 1
ATOM 5471 N N . TYR B 1 353 ? 8.977 -10.766 -8.172 1 96.25 353 TYR B N 1
ATOM 5472 C CA . TYR B 1 353 ? 9.648 -10.898 -9.461 1 96.25 353 TYR B CA 1
ATOM 5473 C C . TYR B 1 353 ? 9.602 -9.586 -10.242 1 96.25 353 TYR B C 1
ATOM 5475 O O . TYR B 1 353 ? 8.695 -9.375 -11.047 1 96.25 353 TYR B O 1
ATOM 5483 N N . PRO B 1 354 ? 10.57 -8.711 -9.977 1 93.5 354 PRO B N 1
ATOM 5484 C CA . PRO B 1 354 ? 10.648 -7.57 -10.898 1 93.5 354 PRO B CA 1
ATOM 5485 C C . PRO B 1 354 ? 10.945 -7.992 -12.336 1 93.5 354 PRO B C 1
ATOM 5487 O O . PRO B 1 354 ? 11.758 -8.891 -12.57 1 93.5 354 PRO B O 1
ATOM 5490 N N . ALA B 1 355 ? 10.203 -7.461 -13.266 1 91.5 355 ALA B N 1
ATOM 5491 C CA . ALA B 1 355 ? 10.336 -7.867 -14.656 1 91.5 355 ALA B CA 1
ATOM 5492 C C . ALA B 1 355 ? 10.438 -6.656 -15.578 1 91.5 355 ALA B C 1
ATOM 5494 O O . ALA B 1 355 ? 9.719 -5.668 -15.398 1 91.5 355 ALA B O 1
ATOM 5495 N N . GLY B 1 356 ? 11.312 -6.789 -16.5 1 86 356 GLY B N 1
ATOM 5496 C CA . GLY B 1 356 ? 11.469 -5.738 -17.5 1 86 356 GLY B CA 1
ATOM 5497 C C . GLY B 1 356 ? 12.555 -4.742 -17.156 1 86 356 GLY B C 1
ATOM 5498 O O . GLY B 1 356 ? 13.539 -5.09 -16.5 1 86 356 GLY B O 1
ATOM 5499 N N . TYR B 1 357 ? 12.414 -3.52 -17.844 1 80.12 357 TYR B N 1
ATOM 5500 C CA . TYR B 1 357 ? 13.438 -2.492 -17.688 1 80.12 357 TYR B CA 1
ATOM 5501 C C . TYR B 1 357 ? 12.805 -1.117 -17.5 1 80.12 357 TYR B C 1
ATOM 5503 O O . TYR B 1 357 ? 11.742 -0.834 -18.047 1 80.12 357 TYR B O 1
ATOM 5511 N N . ILE B 1 358 ? 13.406 -0.317 -16.672 1 75.12 358 ILE B N 1
ATOM 5512 C CA . ILE B 1 358 ? 13.164 1.12 -16.625 1 75.12 358 ILE B CA 1
ATOM 5513 C C . ILE B 1 358 ? 14.266 1.856 -17.375 1 75.12 358 ILE B C 1
ATOM 5515 O O . ILE B 1 358 ? 15.398 1.951 -16.891 1 75.12 358 ILE B O 1
ATOM 5519 N N . GLY B 1 359 ? 13.961 2.312 -18.484 1 72.31 359 GLY B N 1
ATOM 5520 C CA . GLY B 1 359 ? 15.047 2.758 -19.344 1 72.31 359 GLY B CA 1
ATOM 5521 C C . GLY B 1 359 ? 16.047 1.662 -19.672 1 72.31 359 GLY B C 1
ATOM 5522 O O . GLY B 1 359 ? 15.68 0.622 -20.219 1 72.31 359 GLY B O 1
ATOM 5523 N N . HIS B 1 360 ? 17.281 1.882 -19.156 1 75.06 360 HIS B N 1
ATOM 5524 C CA . HIS B 1 360 ? 18.328 0.9 -19.391 1 75.06 360 HIS B CA 1
ATOM 5525 C C . HIS B 1 360 ? 18.625 0.102 -18.125 1 75.06 360 HIS B C 1
ATOM 5527 O O . HIS B 1 360 ? 19.469 -0.802 -18.141 1 75.06 360 HIS B O 1
ATOM 5533 N N . LEU B 1 361 ? 17.875 0.378 -17.156 1 80.25 361 LEU B N 1
ATOM 5534 C CA . LEU B 1 361 ? 18.109 -0.278 -15.883 1 80.25 361 LEU B CA 1
ATOM 5535 C C . LEU B 1 361 ? 17.172 -1.458 -15.695 1 80.25 361 LEU B C 1
ATOM 5537 O O . LEU B 1 361 ? 15.945 -1.294 -15.75 1 80.25 361 LEU B O 1
ATOM 5541 N N . PRO B 1 362 ? 17.75 -2.637 -15.492 1 86.38 362 PRO B N 1
ATOM 5542 C CA . PRO B 1 362 ? 16.859 -3.77 -15.211 1 86.38 362 PRO B CA 1
ATOM 5543 C C . PRO B 1 362 ? 15.953 -3.527 -14.008 1 86.38 362 PRO B C 1
ATOM 5545 O O . PRO B 1 362 ? 16.375 -2.916 -13.023 1 86.38 362 PRO B O 1
ATOM 5548 N N . ALA B 1 363 ? 14.703 -4.051 -14.094 1 87.88 363 ALA B N 1
ATOM 5549 C CA . ALA B 1 363 ? 13.719 -3.852 -13.031 1 87.88 363 ALA B CA 1
ATOM 5550 C C . ALA B 1 363 ? 14.227 -4.395 -11.695 1 87.88 363 ALA B C 1
ATOM 5552 O O . ALA B 1 363 ? 13.945 -3.824 -10.641 1 87.88 363 ALA B O 1
ATOM 5553 N N . SER B 1 364 ? 15 -5.469 -11.742 1 88.81 364 SER B N 1
ATOM 5554 C CA . SER B 1 364 ? 15.523 -6.066 -10.516 1 88.81 364 SER B CA 1
ATOM 5555 C C . SER B 1 364 ? 16.5 -5.133 -9.82 1 88.81 364 SER B C 1
ATOM 5557 O O . SER B 1 364 ? 16.531 -5.051 -8.594 1 88.81 364 SER B O 1
ATOM 5559 N N . VAL B 1 365 ? 17.281 -4.422 -10.617 1 86.31 365 VAL B N 1
ATOM 5560 C CA . VAL B 1 365 ? 18.234 -3.475 -10.062 1 86.31 365 VAL B CA 1
ATOM 5561 C C . VAL B 1 365 ? 17.5 -2.264 -9.492 1 86.31 365 VAL B C 1
ATOM 5563 O O . VAL B 1 365 ? 17.812 -1.797 -8.398 1 86.31 365 VAL B O 1
ATOM 5566 N N . ALA B 1 366 ? 16.547 -1.864 -10.234 1 84.5 366 ALA B N 1
ATOM 5567 C CA . ALA B 1 366 ? 15.758 -0.735 -9.766 1 84.5 366 ALA B CA 1
ATOM 5568 C C . ALA B 1 366 ? 15.055 -1.069 -8.453 1 84.5 366 ALA B C 1
ATOM 5570 O O . ALA B 1 366 ? 15 -0.24 -7.539 1 84.5 366 ALA B O 1
ATOM 5571 N N . ALA B 1 367 ? 14.508 -2.279 -8.391 1 87.5 367 ALA B N 1
ATOM 5572 C CA . ALA B 1 367 ? 13.844 -2.729 -7.172 1 87.5 367 ALA B CA 1
ATOM 5573 C C . ALA B 1 367 ? 14.805 -2.752 -5.992 1 87.5 367 ALA B C 1
ATOM 5575 O O . ALA B 1 367 ? 14.453 -2.336 -4.883 1 87.5 367 ALA B O 1
ATOM 5576 N N . PHE B 1 368 ? 16.047 -3.115 -6.242 1 84.31 368 PHE B N 1
ATOM 5577 C CA . PHE B 1 368 ? 17.062 -3.199 -5.195 1 84.31 368 PHE B CA 1
ATOM 5578 C C . PHE B 1 368 ? 17.453 -1.808 -4.711 1 84.31 368 PHE B C 1
ATOM 5580 O O . PHE B 1 368 ? 17.531 -1.568 -3.504 1 84.31 368 PHE B O 1
ATOM 5587 N N . ILE B 1 369 ? 17.625 -0.993 -5.602 1 78.12 369 ILE B N 1
ATOM 5588 C CA . ILE B 1 369 ? 18 0.376 -5.27 1 78.12 369 ILE B CA 1
ATOM 5589 C C . ILE B 1 369 ? 16.891 1.041 -4.469 1 78.12 369 ILE B C 1
ATOM 5591 O O . ILE B 1 369 ? 17.156 1.708 -3.465 1 78.12 369 ILE B O 1
ATOM 5595 N N . SER B 1 370 ? 15.68 0.827 -4.902 1 81.31 370 SER B N 1
ATOM 5596 C CA . SER B 1 370 ? 14.539 1.438 -4.23 1 81.31 370 SER B CA 1
ATOM 5597 C C . SER B 1 370 ? 14.398 0.921 -2.805 1 81.31 370 SER B C 1
ATOM 5599 O O . SER B 1 370 ? 14.008 1.668 -1.904 1 81.31 370 SER B O 1
ATOM 5601 N N . TRP B 1 371 ? 14.656 -0.301 -2.637 1 81.19 371 TRP B N 1
ATOM 5602 C CA . TRP B 1 371 ? 14.578 -0.903 -1.311 1 81.19 371 TRP B CA 1
ATOM 5603 C C . TRP B 1 371 ? 15.602 -0.28 -0.367 1 81.19 371 TRP B C 1
ATOM 5605 O O . TRP B 1 371 ? 15.305 -0.021 0.801 1 81.19 371 TRP B O 1
ATOM 5615 N N . GLY B 1 372 ? 16.75 0.04 -0.878 1 77.56 372 GLY B N 1
ATOM 5616 C CA . GLY B 1 372 ? 17.828 0.523 -0.042 1 77.56 372 GLY B CA 1
ATOM 5617 C C . GLY B 1 372 ? 17.828 2.029 0.134 1 77.56 372 GLY B C 1
ATOM 5618 O O . GLY B 1 372 ? 18.438 2.555 1.064 1 77.56 372 GLY B O 1
ATOM 5619 N N . LEU B 1 373 ? 17.125 2.719 -0.682 1 81.44 373 LEU B N 1
ATOM 5620 C CA . LEU B 1 373 ? 17.172 4.176 -0.663 1 81.44 373 LEU B CA 1
ATOM 5621 C C . LEU B 1 373 ? 16.172 4.734 0.344 1 81.44 373 LEU B C 1
ATOM 5623 O O . LEU B 1 373 ? 14.977 4.426 0.276 1 81.44 373 LEU B O 1
ATOM 5627 N N . PRO B 1 374 ? 16.719 5.617 1.227 1 82.31 374 PRO B N 1
ATOM 5628 C CA . PRO B 1 374 ? 15.797 6.297 2.143 1 82.31 374 PRO B CA 1
ATOM 5629 C C . PRO B 1 374 ? 14.766 7.16 1.413 1 82.31 374 PRO B C 1
ATOM 5631 O O . PRO B 1 374 ? 14.992 7.551 0.264 1 82.31 374 PRO B O 1
ATOM 5634 N N . GLY B 1 375 ? 13.719 7.461 2.074 1 84.62 375 GLY B N 1
ATOM 5635 C CA . GLY B 1 375 ? 12.586 8.156 1.482 1 84.62 375 GLY B CA 1
ATOM 5636 C C . GLY B 1 375 ? 12.969 9.477 0.846 1 84.62 375 GLY B C 1
ATOM 5637 O O . GLY B 1 375 ? 12.539 9.789 -0.269 1 84.62 375 GLY B O 1
ATOM 5638 N N . ARG B 1 376 ? 13.773 10.234 1.471 1 88.19 376 ARG B N 1
ATOM 5639 C CA . ARG B 1 376 ? 14.125 11.555 0.96 1 88.19 376 ARG B CA 1
ATOM 5640 C C . ARG B 1 376 ? 14.969 11.438 -0.307 1 88.19 376 ARG B C 1
ATOM 5642 O O . ARG B 1 376 ? 14.883 12.289 -1.195 1 88.19 376 ARG B O 1
ATOM 5649 N N . MET B 1 377 ? 15.766 10.375 -0.383 1 85.25 377 MET B N 1
ATOM 5650 C CA . MET B 1 377 ? 16.547 10.172 -1.596 1 85.25 377 MET B CA 1
ATOM 5651 C C . MET B 1 377 ? 15.656 9.742 -2.756 1 85.25 377 MET B C 1
ATOM 5653 O O . MET B 1 377 ? 15.898 10.133 -3.902 1 85.25 377 MET B O 1
ATOM 5657 N N . GLN B 1 378 ? 14.695 8.961 -2.426 1 86.12 378 GLN B N 1
ATOM 5658 C CA . GLN B 1 378 ? 13.727 8.617 -3.461 1 86.12 378 GLN B CA 1
ATOM 5659 C C . GLN B 1 378 ? 13.008 9.859 -3.973 1 86.12 378 GLN B C 1
ATOM 5661 O O . GLN B 1 378 ? 12.758 9.984 -5.176 1 86.12 378 GLN B O 1
ATOM 5666 N N . ASP B 1 379 ? 12.703 10.742 -3.025 1 88.25 379 ASP B N 1
ATOM 5667 C CA . ASP B 1 379 ? 12.047 11.984 -3.412 1 88.25 379 ASP B CA 1
ATOM 5668 C C . ASP B 1 379 ? 12.93 12.797 -4.359 1 88.25 379 ASP B C 1
ATOM 5670 O O . ASP B 1 379 ? 12.438 13.391 -5.316 1 88.25 379 ASP B O 1
ATOM 5674 N N . LEU B 1 380 ? 14.234 12.797 -4.133 1 82.38 380 LEU B N 1
ATOM 5675 C CA . LEU B 1 380 ? 15.164 13.539 -4.98 1 82.38 380 LEU B CA 1
ATOM 5676 C C . LEU B 1 380 ? 15.211 12.938 -6.383 1 82.38 380 LEU B C 1
ATOM 5678 O O . LEU B 1 380 ? 15.344 13.672 -7.371 1 82.38 380 LEU B O 1
ATOM 5682 N N . LEU B 1 381 ? 15.055 11.648 -6.418 1 78.31 381 LEU B N 1
ATOM 5683 C CA . LEU B 1 381 ? 15.156 10.953 -7.699 1 78.31 381 LEU B CA 1
ATOM 5684 C C . LEU B 1 381 ? 13.859 11.086 -8.492 1 78.31 381 LEU B C 1
ATOM 5686 O O . LEU B 1 381 ? 13.883 11.148 -9.719 1 78.31 381 LEU B O 1
ATOM 5690 N N . LEU B 1 382 ? 12.758 11.227 -7.777 1 78.69 382 LEU B N 1
ATOM 5691 C CA . LEU B 1 382 ? 11.477 11.07 -8.453 1 78.69 382 LEU B CA 1
ATOM 5692 C C . LEU B 1 382 ? 10.742 12.406 -8.531 1 78.69 382 LEU B C 1
ATOM 5694 O O . LEU B 1 382 ? 9.805 12.555 -9.312 1 78.69 382 LEU B O 1
ATOM 5698 N N . ALA B 1 383 ? 11.016 13.281 -7.59 1 75.31 383 ALA B N 1
ATOM 5699 C CA . ALA B 1 383 ? 10.305 14.555 -7.539 1 75.31 383 ALA B CA 1
ATOM 5700 C C . ALA B 1 383 ? 10.883 15.555 -8.531 1 75.31 383 ALA B C 1
ATOM 5702 O O . ALA B 1 383 ? 12.078 15.508 -8.836 1 75.31 383 ALA B O 1
#

Sequence (766 aa):
MAPNDTKTCSFHFLNGWHPASFRKQDNALLYEMTSPPAFLRAPAARTMASGGVGSKEKTVKPLGWIWFTGIVLGIAACLPYVVEFMCSKAYATHRHGVVLVTDATSPVGKATCLALMEDGYAVYGGVRSASDERVVTELDSRKLLPVVLDMQNPGTVEAAVAKVKSELQGRPFTALVNTIDAGGAISPIESQDLSSLKRLFDINTFGTLAVVQAFLPLIREHGSRLVLMSSLCAHLTSPLFGGLCASKAALESLADALRRELAHYRISVSSIEPAVAFPEMPEGGKDTGAKSAAAVELDSKVYAHLFADDKARALVSPSANGGEGRRSGTAVAEAVAQVVIHAVSSTHPKLRYPAGYIGHLPASVAAFISWGLPGRMQDLLLAMAPNDTKTCSFHFLNGWHPASFRKQDNALLYEMTSPPAFLRAPAARTMASGGVGSKEKTVKPLGWIWFTGIVLGIAACLPYVVEFMCSKAYATHRHGVVLVTDATSPVGKATCLALMEDGYAVYGGVRSASDERVVTELDSRKLLPVVLDMQNPGTVEAAVAKVKSELQGRPFTALVNTIDAGGAISPIESQDLSSLKRLFDINTFGTLAVVQAFLPLIREHGSRLVLMSSLCAHLTSPLFGGLCASKAALESLADALRRELAHYRISVSSIEPAVAFPEMPEGGKDTGAKSAAAVELDSKVYAHLFADDKARALVSPSANGGEGRRSGTAVAEAVAQVVIHAVSSTHPKLRYPAGYIGHLPASVAAFISWGLPGRMQDLLLA